Protein AF-0000000078594626 (afdb_homodimer)

Organism: NCBI:txid1408889

Structure (mmCIF, N/CA/C/O backbone):
data_AF-0000000078594626-model_v1
#
loop_
_entity.id
_entity.type
_entity.pdbx_description
1 polymer 'ATP-utilizing enzyme of the PP-loop superfamily'
#
loop_
_atom_site.group_PDB
_atom_site.id
_atom_site.type_symbol
_atom_site.label_atom_id
_atom_site.label_alt_id
_atom_site.label_comp_id
_atom_site.label_asym_id
_atom_site.label_entity_id
_atom_site.label_seq_id
_atom_site.pdbx_PDB_ins_code
_atom_site.Cartn_x
_atom_site.Cartn_y
_atom_site.Cartn_z
_atom_site.occupancy
_atom_site.B_iso_or_equiv
_atom_site.auth_seq_id
_atom_site.auth_comp_id
_atom_site.auth_asym_id
_atom_site.auth_atom_id
_atom_site.pdbx_PDB_model_num
ATOM 1 N N . MET A 1 1 ? -4.324 23.297 35.938 1 70.88 1 MET A N 1
ATOM 2 C CA . MET A 1 1 ? -4.629 23.547 34.531 1 70.88 1 MET A CA 1
ATOM 3 C C . MET A 1 1 ? -4.883 25.031 34.312 1 70.88 1 MET A C 1
ATOM 5 O O . MET A 1 1 ? -4.223 25.656 33.469 1 70.88 1 MET A O 1
ATOM 9 N N . HIS A 1 2 ? -5.555 25.672 35.188 1 87.06 2 HIS A N 1
ATOM 10 C CA . HIS A 1 2 ? -5.887 27.078 35 1 87.06 2 HIS A CA 1
ATOM 11 C C . HIS A 1 2 ? -4.676 27.969 35.25 1 87.06 2 HIS A C 1
ATOM 13 O O . HIS A 1 2 ? -4.566 29.047 34.656 1 87.06 2 HIS A O 1
ATOM 19 N N . LYS A 1 3 ? -3.748 27.484 35.969 1 92.19 3 LYS A N 1
ATOM 20 C CA . LYS A 1 3 ? -2.52 28.234 36.219 1 92.19 3 LYS A CA 1
ATOM 21 C C . LYS A 1 3 ? -1.705 28.375 34.938 1 92.19 3 LYS A C 1
ATOM 23 O O . LYS A 1 3 ? -1.087 29.406 34.688 1 92.19 3 LYS A O 1
ATOM 28 N N . LYS A 1 4 ? -1.724 27.312 34.125 1 95.94 4 LYS A N 1
ATOM 29 C CA . LYS A 1 4 ? -1.006 27.344 32.875 1 95.94 4 LYS A CA 1
ATOM 30 C C . LYS A 1 4 ? -1.578 28.391 31.938 1 95.94 4 LYS A C 1
ATOM 32 O O . LYS A 1 4 ? -0.829 29.109 31.266 1 95.94 4 LYS A O 1
ATOM 37 N N . LEU A 1 5 ? -2.855 28.453 31.906 1 96.88 5 LEU A N 1
ATOM 38 C CA . LEU A 1 5 ? -3.518 29.438 31.062 1 96.88 5 LEU A CA 1
ATOM 39 C C . LEU A 1 5 ? -3.18 30.859 31.531 1 96.88 5 LEU A C 1
ATOM 41 O O . LEU A 1 5 ? -2.955 31.75 30.703 1 96.88 5 LEU A O 1
ATOM 45 N N . ASP A 1 6 ? -3.191 31.031 32.844 1 97 6 ASP A N 1
ATOM 46 C CA . ASP A 1 6 ? -2.84 32.344 33.406 1 97 6 ASP A CA 1
ATOM 47 C C . ASP A 1 6 ? -1.41 32.719 33.031 1 97 6 ASP A C 1
ATOM 49 O O . ASP A 1 6 ? -1.14 33.875 32.719 1 97 6 ASP A O 1
ATOM 53 N N . THR A 1 7 ? -0.589 31.797 33.156 1 97.56 7 THR A N 1
ATOM 54 C CA . THR A 1 7 ? 0.8 32.031 32.781 1 97.56 7 THR A CA 1
ATOM 55 C C . THR A 1 7 ? 0.9 32.438 31.297 1 97.56 7 THR A C 1
ATOM 57 O O . THR A 1 7 ? 1.652 33.344 30.953 1 97.56 7 THR A O 1
ATOM 60 N N . LEU A 1 8 ? 0.208 31.719 30.438 1 98.12 8 LEU A N 1
ATOM 61 C CA . LEU A 1 8 ? 0.178 32.031 29.016 1 98.12 8 LEU A CA 1
ATOM 62 C C . LEU A 1 8 ? -0.272 33.469 28.781 1 98.12 8 LEU A C 1
ATOM 64 O O . LEU A 1 8 ? 0.375 34.219 28.047 1 98.12 8 LEU A O 1
ATOM 68 N N . LYS A 1 9 ? -1.37 33.875 29.438 1 97.94 9 LYS A N 1
ATOM 69 C CA . LYS A 1 9 ? -1.929 35.219 29.281 1 97.94 9 LYS A CA 1
ATOM 70 C C . LYS A 1 9 ? -0.933 36.281 29.719 1 97.94 9 LYS A C 1
ATOM 72 O O . LYS A 1 9 ? -0.773 37.281 29.062 1 97.94 9 LYS A O 1
ATOM 77 N N . GLU A 1 10 ? -0.312 36 30.828 1 97.69 10 GLU A N 1
ATOM 78 C CA . GLU A 1 10 ? 0.668 36.938 31.359 1 97.69 10 GLU A CA 1
ATOM 79 C C . GLU A 1 10 ? 1.849 37.094 30.391 1 97.69 10 GLU A C 1
ATOM 81 O O . GLU A 1 10 ? 2.328 38.219 30.172 1 97.69 10 GLU A O 1
ATOM 86 N N . ASN A 1 11 ? 2.32 36 29.875 1 97.56 11 ASN A N 1
ATOM 87 C CA . ASN A 1 11 ? 3.434 36.031 28.938 1 97.56 11 ASN A CA 1
ATOM 88 C C . ASN A 1 11 ? 3.086 36.812 27.672 1 97.56 11 ASN A C 1
ATOM 90 O O . ASN A 1 11 ? 3.906 37.594 27.172 1 97.56 11 ASN A O 1
ATOM 94 N N . ILE A 1 12 ? 1.918 36.625 27.203 1 97.94 12 ILE A N 1
ATOM 95 C CA . ILE A 1 12 ? 1.473 37.281 25.984 1 97.94 12 ILE A CA 1
ATOM 96 C C . ILE A 1 12 ? 1.317 38.781 26.234 1 97.94 12 ILE A C 1
ATOM 98 O O . ILE A 1 12 ? 1.699 39.594 25.406 1 97.94 12 ILE A O 1
ATOM 102 N N . LYS A 1 13 ? 0.766 39.125 27.391 1 97.38 13 LYS A N 1
ATOM 103 C CA . LYS A 1 13 ? 0.562 40.5 27.75 1 97.38 13 LYS A CA 1
ATOM 104 C C . LYS A 1 13 ? 1.878 41.281 27.734 1 97.38 13 LYS A C 1
ATOM 106 O O . LYS A 1 13 ? 1.919 42.438 27.297 1 97.38 13 LYS A O 1
ATOM 111 N N . LYS A 1 14 ? 2.896 40.656 28.172 1 97.12 14 LYS A N 1
ATOM 1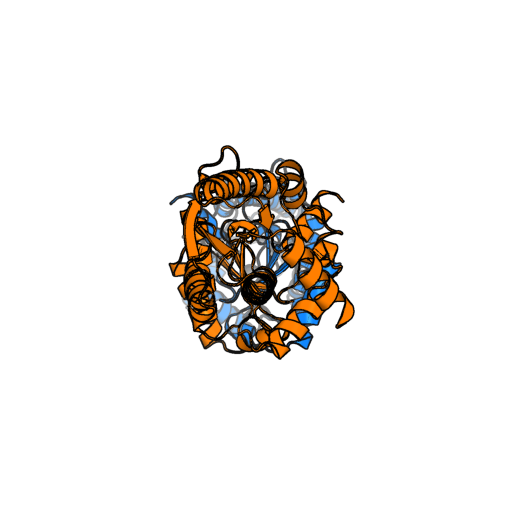12 C CA . LYS A 1 14 ? 4.211 41.281 28.25 1 97.12 14 LYS A CA 1
ATOM 113 C C . LYS A 1 14 ? 4.75 41.625 26.859 1 97.12 14 LYS A C 1
ATOM 115 O O . LYS A 1 14 ? 5.582 42.531 26.719 1 97.12 14 LYS A O 1
ATOM 120 N N . LEU A 1 15 ? 4.297 41.031 25.812 1 96.62 15 LEU A N 1
ATOM 121 C CA . LEU A 1 15 ? 4.816 41.188 24.469 1 96.62 15 LEU A CA 1
ATOM 122 C C . LEU A 1 15 ? 4.184 42.406 23.781 1 96.62 15 LEU A C 1
ATOM 124 O O . LEU A 1 15 ? 4.699 42.906 22.781 1 96.62 15 LEU A O 1
ATOM 128 N N . GLN A 1 16 ? 3.049 42.875 24.219 1 96.06 16 GLN A N 1
ATOM 129 C CA . GLN A 1 16 ? 2.375 44.094 23.844 1 96.06 16 GLN A CA 1
ATOM 130 C C . GLN A 1 16 ? 1.732 43.969 22.453 1 96.06 16 GLN A C 1
ATOM 132 O O . GLN A 1 16 ? 0.569 44.344 22.281 1 96.06 16 GLN A O 1
ATOM 137 N N . SER A 1 17 ? 2.453 43.562 21.5 1 96.81 17 SER A N 1
ATOM 138 C CA . SER A 1 17 ? 1.939 43.281 20.172 1 96.81 17 SER A CA 1
ATOM 139 C C . SER A 1 17 ? 2.594 42.062 19.562 1 96.81 17 SER A C 1
ATOM 141 O O . SER A 1 17 ? 3.787 41.812 19.766 1 96.81 17 SER A O 1
ATOM 143 N N . VAL A 1 18 ? 1.736 41.281 18.828 1 98.25 18 VAL A N 1
ATOM 144 C CA . VAL A 1 18 ? 2.289 40 18.359 1 98.25 18 VAL A CA 1
ATOM 145 C C . VAL A 1 18 ? 1.703 39.656 17 1 98.25 18 VAL A C 1
ATOM 147 O O . VAL A 1 18 ? 0.578 40.062 16.672 1 98.25 18 VAL A O 1
ATOM 150 N N . ALA A 1 19 ? 2.496 39 16.156 1 98.25 19 ALA A N 1
ATOM 151 C CA . ALA A 1 19 ? 2.051 38.312 14.953 1 98.25 19 ALA A CA 1
ATOM 152 C C . ALA A 1 19 ? 2.047 36.812 15.164 1 98.25 19 ALA A C 1
ATOM 154 O O . ALA A 1 19 ? 3.027 36.219 15.648 1 98.25 19 ALA A O 1
ATOM 155 N N . ILE A 1 20 ? 0.96 36.188 14.836 1 98.25 20 ILE A N 1
ATOM 156 C CA . ILE A 1 20 ? 0.828 34.75 15.07 1 98.25 20 ILE A CA 1
ATOM 157 C C . ILE A 1 20 ? 0.957 34 13.742 1 98.25 20 ILE A C 1
ATOM 159 O O . ILE A 1 20 ? 0.275 34.344 12.766 1 98.25 20 ILE A O 1
ATOM 163 N N . ALA A 1 21 ? 1.961 33.062 13.688 1 97 21 ALA A N 1
ATOM 164 C CA . ALA A 1 21 ? 1.952 32.094 12.594 1 97 21 ALA A CA 1
ATOM 165 C C . ALA A 1 21 ? 0.707 31.234 12.656 1 97 21 ALA A C 1
ATOM 167 O O . ALA A 1 21 ? 0.661 30.25 13.414 1 97 21 ALA A O 1
ATOM 168 N N . PHE A 1 22 ? -0.228 31.516 11.812 1 97.25 22 PHE A N 1
ATOM 169 C CA . PHE A 1 22 ? -1.572 30.953 11.953 1 97.25 22 PHE A CA 1
ATOM 170 C C . PHE A 1 22 ? -1.837 29.906 10.883 1 97.25 22 PHE A C 1
ATOM 172 O O . PHE A 1 22 ? -1.871 30.219 9.688 1 97.25 22 PHE A O 1
ATOM 179 N N . SER A 1 23 ? -2.043 28.641 11.281 1 94.69 23 SER A N 1
ATOM 180 C CA . SER A 1 23 ? -2.234 27.531 10.352 1 94.69 23 SER A CA 1
ATOM 181 C C . SER A 1 23 ? -3.697 27.109 10.289 1 94.69 23 SER A C 1
ATOM 183 O O . SER A 1 23 ? -4.098 26.359 9.391 1 94.69 23 SER A O 1
ATOM 185 N N . GLY A 1 24 ? -4.469 27.531 11.266 1 94 24 GLY A N 1
ATOM 186 C CA . GLY A 1 24 ? -5.852 27.094 11.344 1 94 24 GLY A CA 1
ATOM 187 C C . GLY A 1 24 ? -6.016 25.797 12.109 1 94 24 GLY A C 1
ATOM 188 O O . GLY A 1 24 ? -7.129 25.281 12.242 1 94 24 GLY A O 1
ATOM 189 N N . GLY A 1 25 ? -4.941 25.281 12.617 1 94.69 25 GLY A N 1
ATOM 190 C CA . GLY A 1 25 ? -5.004 24.078 13.445 1 94.69 25 GLY A CA 1
ATOM 191 C C . GLY A 1 25 ? -5.449 24.359 14.867 1 94.69 25 GLY A C 1
ATOM 192 O O . GLY A 1 25 ? -5.746 25.5 15.219 1 94.69 25 GLY A O 1
ATOM 193 N N . VAL A 1 26 ? -5.445 23.344 15.672 1 94.88 26 VAL A N 1
ATOM 194 C CA . VAL A 1 26 ? -5.945 23.422 17.047 1 94.88 26 VAL A CA 1
ATOM 195 C C . VAL A 1 26 ? -5.066 24.359 17.859 1 94.88 26 VAL A C 1
ATOM 197 O O . VAL A 1 26 ? -5.57 25.281 18.516 1 94.88 26 VAL A O 1
ATOM 200 N N . ASP A 1 27 ? -3.791 24.203 17.734 1 95.75 27 ASP A N 1
ATOM 201 C CA . ASP A 1 27 ? -2.861 24.938 18.578 1 95.75 27 ASP A CA 1
ATOM 202 C C . ASP A 1 27 ? -2.805 26.406 18.188 1 95.75 27 ASP A C 1
ATOM 204 O O . ASP A 1 27 ? -2.916 27.297 19.031 1 95.75 27 ASP A O 1
ATOM 208 N N . SER A 1 28 ? -2.65 26.656 16.938 1 97 28 SER A N 1
ATOM 209 C CA . SER A 1 28 ? -2.521 28.031 16.469 1 97 28 SER A CA 1
ATOM 210 C C . SER A 1 28 ? -3.816 28.797 16.672 1 97 28 SER A C 1
ATOM 212 O O . SER A 1 28 ? -3.789 30 16.969 1 97 28 SER A O 1
ATOM 214 N N . THR A 1 29 ? -4.949 28.109 16.547 1 97.38 29 THR A N 1
ATOM 215 C CA . THR A 1 29 ? -6.234 28.781 16.75 1 97.38 29 THR A CA 1
ATOM 216 C C . THR A 1 29 ? -6.426 29.141 18.219 1 97.38 29 THR A C 1
ATOM 218 O O . THR A 1 29 ? -6.883 30.25 18.531 1 97.38 29 THR A O 1
ATOM 221 N N . PHE A 1 30 ? -6.059 28.25 19.062 1 97.81 30 PHE A N 1
ATOM 222 C CA . PHE A 1 30 ? -6.121 28.516 20.5 1 97.81 30 PHE A CA 1
ATOM 223 C C . PHE A 1 30 ? -5.23 29.688 20.875 1 97.81 30 PHE A C 1
ATOM 225 O O . PHE A 1 30 ? -5.66 30.609 21.578 1 97.81 30 PHE A O 1
ATOM 232 N N . LEU A 1 31 ? -4.039 29.672 20.344 1 98.25 31 LEU A N 1
ATOM 233 C CA . LEU A 1 31 ? -3.088 30.75 20.609 1 98.25 31 LEU A CA 1
ATOM 234 C C . LEU A 1 31 ? -3.625 32.094 20.109 1 98.25 31 LEU A C 1
ATOM 236 O O . LEU A 1 31 ? -3.516 33.094 20.797 1 98.25 31 LEU A O 1
ATOM 240 N N . LEU A 1 32 ? -4.199 32.094 18.953 1 98.12 32 LEU A N 1
ATOM 241 C CA . LEU A 1 32 ? -4.77 33.312 18.375 1 98.12 32 LEU A CA 1
ATOM 242 C C . LEU A 1 32 ? -5.883 33.875 19.25 1 98.12 32 LEU A C 1
ATOM 244 O O . LEU A 1 32 ? -5.926 35.062 19.516 1 98.12 32 LEU A O 1
ATOM 248 N N . LYS A 1 33 ? -6.777 33.031 19.703 1 98.19 33 LYS A N 1
ATOM 249 C CA . LYS A 1 33 ? -7.898 33.438 20.547 1 98.19 33 LYS A CA 1
ATOM 250 C C . LYS A 1 33 ? -7.41 34.062 21.859 1 98.19 33 LYS A C 1
ATOM 252 O O . LYS A 1 33 ? -7.855 35.125 22.234 1 98.19 33 LYS A O 1
ATOM 257 N N . VAL A 1 34 ? -6.492 33.344 22.484 1 98.12 34 VAL A N 1
ATOM 258 C CA . VAL A 1 34 ? -5.977 33.844 23.766 1 98.12 34 VAL A CA 1
ATOM 259 C C . VAL A 1 34 ? -5.25 35.156 23.547 1 98.12 34 VAL A C 1
ATOM 261 O O . VAL A 1 34 ? -5.418 36.094 24.344 1 98.12 34 VAL A O 1
ATOM 264 N N . ALA A 1 35 ? -4.418 35.25 22.531 1 98.25 35 ALA A N 1
ATOM 265 C CA . ALA A 1 35 ? -3.68 36.5 22.234 1 98.25 35 ALA A CA 1
ATOM 266 C C . ALA A 1 35 ? -4.629 37.656 21.984 1 98.25 35 ALA A C 1
ATOM 268 O O . ALA A 1 35 ? -4.406 38.75 22.469 1 98.25 35 ALA A O 1
ATOM 269 N N . HIS A 1 36 ? -5.68 37.406 21.234 1 97.81 36 HIS A N 1
ATOM 270 C CA . HIS A 1 36 ? -6.656 38.438 20.938 1 97.81 36 HIS A CA 1
ATOM 271 C C . HIS A 1 36 ? -7.395 38.875 22.203 1 97.81 36 HIS A C 1
ATOM 273 O O . HIS A 1 36 ? -7.684 40.062 22.375 1 97.81 36 HIS A O 1
ATOM 279 N N . ASP A 1 37 ? -7.746 37.938 23 1 97.19 37 ASP A N 1
ATOM 280 C CA . ASP A 1 37 ? -8.422 38.25 24.266 1 97.19 37 ASP A CA 1
ATOM 281 C C . ASP A 1 37 ? -7.555 39.156 25.141 1 97.19 37 ASP A C 1
ATOM 283 O O . ASP A 1 37 ? -8.07 40.031 25.859 1 97.19 37 ASP A O 1
ATOM 287 N N . VAL A 1 38 ? -6.297 38.938 25.062 1 97.44 38 VAL A N 1
ATOM 288 C CA . VAL A 1 38 ? -5.363 39.625 25.953 1 97.44 38 VAL A CA 1
ATOM 289 C C . VAL A 1 38 ? -4.941 40.938 25.344 1 97.44 38 VAL A C 1
ATOM 291 O O . VAL A 1 38 ? -4.84 41.969 26.031 1 97.44 38 VAL A O 1
ATOM 294 N N . LEU A 1 39 ? -4.727 41 23.984 1 97.38 39 LEU A N 1
ATOM 295 C CA . LEU A 1 39 ? -4.055 42.125 23.375 1 97.38 39 LEU A CA 1
ATOM 296 C C . LEU A 1 39 ? -5.012 42.906 22.469 1 97.38 39 LEU A C 1
ATOM 298 O O . LEU A 1 39 ? -4.68 44 22 1 97.38 39 LEU A O 1
ATOM 302 N N . GLY A 1 40 ? -6.234 42.312 22.188 1 95.62 40 GLY A N 1
ATOM 303 C CA . GLY A 1 40 ? -7.203 43 21.328 1 95.62 40 GLY A CA 1
ATOM 304 C C . GLY A 1 40 ? -6.715 43.156 19.906 1 95.62 40 GLY A C 1
ATOM 305 O O . GLY A 1 40 ? -6.293 42.219 19.266 1 95.62 40 GLY A O 1
ATOM 306 N N . ASP A 1 41 ? -6.605 44.406 19.484 1 94.69 41 ASP A N 1
ATOM 307 C CA . ASP A 1 41 ? -6.301 44.719 18.094 1 94.69 41 ASP A CA 1
ATOM 308 C C . ASP A 1 41 ? -4.797 44.688 17.828 1 94.69 41 ASP A C 1
ATOM 310 O O . ASP A 1 41 ? -4.355 44.812 16.688 1 94.69 41 ASP A O 1
ATOM 314 N N . ASN A 1 42 ? -4.023 44.469 18.844 1 96.88 42 ASN A N 1
ATOM 315 C CA . ASN A 1 42 ? -2.572 44.438 18.688 1 96.88 42 ASN A CA 1
ATOM 316 C C . ASN A 1 42 ? -2.1 43.031 18.312 1 96.88 42 ASN A C 1
ATOM 318 O O . ASN A 1 42 ? -0.989 42.625 18.672 1 96.88 42 ASN A O 1
ATOM 322 N N . VAL A 1 43 ? -2.973 42.25 17.719 1 97.69 43 VAL A N 1
ATOM 323 C CA . VAL A 1 43 ? -2.682 40.906 17.234 1 97.69 43 VAL A CA 1
ATOM 324 C C . VAL A 1 43 ? -3.01 40.812 15.75 1 97.69 43 VAL A C 1
ATOM 326 O O . VAL A 1 43 ? -4.055 41.281 15.305 1 97.69 43 VAL A O 1
ATOM 329 N N . ILE A 1 44 ? -2.074 40.25 15.008 1 98 44 ILE A N 1
ATOM 330 C CA . ILE A 1 44 ? -2.373 39.906 13.625 1 98 44 ILE A CA 1
ATOM 331 C C . ILE A 1 44 ? -2.104 38.438 13.383 1 98 44 ILE A C 1
ATOM 333 O O . ILE A 1 44 ? -1.201 37.844 13.992 1 98 44 ILE A O 1
ATOM 337 N N . ALA A 1 45 ? -2.922 37.875 12.609 1 98.38 45 ALA A N 1
ATOM 338 C CA . ALA A 1 45 ? -2.723 36.5 12.156 1 98.38 45 ALA A CA 1
ATOM 339 C C . ALA A 1 45 ? -2.111 36.469 10.758 1 98.3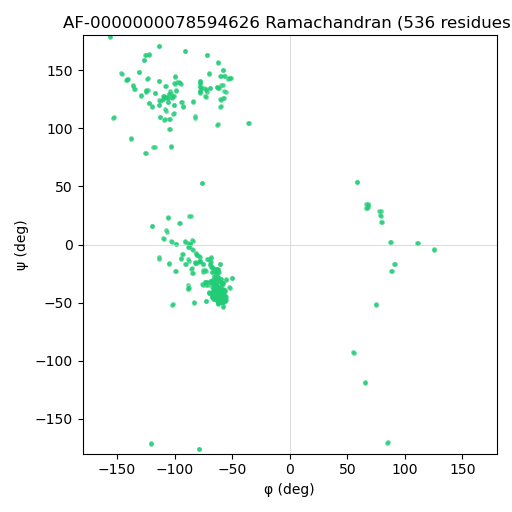8 45 ALA A C 1
ATOM 341 O O . ALA A 1 45 ? -2.523 37.219 9.875 1 98.38 45 ALA A O 1
ATOM 342 N N . ILE A 1 46 ? -1.108 35.688 10.562 1 98.06 46 ILE A N 1
ATOM 343 C CA . ILE A 1 46 ? -0.486 35.562 9.25 1 98.06 46 ILE A CA 1
ATOM 344 C C . ILE A 1 46 ? -0.524 34.094 8.812 1 98.06 46 ILE A C 1
ATOM 346 O O . ILE A 1 46 ? -0.025 33.219 9.516 1 98.06 46 ILE A O 1
ATOM 350 N N . THR A 1 47 ? -1.13 33.812 7.707 1 97.5 47 THR A N 1
ATOM 351 C CA . THR A 1 47 ? -1.178 32.5 7.117 1 97.5 47 THR A CA 1
ATOM 352 C C . THR A 1 47 ? -0.406 32.438 5.801 1 97.5 47 THR A C 1
ATOM 354 O O . THR A 1 47 ? -0.611 33.312 4.93 1 97.5 47 THR A O 1
ATOM 357 N N . ALA A 1 48 ? 0.534 31.547 5.75 1 94.62 48 ALA A N 1
ATOM 358 C CA . ALA A 1 48 ? 1.257 31.328 4.5 1 94.62 48 ALA A CA 1
ATOM 359 C C . ALA A 1 48 ? 0.624 30.203 3.689 1 94.62 48 ALA A C 1
ATOM 361 O O . ALA A 1 48 ? 0.507 29.062 4.172 1 94.62 48 ALA A O 1
ATOM 362 N N . THR A 1 49 ? 0.229 30.5 2.479 1 94.5 49 THR A N 1
ATOM 363 C CA . THR A 1 49 ? -0.37 29.484 1.609 1 94.5 49 THR A CA 1
ATOM 364 C C . THR A 1 49 ? 0.66 28.953 0.625 1 94.5 49 THR A C 1
ATOM 366 O O . THR A 1 49 ? 1.606 29.641 0.256 1 94.5 49 THR A O 1
ATOM 369 N N . SER A 1 50 ? 0.527 27.703 0.357 1 93.19 50 SER A N 1
ATOM 370 C CA . SER A 1 50 ? 1.375 27 -0.604 1 93.19 50 SER A CA 1
ATOM 371 C C . SER A 1 50 ? 0.674 25.766 -1.166 1 93.19 50 SER A C 1
ATOM 373 O O . SER A 1 50 ? -0.475 25.484 -0.817 1 93.19 50 SER A O 1
ATOM 375 N N . SER A 1 51 ? 1.404 25.062 -2.104 1 92.5 51 SER A N 1
ATOM 376 C CA . SER A 1 51 ? 0.881 23.828 -2.67 1 92.5 51 SER A CA 1
ATOM 377 C C . SER A 1 51 ? 0.804 22.719 -1.619 1 92.5 51 SER A C 1
ATOM 379 O O . SER A 1 51 ? 0.069 21.75 -1.787 1 92.5 51 SER A O 1
ATOM 381 N N . THR A 1 52 ? 1.555 22.922 -0.561 1 94.19 52 THR A N 1
ATOM 382 C CA . THR A 1 52 ? 1.592 21.906 0.476 1 94.19 52 THR A CA 1
ATOM 383 C C . THR A 1 52 ? 0.561 22.188 1.562 1 94.19 52 THR A C 1
ATOM 385 O O . THR A 1 52 ? 0.36 21.375 2.469 1 94.19 52 THR A O 1
ATOM 388 N N . TYR A 1 53 ? -0.045 23.328 1.487 1 93.75 53 TYR A N 1
ATOM 389 C CA . TYR A 1 53 ? -1.093 23.75 2.414 1 93.75 53 TYR A CA 1
ATOM 390 C C . TYR A 1 53 ? -2.473 23.562 1.794 1 93.75 53 TYR A C 1
ATOM 392 O O . TYR A 1 53 ? -2.818 24.234 0.821 1 93.75 53 TYR A O 1
ATOM 400 N N . PRO A 1 54 ? -3.266 22.641 2.346 1 93 54 PRO A N 1
ATOM 401 C CA . PRO A 1 54 ? -4.562 22.344 1.732 1 93 54 PRO A CA 1
ATOM 402 C C . PRO A 1 54 ? -5.477 23.562 1.676 1 93 54 PRO A C 1
ATOM 404 O O . PRO A 1 54 ? -5.516 24.359 2.623 1 93 54 PRO A O 1
ATOM 407 N N . LYS A 1 55 ? -6.246 23.641 0.62 1 91.88 55 LYS A N 1
ATOM 408 C CA . LYS A 1 55 ? -7.168 24.766 0.416 1 91.88 55 LYS A CA 1
ATOM 409 C C . LYS A 1 55 ? -8.25 24.781 1.497 1 91.88 55 LYS A C 1
ATOM 411 O O . LYS A 1 55 ? -8.648 25.859 1.952 1 91.88 55 LYS A O 1
ATOM 416 N N . ARG A 1 56 ? -8.695 23.672 1.874 1 92.38 56 ARG A N 1
ATOM 417 C CA . ARG A 1 56 ? -9.734 23.594 2.904 1 92.38 56 ARG A CA 1
ATOM 418 C C . ARG A 1 56 ? -9.234 24.203 4.215 1 92.38 56 ARG A C 1
ATOM 420 O O . ARG A 1 56 ? -10.008 24.828 4.941 1 92.38 56 ARG A O 1
ATOM 427 N N . GLU A 1 57 ? -7.996 23.984 4.496 1 93.44 57 GLU A N 1
ATOM 428 C CA . GLU A 1 57 ? -7.398 24.531 5.707 1 93.44 57 GLU A CA 1
ATOM 429 C C . GLU A 1 57 ? -7.328 26.062 5.641 1 93.44 57 GLU A C 1
ATOM 431 O O . GLU A 1 57 ? -7.543 26.734 6.648 1 93.44 57 GLU A O 1
ATOM 436 N N . LEU A 1 58 ? -6.992 26.578 4.516 1 94.69 58 LEU A N 1
ATOM 437 C CA . LEU A 1 58 ? -6.965 28.016 4.316 1 94.69 58 LEU A CA 1
ATOM 438 C C . LEU A 1 58 ? -8.352 28.625 4.535 1 94.69 58 LEU A C 1
ATOM 440 O O . LEU A 1 58 ? -8.484 29.656 5.203 1 94.69 58 LEU A O 1
ATOM 444 N N . ASP A 1 59 ? -9.328 27.984 3.973 1 95.38 59 ASP A N 1
ATOM 445 C CA . ASP A 1 59 ? -10.695 28.469 4.109 1 95.38 59 ASP A CA 1
ATOM 446 C C . ASP A 1 59 ? -11.133 28.484 5.574 1 95.38 59 ASP A C 1
ATOM 448 O O . ASP A 1 59 ? -11.773 29.438 6.027 1 95.38 59 ASP A O 1
ATOM 452 N N . GLU A 1 60 ? -10.75 27.484 6.242 1 95.06 60 GLU A N 1
ATOM 453 C CA . GLU A 1 60 ? -11.07 27.422 7.664 1 95.06 60 GLU A CA 1
ATOM 454 C C . GLU A 1 60 ? -10.328 28.5 8.445 1 95.06 60 GLU A C 1
ATOM 456 O O . GLU A 1 60 ? -10.906 29.156 9.32 1 95.06 60 GLU A O 1
ATOM 461 N N . ALA A 1 61 ? -9.086 28.656 8.141 1 95.94 61 ALA A N 1
ATOM 462 C CA . ALA A 1 61 ? -8.289 29.688 8.812 1 95.94 61 ALA A CA 1
ATOM 463 C C . ALA A 1 61 ? -8.906 31.062 8.625 1 95.94 61 ALA A C 1
ATOM 465 O O . ALA A 1 61 ? -8.984 31.844 9.57 1 95.94 61 ALA A O 1
ATOM 466 N N . ARG A 1 62 ? -9.367 31.328 7.445 1 97 62 ARG A N 1
ATOM 467 C CA . ARG A 1 62 ? -10.047 32.594 7.148 1 97 62 ARG A CA 1
ATOM 468 C C . ARG A 1 62 ? -11.289 32.75 8.016 1 97 62 ARG A C 1
ATOM 470 O O . ARG A 1 62 ? -11.508 33.812 8.594 1 97 62 ARG A O 1
ATOM 477 N N . LYS A 1 63 ? -12.023 31.734 8.039 1 96.94 63 LYS A N 1
ATOM 478 C CA . LYS A 1 63 ? -13.258 31.766 8.805 1 96.94 63 LYS A CA 1
ATOM 479 C C . LYS A 1 63 ? -12.984 32 10.289 1 96.94 63 LYS A C 1
ATOM 481 O O . LYS A 1 63 ? -13.672 32.781 10.938 1 96.94 63 LYS A O 1
ATOM 486 N N . TYR A 1 64 ? -12.016 31.297 10.836 1 96.81 64 TYR A N 1
ATOM 487 C CA . TYR A 1 64 ? -11.688 31.391 12.258 1 96.81 64 TYR A CA 1
ATOM 488 C C . TYR A 1 64 ? -11.195 32.781 12.602 1 96.81 64 TYR A C 1
ATOM 490 O O . TYR A 1 64 ? -11.672 33.406 13.562 1 96.81 64 TYR A O 1
ATOM 498 N N . ALA A 1 65 ? -10.266 33.344 11.812 1 97.06 65 ALA A N 1
ATOM 499 C CA . ALA A 1 65 ? -9.734 34.688 12.055 1 97.06 65 ALA A CA 1
ATOM 500 C C . ALA A 1 65 ? -10.836 35.75 11.992 1 97.06 65 ALA A C 1
ATOM 502 O O . ALA A 1 65 ? -10.914 36.625 12.852 1 97.06 65 ALA A O 1
ATOM 503 N N . LYS A 1 66 ? -11.695 35.594 11.023 1 96.88 66 LYS A N 1
ATOM 504 C CA . LYS A 1 66 ? -12.812 36.531 10.852 1 96.88 66 LYS A CA 1
ATOM 505 C C . LYS A 1 66 ? -13.766 36.469 12.039 1 96.88 66 LYS A C 1
ATOM 507 O O . LYS A 1 66 ? -14.195 37.5 12.555 1 96.88 66 LYS A O 1
ATOM 512 N N . SER A 1 67 ? -14.062 35.281 12.43 1 96 67 SER A N 1
ATOM 513 C CA . SER A 1 67 ? -15 35.094 13.539 1 96 67 SER A CA 1
ATOM 514 C C . SER A 1 67 ? -14.453 35.688 14.836 1 96 67 SER A C 1
ATOM 516 O O . SER A 1 67 ? -15.219 36.125 15.688 1 96 67 SER A O 1
ATOM 518 N N . MET A 1 68 ? -13.172 35.719 14.992 1 95.44 68 MET A N 1
ATOM 519 C CA . MET A 1 68 ? -12.531 36.25 16.203 1 95.44 68 MET A CA 1
ATOM 520 C C . MET A 1 68 ? -12.305 37.75 16.094 1 95.44 68 MET A C 1
ATOM 522 O O . MET A 1 68 ? -11.945 38.406 17.078 1 95.44 68 MET A O 1
ATOM 526 N N . GLY A 1 69 ? -12.445 38.219 14.891 1 95.5 69 GLY A N 1
ATOM 527 C CA . GLY A 1 69 ? -12.25 39.656 14.672 1 95.5 69 GLY A CA 1
ATOM 528 C C . GLY A 1 69 ? -10.789 40.031 14.609 1 95.5 69 GLY A C 1
ATOM 529 O O . GLY A 1 69 ? -10.422 41.156 15 1 95.5 69 GLY A O 1
ATOM 530 N N . VAL A 1 70 ? -9.961 39.188 14.203 1 96.94 70 VAL A N 1
ATOM 531 C CA . VAL A 1 70 ? -8.531 39.438 14.148 1 96.94 70 VAL A CA 1
ATOM 532 C C . VAL A 1 70 ? -8.125 39.812 12.719 1 96.94 70 VAL A C 1
ATOM 534 O O . VAL A 1 70 ? -8.641 39.25 11.758 1 96.94 70 VAL A O 1
ATOM 537 N N . LYS A 1 71 ? -7.254 40.812 12.609 1 97.44 71 LYS A N 1
ATOM 538 C CA . LYS A 1 71 ? -6.668 41.094 11.305 1 97.44 71 LYS A CA 1
ATOM 539 C C . LYS A 1 71 ? -5.902 39.906 10.766 1 97.44 71 LYS A C 1
ATOM 541 O O . LYS A 1 71 ? -5.016 39.375 11.438 1 97.44 71 LYS A O 1
ATOM 546 N N . HIS A 1 72 ? -6.277 39.5 9.586 1 98.12 72 HIS A N 1
ATOM 547 C CA . HIS A 1 72 ? -5.707 38.281 8.992 1 98.12 72 HIS A CA 1
ATOM 548 C C . HIS A 1 72 ? -4.988 38.594 7.684 1 98.12 72 HIS A C 1
ATOM 550 O O . HIS A 1 72 ? -5.598 39.125 6.746 1 98.12 72 HIS A O 1
ATOM 556 N N . ILE A 1 73 ? -3.719 38.344 7.625 1 97.94 73 ILE A N 1
ATOM 557 C CA . ILE A 1 73 ? -2.906 38.531 6.43 1 97.94 73 ILE A CA 1
ATOM 558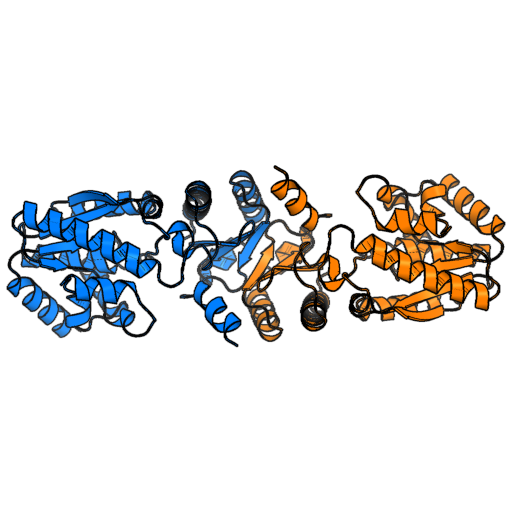 C C . ILE A 1 73 ? -2.531 37.188 5.824 1 97.94 73 ILE A C 1
ATOM 560 O O . ILE A 1 73 ? -2.008 36.312 6.516 1 97.94 73 ILE A O 1
ATOM 564 N N . ILE A 1 74 ? -2.805 37.031 4.566 1 97.31 74 ILE A N 1
ATOM 565 C CA . ILE A 1 74 ? -2.477 35.781 3.844 1 97.31 74 ILE A CA 1
ATOM 566 C C . ILE A 1 74 ? -1.349 36.062 2.852 1 97.31 74 ILE A C 1
ATOM 568 O O . ILE A 1 74 ? -1.432 37 2.049 1 97.31 74 ILE A O 1
ATOM 572 N N . ILE A 1 75 ? -0.314 35.25 2.932 1 95.81 75 ILE A N 1
ATOM 573 C CA . ILE A 1 75 ? 0.819 35.406 2.027 1 95.81 75 ILE A CA 1
ATOM 574 C C . ILE A 1 75 ? 1.093 34.094 1.303 1 95.81 75 ILE A C 1
ATOM 576 O O . ILE A 1 75 ? 0.577 33.062 1.692 1 95.81 75 ILE A O 1
ATOM 580 N N . GLU A 1 76 ? 1.853 34.25 0.22 1 93.06 76 GLU A N 1
ATOM 581 C CA . GLU A 1 76 ? 2.271 33.062 -0.513 1 93.06 76 GLU A CA 1
ATOM 582 C C . GLU A 1 76 ? 3.711 32.656 -0.172 1 93.06 76 GLU A C 1
ATOM 584 O O . GLU A 1 76 ? 4.59 33.531 -0.127 1 93.06 76 GLU A O 1
ATOM 589 N N . SER A 1 77 ? 3.92 31.469 0.186 1 90.25 77 SER A N 1
ATOM 590 C CA . SER A 1 77 ? 5.238 30.891 0.424 1 90.25 77 SER A CA 1
ATOM 591 C C . SER A 1 77 ? 5.336 29.484 -0.161 1 90.25 77 SER A C 1
ATOM 593 O O . SER A 1 77 ? 5.137 28.5 0.548 1 90.25 77 SER A O 1
ATOM 595 N N . GLU A 1 78 ? 5.789 29.422 -1.379 1 90.75 78 GLU A N 1
ATOM 596 C CA . GLU A 1 78 ? 5.801 28.141 -2.084 1 90.75 78 GLU A CA 1
ATOM 597 C C . GLU A 1 78 ? 7.027 27.312 -1.712 1 90.75 78 GLU A C 1
ATOM 599 O O . GLU A 1 78 ? 8.141 27.625 -2.139 1 90.75 78 GLU A O 1
ATOM 604 N N . GLU A 1 79 ? 6.797 26.281 -1.024 1 90.19 79 GLU A N 1
ATOM 605 C CA . GLU A 1 79 ? 7.883 25.438 -0.54 1 90.19 79 GLU A CA 1
ATOM 606 C C . GLU A 1 79 ? 8.617 24.766 -1.697 1 90.19 79 GLU A C 1
ATOM 608 O O . GLU A 1 79 ? 9.828 24.547 -1.627 1 90.19 79 GLU A O 1
ATOM 613 N N . LEU A 1 80 ? 7.938 24.375 -2.717 1 91.94 80 LEU A N 1
ATOM 614 C CA . LEU A 1 80 ? 8.531 23.688 -3.861 1 91.94 80 LEU A CA 1
ATOM 615 C C . LEU A 1 80 ? 9.578 24.562 -4.535 1 91.94 80 LEU A C 1
ATOM 617 O O . LEU A 1 80 ? 10.398 24.062 -5.316 1 91.94 80 LEU A O 1
ATOM 621 N N . ASP A 1 81 ? 9.523 25.844 -4.23 1 90.62 81 ASP A N 1
ATOM 622 C CA . ASP A 1 81 ? 10.484 26.766 -4.801 1 90.62 81 ASP A CA 1
ATOM 623 C C . ASP A 1 81 ? 11.797 26.766 -4.02 1 90.62 81 ASP A C 1
ATOM 625 O O . ASP A 1 81 ? 12.805 27.297 -4.484 1 90.62 81 ASP A O 1
ATOM 629 N N . ILE A 1 82 ? 11.805 26.234 -2.848 1 89.06 82 ILE A N 1
ATOM 630 C CA . ILE A 1 82 ? 13.008 26.109 -2.035 1 89.06 82 ILE A CA 1
ATOM 631 C C . ILE A 1 82 ? 13.922 25.031 -2.611 1 89.06 82 ILE A C 1
ATOM 633 O O . ILE A 1 82 ? 13.492 23.891 -2.814 1 89.06 82 ILE A O 1
ATOM 637 N N . GLU A 1 83 ? 15.117 25.391 -2.836 1 88.81 83 GLU A N 1
ATOM 638 C CA . GLU A 1 83 ? 16.078 24.438 -3.408 1 88.81 83 GLU A CA 1
ATOM 639 C C . GLU A 1 83 ? 16.203 23.188 -2.537 1 88.81 83 GLU A C 1
ATOM 641 O O . GLU A 1 83 ? 16.391 23.297 -1.323 1 88.81 83 GLU A O 1
ATOM 646 N N . GLY A 1 84 ? 16.016 22.078 -3.115 1 90.25 84 GLY A N 1
ATOM 647 C CA . GLY A 1 84 ? 16.203 20.812 -2.41 1 90.25 84 GLY A CA 1
ATOM 648 C C . GLY A 1 84 ? 14.945 20.297 -1.746 1 90.25 84 GLY A C 1
ATOM 649 O O . GLY A 1 84 ? 14.875 19.141 -1.354 1 90.25 84 GLY A O 1
ATOM 650 N N . TYR A 1 85 ? 13.93 21.156 -1.559 1 90.94 85 TYR A N 1
ATOM 651 C CA . TYR A 1 85 ? 12.703 20.766 -0.873 1 90.94 85 TYR A CA 1
ATOM 652 C C . TYR A 1 85 ? 12.031 19.578 -1.577 1 90.94 85 TYR A C 1
ATOM 654 O O . TYR A 1 85 ? 11.633 18.609 -0.932 1 90.94 85 TYR A O 1
ATOM 662 N N . ALA A 1 86 ? 12.078 19.625 -2.893 1 91.62 86 ALA A N 1
ATOM 663 C CA . ALA A 1 86 ? 11.367 18.641 -3.705 1 91.62 86 ALA A CA 1
ATOM 664 C C . ALA A 1 86 ? 11.969 17.25 -3.543 1 91.62 86 ALA A C 1
ATOM 666 O O . ALA A 1 86 ? 11.289 16.234 -3.775 1 91.62 86 ALA A O 1
ATOM 667 N N . LYS A 1 87 ? 13.219 17.188 -3.074 1 93.44 87 LYS A N 1
ATOM 668 C CA . LYS A 1 87 ? 13.883 15.906 -2.855 1 93.44 87 LYS A CA 1
ATOM 669 C C . LYS A 1 87 ? 13.414 15.258 -1.558 1 93.44 87 LYS A C 1
ATOM 671 O O . LYS A 1 87 ? 13.742 14.102 -1.279 1 93.44 87 LYS A O 1
ATOM 676 N N . ASN A 1 88 ? 12.672 16 -0.763 1 92.75 88 ASN A N 1
ATOM 677 C CA . ASN A 1 88 ? 12 15.523 0.441 1 92.75 88 ASN A CA 1
ATOM 678 C C . ASN A 1 88 ? 12.992 14.938 1.439 1 92.75 88 ASN A C 1
ATOM 680 O O . ASN A 1 88 ? 12.844 13.789 1.869 1 92.75 88 ASN A O 1
ATOM 684 N N . PRO A 1 89 ? 13.953 15.734 1.732 1 90.56 89 PRO A N 1
ATOM 685 C CA . PRO A 1 89 ? 14.922 15.258 2.723 1 90.56 89 PRO A CA 1
ATOM 686 C C . PRO A 1 89 ? 14.352 15.219 4.137 1 90.56 89 PRO A C 1
ATOM 688 O O . PRO A 1 89 ? 13.305 15.828 4.402 1 90.56 89 PRO A O 1
ATOM 691 N N . VAL A 1 90 ? 14.977 14.5 5.059 1 86.25 90 VAL A N 1
ATOM 692 C CA . VAL A 1 90 ? 14.508 14.297 6.426 1 86.25 90 VAL A CA 1
ATOM 693 C C . VAL A 1 90 ? 14.43 15.641 7.148 1 86.25 90 VAL A C 1
ATOM 695 O O . VAL A 1 90 ? 13.594 15.828 8.039 1 86.25 90 VAL A O 1
ATOM 698 N N . ASN A 1 91 ? 15.195 16.578 6.68 1 87 91 ASN A N 1
ATOM 699 C CA . ASN A 1 91 ? 15.234 17.875 7.348 1 87 91 ASN A CA 1
ATOM 700 C C . ASN A 1 91 ? 14.484 18.938 6.555 1 87 91 ASN A C 1
ATOM 702 O O . ASN A 1 91 ? 14.75 20.125 6.699 1 87 91 ASN A O 1
ATOM 706 N N . ARG A 1 92 ? 13.539 18.594 5.703 1 88.62 92 ARG A N 1
ATOM 707 C CA . ARG A 1 92 ? 12.82 19.531 4.859 1 88.62 92 ARG A CA 1
ATOM 708 C C . ARG A 1 92 ? 12.094 20.578 5.703 1 88.62 92 ARG A C 1
ATOM 710 O O . ARG A 1 92 ? 12 21.75 5.312 1 88.62 92 ARG A O 1
ATOM 717 N N . CYS A 1 93 ? 11.641 20.141 6.875 1 88.44 93 CYS A N 1
ATOM 718 C CA . CYS A 1 93 ? 10.867 21.031 7.723 1 88.44 93 CYS A CA 1
ATOM 719 C C . CYS A 1 93 ? 11.727 22.203 8.203 1 88.44 93 CYS A C 1
ATOM 721 O O . CYS A 1 93 ? 11.219 23.312 8.414 1 88.44 93 CYS A O 1
ATOM 723 N N . TYR A 1 94 ? 12.977 21.984 8.344 1 87.69 94 TYR A N 1
ATOM 724 C CA . TYR A 1 94 ? 13.883 23.062 8.727 1 87.69 94 TYR A CA 1
ATOM 725 C C . TYR A 1 94 ? 13.898 24.172 7.684 1 87.69 94 TYR A C 1
ATOM 727 O O . TYR A 1 94 ? 13.734 25.344 8.016 1 87.69 94 TYR A O 1
ATOM 735 N N . TYR A 1 95 ? 14.07 23.828 6.5 1 87 95 TYR A N 1
ATOM 736 C CA . TYR A 1 95 ? 14.148 24.797 5.41 1 87 95 TYR A CA 1
ATOM 737 C C . TYR A 1 95 ? 12.82 25.5 5.207 1 87 95 TYR A C 1
ATOM 739 O O . TYR A 1 95 ? 12.781 26.719 4.992 1 87 95 TYR A O 1
ATOM 747 N N . CYS A 1 96 ? 11.82 24.719 5.312 1 90.88 96 CYS A N 1
ATOM 748 C CA . CYS A 1 96 ? 10.477 25.281 5.152 1 90.88 96 CYS A CA 1
ATOM 749 C C . CYS A 1 96 ? 10.188 26.312 6.23 1 90.88 96 CYS A C 1
ATOM 751 O O . CYS A 1 96 ? 9.766 27.438 5.926 1 90.88 96 CYS A O 1
ATOM 753 N N . LYS A 1 97 ? 10.438 25.906 7.457 1 90.19 97 LYS A N 1
ATOM 754 C CA . LYS A 1 97 ? 10.141 26.797 8.578 1 90.19 97 LYS A CA 1
ATOM 755 C C . LYS A 1 97 ? 11.047 28.016 8.57 1 90.19 97 LYS A C 1
ATOM 757 O O . LYS A 1 97 ? 10.617 29.109 8.922 1 90.19 97 LYS A O 1
ATOM 762 N N . LYS A 1 98 ? 12.273 27.797 8.195 1 90.81 98 LYS A N 1
ATOM 763 C CA . LYS A 1 98 ? 13.195 28.922 8.109 1 90.81 98 LYS A CA 1
ATOM 764 C C . LYS A 1 98 ? 12.688 29.969 7.125 1 90.81 98 LYS A C 1
ATOM 766 O O . LYS A 1 98 ? 12.68 31.172 7.43 1 90.81 98 LYS A O 1
ATOM 771 N N . GLU A 1 99 ? 12.328 29.531 5.984 1 91.12 99 GLU A N 1
ATOM 772 C CA . GLU A 1 99 ? 11.781 30.438 4.98 1 91.12 99 GLU A CA 1
ATOM 773 C C . GLU A 1 99 ? 10.484 31.094 5.465 1 91.12 99 GLU A C 1
ATOM 775 O O . GLU A 1 99 ? 10.305 32.312 5.332 1 91.12 99 GLU A O 1
ATOM 780 N N . LEU A 1 100 ? 9.625 30.328 5.992 1 92.69 100 LEU A N 1
ATOM 781 C CA . LEU A 1 100 ? 8.328 30.781 6.484 1 92.69 100 LEU A CA 1
ATOM 782 C C . LEU A 1 100 ? 8.508 31.875 7.547 1 92.69 100 LEU A C 1
ATOM 784 O O . LEU A 1 100 ? 7.953 32.969 7.422 1 92.69 100 LEU A O 1
ATOM 788 N N . PHE A 1 101 ? 9.297 31.594 8.57 1 94.25 101 PHE A N 1
ATOM 789 C CA . PHE A 1 101 ? 9.445 32.5 9.703 1 94.25 101 PHE A CA 1
ATOM 790 C C . PHE A 1 101 ? 10.188 33.781 9.281 1 94.25 101 PHE A C 1
ATOM 792 O O . PHE A 1 101 ? 9.906 34.875 9.797 1 94.25 101 PHE A O 1
ATOM 799 N N . SER A 1 102 ? 11.086 33.656 8.32 1 94.25 102 SER A N 1
ATOM 800 C CA . SER A 1 102 ? 11.727 34.844 7.785 1 94.25 102 SER A CA 1
ATOM 801 C C . SER A 1 102 ? 10.703 35.781 7.145 1 94.25 102 SER A C 1
ATOM 803 O O . SER A 1 102 ? 10.719 36.969 7.391 1 94.25 102 SER A O 1
ATOM 805 N N . LYS A 1 103 ? 9.836 35.25 6.402 1 94.75 103 LYS A N 1
ATOM 806 C CA . LYS A 1 103 ? 8.789 36.031 5.754 1 94.75 103 LYS A CA 1
ATOM 807 C C . LYS A 1 103 ? 7.844 36.625 6.785 1 94.75 103 LYS A C 1
ATOM 809 O O . LYS A 1 103 ? 7.449 37.781 6.664 1 94.75 103 LYS A O 1
ATOM 814 N N . LEU A 1 104 ? 7.488 35.844 7.77 1 96.38 104 LEU A N 1
ATOM 815 C CA . LEU A 1 104 ? 6.57 36.312 8.805 1 96.38 104 LEU A CA 1
ATOM 816 C C . LEU A 1 104 ? 7.18 37.469 9.594 1 96.38 104 LEU A C 1
ATOM 818 O O . LEU A 1 104 ? 6.488 38.438 9.93 1 96.38 104 LEU A O 1
ATOM 822 N N . ARG A 1 105 ? 8.438 37.375 9.867 1 95.75 105 ARG A N 1
ATOM 823 C CA . ARG A 1 105 ? 9.125 38.438 10.594 1 95.75 105 ARG A CA 1
ATOM 824 C C . ARG A 1 105 ? 9.102 39.75 9.805 1 95.75 105 ARG A C 1
ATOM 826 O O . ARG A 1 105 ? 8.891 40.812 10.375 1 95.75 105 ARG A O 1
ATOM 833 N N . ASN A 1 106 ? 9.352 39.625 8.531 1 95.94 106 ASN A N 1
ATOM 834 C CA . ASN A 1 106 ? 9.32 40.812 7.676 1 95.94 106 ASN A CA 1
ATOM 835 C C . ASN A 1 106 ? 7.949 41.469 7.688 1 95.94 106 ASN A C 1
ATOM 837 O O . ASN A 1 106 ? 7.848 42.688 7.797 1 95.94 106 ASN A O 1
ATOM 841 N N . ILE A 1 107 ? 6.945 40.688 7.605 1 96.12 107 ILE A N 1
ATOM 842 C CA . ILE A 1 107 ? 5.582 41.188 7.594 1 96.12 107 ILE A CA 1
ATOM 843 C C . ILE A 1 107 ? 5.254 41.812 8.945 1 96.12 107 ILE A C 1
ATOM 845 O O . ILE A 1 107 ? 4.609 42.875 9.016 1 96.12 107 ILE A O 1
ATOM 849 N N . ALA A 1 108 ? 5.652 41.125 10.008 1 95.62 108 ALA A N 1
ATOM 850 C CA . ALA A 1 108 ? 5.445 41.656 11.352 1 95.62 108 ALA A CA 1
ATOM 851 C C . ALA A 1 108 ? 6.082 43.031 11.492 1 95.62 108 ALA A C 1
ATOM 853 O O . ALA A 1 108 ? 5.445 43.969 11.977 1 95.62 108 ALA A O 1
ATOM 854 N N . LYS A 1 109 ? 7.281 43.188 11 1 94.94 109 LYS A N 1
ATOM 855 C CA . LYS A 1 109 ? 8 44.438 11.07 1 94.94 109 LYS A CA 1
ATOM 856 C C . LYS A 1 109 ? 7.273 45.531 10.281 1 94.94 109 LYS A C 1
ATOM 858 O O . LYS A 1 109 ? 7.18 46.688 10.734 1 94.94 109 LYS A O 1
ATOM 863 N N . GLU A 1 110 ? 6.801 45.156 9.156 1 96.31 110 GLU A N 1
ATOM 864 C CA . GLU A 1 110 ? 6.074 46.094 8.305 1 96.31 110 GLU A CA 1
ATOM 865 C C . GLU A 1 110 ? 4.797 46.594 8.992 1 96.31 110 GLU A C 1
ATOM 867 O O . GLU A 1 110 ? 4.258 47.625 8.633 1 96.31 110 GLU A O 1
ATOM 872 N N . ASN A 1 111 ? 4.309 45.844 9.969 1 95.5 111 ASN A N 1
ATOM 873 C CA . ASN A 1 111 ? 3.09 46.219 10.695 1 95.5 111 ASN A CA 1
ATOM 874 C C . ASN A 1 111 ? 3.396 46.688 12.109 1 95.5 111 ASN A C 1
ATOM 876 O O . ASN A 1 111 ? 2.514 46.719 12.969 1 95.5 111 ASN A O 1
ATOM 880 N N . ASP A 1 112 ? 4.652 46.938 12.406 1 94.69 112 ASP A N 1
ATOM 881 C CA . ASP A 1 112 ? 5.141 47.5 13.664 1 94.69 112 ASP A CA 1
ATOM 882 C C . ASP A 1 112 ? 4.938 46.5 14.812 1 94.69 112 ASP A C 1
ATOM 884 O O . ASP A 1 112 ? 4.531 46.906 15.906 1 94.69 112 ASP A O 1
ATOM 888 N N . ILE A 1 113 ? 5.055 45.312 14.492 1 95.19 113 ILE A N 1
ATOM 889 C CA . ILE A 1 113 ? 4.98 44.219 15.484 1 95.19 113 ILE A CA 1
ATOM 890 C C . ILE A 1 113 ? 6.363 43.625 15.695 1 95.19 113 ILE A C 1
ATOM 892 O O . ILE A 1 113 ? 7.074 43.344 14.734 1 95.19 113 ILE A O 1
ATOM 896 N N . ASN A 1 114 ? 6.641 43.406 16.953 1 89.31 114 ASN A N 1
ATOM 897 C CA . ASN A 1 114 ? 8.016 43.031 17.266 1 89.31 114 ASN A CA 1
ATOM 898 C C . ASN A 1 114 ? 8.156 41.5 17.438 1 89.31 114 ASN A C 1
ATOM 900 O O . ASN A 1 114 ? 9.266 40.969 17.328 1 89.31 114 ASN A O 1
ATOM 904 N N . TYR A 1 115 ? 7.082 40.844 17.734 1 96.5 115 TYR A N 1
ATOM 905 C CA . TYR A 1 115 ? 7.219 39.438 18.078 1 96.5 115 TYR A CA 1
ATOM 906 C C . TYR A 1 115 ? 6.332 38.562 17.188 1 96.5 115 TYR A C 1
ATOM 908 O O . TYR A 1 115 ? 5.168 38.906 16.953 1 96.5 115 TYR A O 1
ATOM 916 N N . VAL A 1 116 ? 6.93 37.5 16.672 1 97.56 116 VAL A N 1
ATOM 917 C CA . VAL A 1 116 ? 6.199 36.469 15.969 1 97.56 116 VAL A CA 1
ATOM 918 C C . VAL A 1 116 ? 6.062 35.25 16.859 1 97.56 116 VAL A C 1
ATOM 920 O O . VAL A 1 116 ? 7.035 34.812 17.484 1 97.56 116 VAL A O 1
ATOM 923 N N . LEU A 1 117 ? 4.84 34.719 16.953 1 97.81 117 LEU A N 1
ATOM 924 C CA . LEU A 1 117 ? 4.559 33.562 17.797 1 97.81 117 LEU A CA 1
ATOM 925 C C . LEU A 1 117 ? 4.168 32.344 16.953 1 97.81 117 LEU A C 1
ATOM 927 O O . LEU A 1 117 ? 3.467 32.5 15.953 1 97.81 117 LEU A O 1
ATOM 931 N N . ASP A 1 118 ? 4.645 31.188 17.359 1 95.75 118 ASP A N 1
ATOM 932 C CA . ASP A 1 118 ? 4.168 29.953 16.734 1 95.75 118 ASP A CA 1
ATOM 933 C C . ASP A 1 118 ? 3.369 29.109 17.734 1 95.75 118 ASP A C 1
ATOM 935 O O . ASP A 1 118 ? 3.303 29.438 18.922 1 95.75 118 ASP A O 1
ATOM 939 N N . GLY A 1 119 ? 2.729 28.047 17.203 1 94 119 GLY A N 1
ATOM 940 C CA . GLY A 1 119 ? 1.812 27.25 18 1 94 119 GLY A CA 1
ATOM 941 C C . GLY A 1 119 ? 2.461 26.016 18.609 1 94 119 GLY A C 1
ATOM 942 O O . GLY A 1 119 ? 1.772 25.062 18.969 1 94 119 GLY A O 1
ATOM 943 N N . SER A 1 120 ? 3.803 25.969 18.688 1 92.44 120 SER A N 1
ATOM 944 C CA . SER A 1 120 ? 4.473 24.828 19.312 1 92.44 120 SER A CA 1
ATOM 945 C C . SER A 1 120 ? 4.09 24.703 20.781 1 92.44 120 SER A C 1
ATOM 947 O O . SER A 1 120 ? 4.008 25.703 21.484 1 92.44 120 SER A O 1
ATOM 949 N N . ASN A 1 121 ? 3.791 23.453 21.141 1 92.69 121 ASN A N 1
ATOM 950 C CA . ASN A 1 121 ? 3.385 23.219 22.516 1 92.69 121 ASN A CA 1
ATOM 951 C C . ASN A 1 121 ? 4.32 22.234 23.203 1 92.69 121 ASN A C 1
ATOM 953 O O . ASN A 1 121 ? 5.395 21.922 22.688 1 92.69 121 ASN A O 1
ATOM 957 N N . LEU A 1 122 ? 3.967 21.812 24.359 1 89.88 122 LEU A N 1
ATOM 958 C CA . LEU A 1 122 ? 4.844 21 25.188 1 89.88 122 LEU A CA 1
ATOM 959 C C . LEU A 1 122 ? 5.066 19.625 24.562 1 89.88 122 LEU A C 1
ATOM 961 O O . LEU A 1 122 ? 6.141 19.031 24.703 1 89.88 122 LEU A O 1
ATOM 965 N N . ASP A 1 123 ? 4.094 19.156 23.891 1 86.12 123 ASP A N 1
ATOM 966 C CA . ASP A 1 123 ? 4.168 17.828 23.297 1 86.12 123 ASP A CA 1
ATOM 967 C C . ASP A 1 123 ? 5.125 17.797 22.109 1 86.12 123 ASP A C 1
ATOM 969 O O . ASP A 1 123 ? 5.52 16.734 21.641 1 86.12 123 ASP A O 1
ATOM 973 N N . ASP A 1 124 ? 5.547 18.906 21.625 1 80.19 124 ASP A N 1
ATOM 974 C CA . ASP A 1 124 ? 6.434 19 20.469 1 80.19 124 ASP A CA 1
ATOM 975 C C . ASP A 1 124 ? 7.895 18.844 20.875 1 80.19 124 ASP A C 1
ATOM 977 O O . ASP A 1 124 ? 8.789 18.906 20.031 1 80.19 124 ASP A O 1
ATOM 981 N N . THR A 1 125 ? 8.367 18.594 22.062 1 68.69 125 THR A N 1
ATOM 982 C CA . THR A 1 125 ? 9.734 18.594 22.547 1 68.69 125 THR A CA 1
ATOM 983 C C . THR A 1 125 ? 10.414 17.25 22.266 1 68.69 125 THR A C 1
ATOM 985 O O . THR A 1 125 ? 11.641 17.172 22.188 1 68.69 125 THR A O 1
ATOM 988 N N . GLY A 1 126 ? 9.812 16.156 22.109 1 57.94 126 GLY A N 1
ATOM 989 C CA . GLY A 1 126 ? 10.477 14.859 22.094 1 57.94 126 GLY A CA 1
ATOM 990 C C . GLY A 1 126 ? 10.961 14.453 20.719 1 57.94 126 GLY A C 1
ATOM 991 O O . GLY A 1 126 ? 11.992 13.797 20.594 1 57.94 126 GLY A O 1
ATOM 992 N N . ASP A 1 127 ? 10.359 14.688 19.75 1 57.5 127 ASP A N 1
ATOM 993 C CA . ASP A 1 127 ? 10.664 14.086 18.453 1 57.5 127 ASP A CA 1
ATOM 994 C C . ASP A 1 127 ? 11.547 15.016 17.625 1 57.5 127 ASP A C 1
ATOM 996 O O . ASP A 1 127 ? 11.703 16.188 17.938 1 57.5 127 ASP A O 1
ATOM 1000 N N . TYR A 1 128 ? 12.539 14.445 16.922 1 57.47 128 TYR A N 1
ATOM 1001 C CA . TYR A 1 128 ? 13.281 15.195 15.906 1 57.47 128 TYR A CA 1
ATOM 1002 C C . TYR A 1 128 ? 12.367 16.172 15.172 1 57.47 128 TYR A C 1
ATOM 1004 O O . TYR A 1 128 ? 11.461 15.75 14.445 1 57.47 128 TYR A O 1
ATOM 1012 N N . ARG A 1 129 ? 12.633 17.5 15.648 1 70.62 129 ARG A N 1
ATOM 1013 C CA . ARG A 1 129 ? 11.773 18.516 15.023 1 70.62 129 ARG A CA 1
ATOM 1014 C C . ARG A 1 129 ? 12.609 19.625 14.406 1 70.62 129 ARG A C 1
ATOM 1016 O O . ARG A 1 129 ? 12.789 20.688 15.008 1 70.62 129 ARG A O 1
ATOM 1023 N N . PRO A 1 130 ? 13.164 19.438 13.273 1 74 130 PRO A N 1
ATOM 1024 C CA . PRO A 1 130 ? 13.984 20.438 12.57 1 74 130 PRO A CA 1
ATOM 1025 C C . PRO A 1 130 ? 13.305 21.797 12.461 1 74 130 PRO A C 1
ATOM 1027 O O . PRO A 1 130 ? 13.977 22.828 12.492 1 74 130 PRO A O 1
ATOM 1030 N N . GLY A 1 131 ? 12.078 21.812 12.438 1 75.88 131 GLY A N 1
ATOM 1031 C CA . GLY A 1 131 ? 11.344 23.078 12.344 1 75.88 131 GLY A CA 1
ATOM 1032 C C . GLY A 1 131 ? 11.492 23.938 13.57 1 75.88 131 GLY A C 1
ATOM 1033 O O . GLY A 1 131 ? 11.547 25.172 13.469 1 75.88 131 GLY A O 1
ATOM 1034 N N . MET A 1 132 ? 11.656 23.359 14.711 1 79.19 132 MET A N 1
ATOM 1035 C CA . MET A 1 132 ? 11.797 24.094 15.961 1 79.19 132 MET A CA 1
ATOM 1036 C C . MET A 1 132 ? 13.156 24.766 16.047 1 79.19 132 MET A C 1
ATOM 1038 O O . MET A 1 132 ? 13.289 25.844 16.625 1 79.19 132 MET A O 1
ATOM 1042 N N . GLU A 1 133 ? 14.125 24.141 15.461 1 80.69 133 GLU A N 1
ATOM 1043 C CA . GLU A 1 133 ? 15.453 24.734 15.398 1 80.69 133 GLU A CA 1
ATOM 1044 C C . GLU A 1 133 ? 15.43 26.047 14.609 1 80.69 133 GLU A C 1
ATOM 1046 O O . GLU A 1 133 ? 16.031 27.031 15.023 1 80.69 133 GLU A O 1
ATOM 1051 N N . ALA A 1 134 ? 14.789 26 13.555 1 83.25 134 ALA A N 1
ATOM 1052 C CA . ALA A 1 134 ? 14.648 27.188 12.711 1 83.25 134 ALA A CA 1
ATOM 1053 C C . ALA A 1 134 ? 13.945 28.312 13.469 1 83.25 134 ALA A C 1
ATOM 1055 O O . ALA A 1 134 ? 14.367 29.469 13.398 1 83.25 134 ALA A O 1
ATOM 1056 N N . ALA A 1 135 ? 12.914 27.984 14.203 1 85.88 135 ALA A N 1
ATOM 1057 C CA . ALA A 1 135 ? 12.156 28.953 14.984 1 85.88 135 ALA A CA 1
ATOM 1058 C C . ALA A 1 135 ? 13.047 29.625 16.031 1 85.88 135 ALA A C 1
ATOM 1060 O O . ALA A 1 135 ? 13.039 30.859 16.156 1 85.88 135 ALA A O 1
ATOM 1061 N N . LYS A 1 136 ? 13.773 28.844 16.656 1 82.88 136 LYS A N 1
ATOM 1062 C CA . LYS A 1 136 ? 14.672 29.359 17.688 1 82.88 136 LYS A CA 1
ATOM 1063 C C . LYS A 1 136 ? 15.711 30.312 17.078 1 82.88 136 LYS A C 1
ATOM 1065 O O . LYS A 1 136 ? 15.969 31.391 17.625 1 82.88 136 LYS A O 1
ATOM 1070 N N . GLU A 1 137 ? 16.266 29.938 15.984 1 87.31 137 GLU A N 1
ATOM 1071 C CA . GLU A 1 137 ? 17.297 30.719 15.312 1 87.31 137 GLU A CA 1
ATOM 1072 C C . GLU A 1 137 ? 16.766 32.062 14.883 1 87.31 137 GLU A C 1
ATOM 1074 O O . GLU A 1 137 ? 17.516 33.062 14.852 1 87.31 137 GLU A O 1
ATOM 1079 N N . LEU A 1 138 ? 15.484 32.125 14.633 1 90.19 138 LEU A N 1
ATOM 1080 C CA . LEU A 1 138 ? 14.906 33.344 14.086 1 90.19 138 LEU A CA 1
ATOM 1081 C C . LEU A 1 138 ? 14.172 34.125 15.172 1 90.19 138 LEU A C 1
ATOM 1083 O O . LEU A 1 138 ? 13.508 35.125 14.883 1 90.19 138 LEU A O 1
ATOM 1087 N N . GLY A 1 139 ? 14.227 33.625 16.391 1 90.62 139 GLY A N 1
ATOM 1088 C CA . GLY A 1 139 ? 13.672 34.375 17.516 1 90.62 139 GLY A CA 1
ATOM 1089 C C . GLY A 1 139 ? 12.156 34.25 17.594 1 90.62 139 GLY A C 1
ATOM 1090 O O . GLY A 1 139 ? 11.5 35.188 18.094 1 90.62 139 GLY A O 1
ATOM 1091 N N . ILE A 1 140 ? 11.633 33.219 17.062 1 93.94 140 ILE A N 1
ATOM 1092 C CA . ILE A 1 140 ? 10.203 32.969 17.156 1 93.94 140 ILE A CA 1
ATOM 1093 C C . ILE A 1 140 ? 9.859 32.5 18.578 1 93.94 140 ILE A C 1
ATOM 1095 O O . ILE A 1 140 ? 10.57 31.688 19.172 1 93.94 140 ILE A O 1
ATOM 1099 N N . VAL A 1 141 ? 8.812 33.062 19.109 1 95.62 141 VAL A N 1
ATOM 1100 C CA . VAL A 1 141 ? 8.406 32.75 20.469 1 95.62 141 VAL A CA 1
ATOM 1101 C C . VAL A 1 141 ? 7.34 31.656 20.453 1 95.62 141 VAL A C 1
ATOM 1103 O O . VAL A 1 141 ? 6.441 31.672 19.609 1 95.62 141 VAL A O 1
ATOM 1106 N N . SER A 1 142 ? 7.469 30.734 21.391 1 95.88 142 SER A N 1
ATOM 1107 C CA . SER A 1 142 ? 6.504 29.656 21.516 1 95.88 142 SER A CA 1
ATOM 1108 C C . SER A 1 142 ? 5.809 29.688 22.875 1 95.88 142 SER A C 1
ATOM 1110 O O . SER A 1 142 ? 6.09 28.875 23.75 1 95.88 142 SER A O 1
ATOM 1112 N N . PRO A 1 143 ? 4.812 30.484 22.922 1 97.31 143 PRO A N 1
ATOM 1113 C CA . PRO A 1 143 ? 4.23 30.75 24.234 1 97.31 143 PRO A CA 1
ATOM 1114 C C . PRO A 1 143 ? 3.52 29.531 24.828 1 97.31 143 PRO A C 1
ATOM 1116 O O . PRO A 1 143 ? 3.492 29.359 26.047 1 97.31 143 PRO A O 1
ATOM 1119 N N . LEU A 1 144 ? 2.93 28.703 24.016 1 97.38 144 LEU A N 1
ATOM 1120 C CA . LEU A 1 144 ? 2.252 27.516 24.516 1 97.38 144 LEU A CA 1
ATOM 1121 C C . LEU A 1 144 ? 3.242 26.562 25.188 1 97.38 144 LEU A C 1
ATOM 1123 O O . LEU A 1 144 ? 2.951 26 26.234 1 97.38 144 LEU A O 1
ATOM 1127 N N . LYS A 1 145 ? 4.344 26.406 24.516 1 94.25 145 LYS A N 1
ATOM 1128 C CA . LYS A 1 145 ? 5.41 25.578 25.062 1 94.25 145 LYS A CA 1
ATOM 1129 C C . LYS A 1 145 ? 5.949 26.156 26.375 1 94.25 145 LYS A C 1
ATOM 1131 O O . LYS A 1 145 ? 6.164 25.422 27.344 1 94.25 145 LYS A O 1
ATOM 1136 N N . GLU A 1 146 ? 6.141 27.453 26.406 1 94.56 146 GLU A N 1
ATOM 1137 C CA . GLU A 1 146 ? 6.676 28.156 27.578 1 94.56 146 GLU A CA 1
ATOM 1138 C C . GLU A 1 146 ? 5.734 28.047 28.766 1 94.56 146 GLU A C 1
ATOM 1140 O O . GLU A 1 146 ? 6.184 27.969 29.922 1 94.56 146 GLU A O 1
ATOM 1145 N N . ALA A 1 147 ? 4.52 28.016 28.453 1 97 147 ALA A N 1
ATOM 1146 C CA . ALA A 1 147 ? 3.518 27.891 29.516 1 97 147 ALA A CA 1
ATOM 1147 C C . ALA A 1 147 ? 3.244 26.438 29.859 1 97 147 ALA A C 1
ATOM 1149 O O . ALA A 1 147 ? 2.346 26.125 30.641 1 97 147 ALA A O 1
ATOM 1150 N N . LYS A 1 148 ? 3.918 25.469 29.172 1 96 148 LYS A N 1
ATOM 1151 C CA . LYS A 1 148 ? 3.891 24.031 29.422 1 96 148 LYS A CA 1
ATOM 1152 C C . LYS A 1 148 ? 2.514 23.453 29.125 1 96 148 LYS A C 1
ATOM 1154 O O . LYS A 1 148 ? 2.037 22.562 29.844 1 96 148 LYS A O 1
ATOM 1159 N N . LEU A 1 149 ? 1.857 24.031 28.188 1 96.62 149 LEU A N 1
ATOM 1160 C CA . LEU A 1 149 ? 0.556 23.516 27.766 1 96.62 149 LEU A CA 1
ATOM 1161 C C . LEU A 1 149 ? 0.716 22.297 26.859 1 96.62 149 LEU A C 1
ATOM 1163 O O . LEU A 1 149 ? 1.501 22.328 25.906 1 96.62 149 LEU A O 1
ATOM 1167 N N . THR A 1 150 ? -0.02 21.25 27.188 1 94.75 150 THR A N 1
ATOM 1168 C CA . THR A 1 150 ? -0.071 20.062 26.344 1 94.75 150 THR A CA 1
ATOM 1169 C C . THR A 1 150 ? -1.213 20.156 25.344 1 94.75 150 THR A C 1
ATOM 1171 O O . THR A 1 150 ? -2.059 21.047 25.438 1 94.75 150 THR A O 1
ATOM 1174 N N . LYS A 1 151 ? -1.169 19.25 24.359 1 91.81 151 LYS A N 1
ATOM 1175 C CA . LYS A 1 151 ? -2.256 19.188 23.391 1 91.81 151 LYS A CA 1
ATOM 1176 C C . LYS A 1 151 ? -3.602 18.984 24.078 1 91.81 151 LYS A C 1
ATOM 1178 O O . LYS A 1 151 ? -4.605 19.578 23.688 1 91.81 151 LYS A O 1
ATOM 1183 N N . ASP A 1 152 ? -3.623 18.156 25.078 1 94.44 152 ASP A N 1
ATOM 1184 C CA . ASP A 1 152 ? -4.852 17.906 25.828 1 94.44 152 ASP A CA 1
ATOM 1185 C C . ASP A 1 152 ? -5.328 19.156 26.562 1 94.44 152 ASP A C 1
ATOM 1187 O O . ASP A 1 152 ? -6.531 19.422 26.609 1 94.44 152 ASP A O 1
ATOM 1191 N N . ASP A 1 153 ? -4.43 19.875 27.141 1 96.56 153 ASP A N 1
ATOM 1192 C CA . ASP A 1 153 ? -4.77 21.141 27.781 1 96.56 153 ASP A CA 1
ATOM 1193 C C . ASP A 1 153 ? -5.43 22.094 26.781 1 96.56 153 ASP A C 1
ATOM 1195 O O . ASP A 1 153 ? -6.465 22.688 27.078 1 96.56 153 ASP A O 1
ATOM 1199 N N . ILE A 1 154 ? -4.816 22.156 25.672 1 96.81 154 ILE A N 1
ATOM 1200 C CA . ILE A 1 154 ? -5.258 23.094 24.641 1 96.81 154 ILE A CA 1
ATOM 1201 C C . ILE A 1 154 ? -6.66 22.703 24.172 1 96.81 154 ILE A C 1
ATOM 1203 O O . ILE A 1 154 ? -7.523 23.578 24.016 1 96.81 154 ILE A O 1
ATOM 1207 N N . ARG A 1 155 ? -6.898 21.5 23.969 1 96.31 155 ARG A N 1
ATOM 1208 C CA . ARG A 1 155 ? -8.211 21.047 23.547 1 96.31 155 ARG A CA 1
ATOM 1209 C C . ARG A 1 155 ? -9.266 21.328 24.609 1 96.31 155 ARG A C 1
ATOM 1211 O O . ARG A 1 155 ? -10.391 21.734 24.281 1 96.31 155 ARG A O 1
ATOM 1218 N N . THR A 1 156 ? -8.93 21.062 25.812 1 96.81 156 THR A N 1
ATOM 1219 C CA . THR A 1 156 ? -9.844 21.328 26.922 1 96.81 156 THR A CA 1
ATOM 1220 C C . THR A 1 156 ? -10.211 22.812 26.984 1 96.81 156 THR A C 1
ATOM 1222 O O . THR A 1 156 ? -11.391 23.156 27.047 1 96.81 156 THR A O 1
ATOM 1225 N N . PHE A 1 157 ? -9.195 23.656 26.938 1 97.31 157 PHE A N 1
ATOM 1226 C CA . PHE A 1 157 ? -9.445 25.094 27 1 97.31 157 PHE A CA 1
ATOM 1227 C C . PHE A 1 157 ? -10.203 25.562 25.766 1 97.31 157 PHE A C 1
ATOM 1229 O O . PHE A 1 157 ? -11.07 26.438 25.859 1 97.31 157 PHE A O 1
ATOM 1236 N N . SER A 1 158 ? -9.852 25.016 24.625 1 97.38 158 SER A N 1
ATOM 1237 C CA . SER A 1 158 ? -10.555 25.359 23.391 1 97.38 158 SER A CA 1
ATOM 1238 C C . SER A 1 158 ? -12.039 25.047 23.5 1 97.38 158 SER A C 1
ATOM 1240 O O . SER A 1 158 ? -12.883 25.828 23.047 1 97.38 158 SER A O 1
ATOM 1242 N N . ARG A 1 159 ? -12.32 23.891 24.062 1 96.56 159 ARG A N 1
ATOM 1243 C CA . ARG A 1 159 ? -13.711 23.516 24.266 1 96.56 159 ARG A CA 1
ATOM 1244 C C . ARG A 1 159 ? -14.422 24.484 25.188 1 96.56 159 ARG A C 1
ATOM 1246 O O . ARG A 1 159 ? -15.547 24.906 24.922 1 96.56 159 ARG A O 1
ATOM 1253 N N . GLU A 1 160 ? -13.805 24.859 26.203 1 96.31 160 GLU A N 1
ATOM 1254 C CA . GLU A 1 160 ? -14.367 25.797 27.172 1 96.31 160 GLU A CA 1
ATOM 1255 C C . GLU A 1 160 ? -14.609 27.156 26.531 1 96.31 160 GLU A C 1
ATOM 1257 O O . GLU A 1 160 ? -15.562 27.859 26.891 1 96.31 160 GLU A O 1
ATOM 1262 N N . MET A 1 161 ? -13.758 27.531 25.625 1 96 161 MET A N 1
ATOM 1263 C CA . MET A 1 161 ? -13.844 28.844 24.969 1 96 161 MET A CA 1
ATOM 1264 C C . MET A 1 161 ? -14.75 28.766 23.734 1 96 161 MET A C 1
ATOM 1266 O O . MET A 1 161 ? -14.867 29.734 22.984 1 96 161 MET A O 1
ATOM 1270 N N . ASN A 1 162 ? -15.266 27.594 23.406 1 95.31 162 ASN A N 1
ATOM 1271 C CA . ASN A 1 162 ? -16.188 27.344 22.312 1 95.31 162 ASN A CA 1
ATOM 1272 C C . ASN A 1 162 ? -15.5 27.547 20.953 1 95.31 162 ASN A C 1
ATOM 1274 O O . ASN A 1 162 ? -16.094 28.125 20.047 1 95.31 162 ASN A O 1
ATOM 1278 N N . LEU A 1 163 ? -14.297 27.203 20.969 1 96.5 163 LEU A N 1
ATOM 1279 C CA . LEU A 1 163 ? -13.594 27.219 19.688 1 96.5 163 LEU A CA 1
ATOM 1280 C C . LEU A 1 163 ? -13.961 26 18.859 1 96.5 163 LEU A C 1
ATOM 1282 O O . LEU A 1 163 ? -14.016 24.875 19.375 1 96.5 163 LEU A O 1
ATOM 1286 N N . PRO A 1 164 ? -14.219 26.203 17.578 1 93.62 164 PRO A N 1
ATOM 1287 C CA . PRO A 1 164 ? -14.648 25.078 16.734 1 93.62 164 PRO A CA 1
ATOM 1288 C C . PRO A 1 164 ? -13.531 24.062 16.5 1 93.62 164 PRO A C 1
ATOM 1290 O O . PRO A 1 164 ? -13.797 22.938 16.078 1 93.62 164 PRO A O 1
ATOM 1293 N N . THR A 1 165 ? -12.305 24.359 16.781 1 95.12 165 THR A N 1
ATOM 1294 C CA . THR A 1 165 ? -11.164 23.516 16.453 1 95.12 165 THR A CA 1
ATOM 1295 C C . THR A 1 165 ? -10.852 22.562 17.609 1 95.12 165 THR A C 1
ATOM 1297 O O . THR A 1 165 ? -9.898 21.797 17.531 1 95.12 165 THR A O 1
ATOM 1300 N N . TRP A 1 166 ? -11.617 22.562 18.703 1 94.56 166 TRP A N 1
ATOM 1301 C CA . TRP A 1 166 ? -11.258 21.859 19.938 1 94.56 166 TRP A CA 1
ATOM 1302 C C . TRP A 1 166 ? -11.102 20.359 19.672 1 94.56 166 TRP A C 1
ATOM 1304 O O . TRP A 1 166 ? -10.305 19.688 20.328 1 94.56 166 TRP A O 1
ATOM 1314 N N . ASN A 1 167 ? -11.844 19.859 18.703 1 91.25 167 ASN A N 1
ATOM 1315 C CA . ASN A 1 167 ? -11.797 18.438 18.391 1 91.25 167 ASN A CA 1
ATOM 1316 C C . ASN A 1 167 ? -11.344 18.188 16.953 1 91.25 167 ASN A C 1
ATOM 1318 O O . ASN A 1 167 ? -11.602 17.125 16.391 1 91.25 167 ASN A O 1
ATOM 1322 N N . LYS A 1 168 ? -10.773 19.219 16.375 1 92 168 LYS A N 1
ATOM 1323 C CA . LYS A 1 168 ? -10.242 19.109 15.023 1 92 168 LYS A CA 1
ATOM 1324 C C . LYS A 1 168 ? -9.008 18.203 14.984 1 92 168 LYS A C 1
ATOM 1326 O O . LYS A 1 168 ? -8.148 18.297 15.859 1 92 168 LYS A O 1
ATOM 1331 N N . PRO A 1 169 ? -8.961 17.297 14 1 88.69 169 PRO A N 1
ATOM 1332 C CA . PRO A 1 169 ? -7.73 16.516 13.867 1 88.69 169 PRO A CA 1
ATOM 1333 C C . PRO A 1 169 ? -6.496 17.391 13.664 1 88.69 169 PRO A C 1
ATOM 1335 O O . PRO A 1 169 ? -6.59 18.484 13.086 1 88.69 169 PRO A O 1
ATOM 1338 N N . SER A 1 170 ? -5.391 16.875 14.141 1 83.31 170 SER A N 1
ATOM 1339 C CA . SER A 1 170 ? -4.148 17.625 14.039 1 83.31 170 SER A CA 1
ATOM 1340 C C . SER A 1 170 ? -3.811 17.953 12.586 1 83.31 170 SER A C 1
ATOM 1342 O O . SER A 1 170 ? -3.975 17.094 11.711 1 83.31 170 SER A O 1
ATOM 1344 N N . PHE A 1 171 ? -3.406 19.141 12.469 1 82.25 171 PHE A N 1
ATOM 1345 C CA . PHE A 1 171 ? -3.014 19.578 11.133 1 82.25 171 PHE A CA 1
ATOM 1346 C C . PHE A 1 171 ? -1.634 19.047 10.773 1 82.25 171 PHE A C 1
ATOM 1348 O O . PHE A 1 171 ? -0.744 18.984 11.625 1 82.25 171 PHE A O 1
ATOM 1355 N N . ALA A 1 172 ? -1.512 18.609 9.492 1 86.19 172 ALA A N 1
ATOM 1356 C CA . ALA A 1 172 ? -0.214 18.266 8.914 1 86.19 172 ALA A CA 1
ATOM 1357 C C . ALA A 1 172 ? -0.123 18.703 7.457 1 86.19 172 ALA A C 1
ATOM 1359 O O . ALA A 1 172 ? -1.111 18.656 6.723 1 86.19 172 ALA A O 1
ATOM 1360 N N . CYS A 1 173 ? 1.067 19.188 7.113 1 91.12 173 CYS A N 1
ATOM 1361 C CA . CYS A 1 173 ? 1.267 19.578 5.723 1 91.12 173 CYS A CA 1
ATOM 1362 C C . CYS A 1 173 ? 1.115 18.375 4.793 1 91.12 173 CYS A C 1
ATOM 1364 O O . CYS A 1 173 ? 1.344 17.234 5.199 1 91.12 173 CYS A O 1
ATOM 1366 N N . LEU A 1 174 ? 0.81 18.609 3.541 1 94.94 174 LEU A N 1
ATOM 1367 C CA . LEU A 1 174 ? 0.565 17.531 2.578 1 94.94 174 LEU A CA 1
ATOM 1368 C C . LEU A 1 174 ? 1.846 16.75 2.295 1 94.94 174 LEU A C 1
ATOM 1370 O O . LEU A 1 174 ? 1.793 15.586 1.905 1 94.94 174 LEU A O 1
ATOM 1374 N N . SER A 1 175 ? 2.992 17.359 2.514 1 93 175 SER A N 1
ATOM 1375 C CA . SER A 1 175 ? 4.262 16.688 2.246 1 93 175 SER A CA 1
ATOM 1376 C C . SER A 1 175 ? 4.469 15.5 3.174 1 93 175 SER A C 1
ATOM 1378 O O . SER A 1 175 ? 5.238 14.586 2.859 1 93 175 SER A O 1
ATOM 1380 N N . SER A 1 176 ? 3.775 15.578 4.289 1 91.62 176 SER A N 1
ATOM 1381 C CA . SER A 1 176 ? 3.912 14.484 5.25 1 91.62 176 SER A CA 1
ATOM 1382 C C . SER A 1 176 ? 3.305 13.195 4.711 1 91.62 176 SER A C 1
ATOM 1384 O O . SER A 1 176 ? 3.465 12.133 5.312 1 91.62 176 SER A O 1
ATOM 1386 N N . ARG A 1 177 ? 2.559 13.273 3.611 1 95.06 177 ARG A N 1
ATOM 1387 C CA . ARG A 1 177 ? 1.939 12.102 3.01 1 95.06 177 ARG A CA 1
ATOM 1388 C C . ARG A 1 177 ? 2.941 11.328 2.162 1 95.06 177 ARG A C 1
ATOM 1390 O O . ARG A 1 177 ? 2.648 10.219 1.696 1 95.06 177 ARG A O 1
ATOM 1397 N N . PHE A 1 178 ? 4.113 11.875 1.939 1 94.19 178 PHE A N 1
ATOM 1398 C CA . PHE A 1 178 ? 5.141 11.266 1.107 1 94.19 178 PHE A CA 1
ATOM 1399 C C . PHE A 1 178 ? 6.305 10.773 1.959 1 94.19 178 PHE A C 1
ATOM 1401 O O . PHE A 1 178 ? 6.84 11.523 2.777 1 94.19 178 PHE A O 1
ATOM 1408 N N . PRO A 1 179 ? 6.676 9.492 1.785 1 91.31 179 PRO A N 1
ATOM 1409 C CA . PRO A 1 179 ? 7.883 9.055 2.488 1 91.31 179 PRO A CA 1
ATOM 1410 C C . PRO A 1 179 ? 9.109 9.891 2.137 1 91.31 179 PRO A C 1
ATOM 1412 O O . PRO A 1 179 ? 9.25 10.336 0.993 1 91.31 179 PRO A O 1
ATOM 1415 N N . TYR A 1 180 ? 9.953 10.086 3.123 1 88.94 180 TYR A N 1
ATOM 1416 C CA . TYR A 1 180 ? 11.188 10.812 2.881 1 88.94 180 TYR A CA 1
ATOM 1417 C C . TYR A 1 180 ? 11.938 10.242 1.685 1 88.94 180 TYR A C 1
ATOM 1419 O O . TYR A 1 180 ? 11.938 9.031 1.467 1 88.94 180 TYR A O 1
ATOM 1427 N N . GLY A 1 181 ? 12.555 11.117 0.934 1 89.88 181 GLY A N 1
ATOM 1428 C CA . GLY A 1 181 ? 13.328 10.688 -0.219 1 89.88 181 GLY A CA 1
ATOM 1429 C C . GLY A 1 181 ? 12.5 10.578 -1.486 1 89.88 181 GLY A C 1
ATOM 1430 O O . GLY A 1 181 ? 13.047 10.523 -2.59 1 89.88 181 GLY A O 1
ATOM 1431 N N . ASN A 1 182 ? 11.219 10.422 -1.36 1 90.94 182 ASN A N 1
ATOM 1432 C CA . ASN A 1 182 ? 10.359 10.43 -2.537 1 90.94 182 ASN A CA 1
ATOM 1433 C C . ASN A 1 182 ? 10.109 11.844 -3.045 1 90.94 182 ASN A C 1
ATOM 1435 O O . ASN A 1 182 ? 9.773 12.742 -2.266 1 90.94 182 ASN A O 1
ATOM 1439 N N . LYS A 1 183 ? 10.273 11.961 -4.25 1 93.31 183 LYS A N 1
ATOM 1440 C CA . LYS A 1 183 ? 10.156 13.289 -4.855 1 93.31 183 LYS A CA 1
ATOM 1441 C C . LYS A 1 183 ? 8.742 13.844 -4.695 1 93.31 183 LYS A C 1
ATOM 1443 O O . LYS A 1 183 ? 7.762 13.133 -4.93 1 93.31 183 LYS A O 1
ATOM 1448 N N . ILE A 1 184 ? 8.664 15.086 -4.324 1 94.5 184 ILE A N 1
ATOM 1449 C CA . ILE A 1 184 ? 7.391 15.789 -4.184 1 94.5 184 ILE A CA 1
ATOM 1450 C C . ILE A 1 184 ? 7.164 16.688 -5.391 1 94.5 184 ILE A C 1
ATOM 1452 O O . ILE A 1 184 ? 8.047 17.453 -5.773 1 94.5 184 ILE A O 1
ATOM 1456 N N . THR A 1 185 ? 6.039 16.562 -6.043 1 94.69 185 THR A N 1
ATOM 1457 C CA . THR A 1 185 ? 5.66 17.406 -7.172 1 94.69 185 THR A CA 1
ATOM 1458 C C . THR A 1 185 ? 4.285 18.031 -6.949 1 94.69 185 THR A C 1
ATOM 1460 O O . THR A 1 185 ? 3.512 17.562 -6.113 1 94.69 185 THR A O 1
ATOM 1463 N N . SER A 1 186 ? 4.051 19.125 -7.672 1 94.94 186 SER A N 1
ATOM 1464 C CA . SER A 1 186 ? 2.75 19.781 -7.582 1 94.94 186 SER A CA 1
ATOM 1465 C C . SER A 1 186 ? 1.624 18.812 -7.949 1 94.94 186 SER A C 1
ATOM 1467 O O . SER A 1 186 ? 0.561 18.828 -7.324 1 94.94 186 SER A O 1
ATOM 1469 N N . LYS A 1 187 ? 1.876 18.016 -8.93 1 94.88 187 LYS A N 1
ATOM 1470 C CA . LYS A 1 187 ? 0.883 17.031 -9.375 1 94.88 187 LYS A CA 1
ATOM 1471 C C . LYS A 1 187 ? 0.546 16.047 -8.266 1 94.88 187 LYS A C 1
ATOM 1473 O O . LYS A 1 187 ? -0.628 15.805 -7.98 1 94.88 187 LYS A O 1
ATOM 1478 N N . LYS A 1 188 ? 1.536 15.492 -7.637 1 96 188 LYS A N 1
ATOM 1479 C CA . LYS A 1 188 ? 1.333 14.516 -6.566 1 96 188 LYS A CA 1
ATOM 1480 C C . LYS A 1 188 ? 0.623 15.156 -5.375 1 96 188 LYS A C 1
ATOM 1482 O O . LYS A 1 188 ? -0.235 14.523 -4.75 1 96 188 LYS A O 1
ATOM 1487 N N . LEU A 1 189 ? 1 16.375 -5.07 1 96.44 189 LEU A N 1
ATOM 1488 C CA . LEU A 1 189 ? 0.355 17.094 -3.977 1 96.44 189 LEU A CA 1
ATOM 1489 C C . LEU A 1 189 ? -1.136 17.266 -4.246 1 96.44 189 LEU A C 1
ATOM 1491 O O . LEU A 1 189 ? -1.962 17.031 -3.359 1 96.44 189 LEU A O 1
ATOM 1495 N N . LYS A 1 190 ? -1.428 17.641 -5.445 1 95.88 190 LYS A N 1
ATOM 1496 C CA . LYS A 1 190 ? -2.826 17.828 -5.824 1 95.88 190 LYS A CA 1
ATOM 1497 C C . LYS A 1 190 ? -3.598 16.516 -5.762 1 95.88 190 LYS A C 1
ATOM 1499 O O . LYS A 1 190 ? -4.742 16.484 -5.305 1 95.88 190 LYS A O 1
ATOM 1504 N N . MET A 1 191 ? -2.977 15.414 -6.215 1 96.88 191 MET A N 1
ATOM 1505 C CA . MET A 1 191 ? -3.584 14.086 -6.152 1 96.88 191 MET A CA 1
ATOM 1506 C C . MET A 1 191 ? -3.979 13.734 -4.723 1 96.88 191 MET A C 1
ATOM 1508 O O . MET A 1 191 ? -5.105 13.305 -4.473 1 96.88 191 MET A O 1
ATOM 1512 N N . VAL A 1 192 ? -3.082 13.953 -3.807 1 97.75 192 VAL A N 1
ATOM 1513 C CA . VAL A 1 192 ? -3.295 13.617 -2.402 1 97.75 192 VAL A CA 1
ATOM 1514 C C . VAL A 1 192 ? -4.379 14.516 -1.812 1 97.75 192 VAL A C 1
ATOM 1516 O O . VAL A 1 192 ? -5.277 14.039 -1.115 1 97.75 192 VAL A O 1
ATOM 1519 N N . GLU A 1 193 ? -4.277 15.789 -2.102 1 97.38 193 GLU A N 1
ATOM 1520 C CA . GLU A 1 193 ? -5.262 16.734 -1.587 1 97.38 193 GLU A CA 1
ATOM 1521 C C . GLU A 1 193 ? -6.672 16.359 -2.045 1 97.38 193 GLU A C 1
ATOM 1523 O O . GLU A 1 193 ? -7.598 16.328 -1.235 1 97.38 193 GLU A O 1
ATOM 1528 N N . ASP A 1 194 ? -6.812 16.125 -3.34 1 97.81 194 ASP A N 1
ATOM 1529 C CA . ASP A 1 194 ? -8.117 15.781 -3.902 1 97.81 194 ASP A CA 1
ATOM 1530 C C . ASP A 1 194 ? -8.633 14.469 -3.32 1 97.81 194 ASP A C 1
ATOM 1532 O O . ASP A 1 194 ? -9.828 14.336 -3.045 1 97.81 194 ASP A O 1
ATOM 1536 N N . ALA A 1 195 ? -7.766 13.531 -3.15 1 98.38 195 ALA A N 1
ATOM 1537 C CA . ALA A 1 195 ? -8.133 12.242 -2.578 1 98.38 195 ALA A CA 1
ATOM 1538 C C . ALA A 1 195 ? -8.641 12.398 -1.147 1 98.38 195 ALA A C 1
ATOM 1540 O O . ALA A 1 195 ? -9.688 11.859 -0.79 1 98.38 195 ALA A O 1
ATOM 1541 N N . GLU A 1 196 ? -7.863 13.156 -0.341 1 97.62 196 GLU A N 1
ATOM 1542 C CA . GLU A 1 196 ? -8.273 13.375 1.042 1 97.62 196 GLU A CA 1
ATOM 1543 C C . GLU A 1 196 ? -9.602 14.133 1.111 1 97.62 196 GLU A C 1
ATOM 1545 O O . GLU A 1 196 ? -10.469 13.797 1.918 1 97.62 196 GLU A O 1
ATOM 1550 N N . GLN A 1 197 ? -9.727 15.117 0.261 1 96.69 197 GLN A N 1
ATOM 1551 C CA . GLN A 1 197 ? -10.977 15.875 0.236 1 96.69 197 GLN A CA 1
ATOM 1552 C C . GLN A 1 197 ? -12.156 14.977 -0.117 1 96.69 197 GLN A C 1
ATOM 1554 O O . GLN A 1 197 ? -13.234 15.109 0.462 1 96.69 197 GLN A O 1
ATOM 1559 N N . PHE A 1 198 ? -11.969 14.102 -1.085 1 98.31 198 PHE A N 1
ATOM 1560 C CA . PHE A 1 198 ? -13.016 13.164 -1.482 1 98.31 198 PHE A CA 1
ATOM 1561 C C . PHE A 1 198 ? -13.477 12.336 -0.292 1 98.31 198 PHE A C 1
ATOM 1563 O O . PHE A 1 198 ? -14.68 12.156 -0.086 1 98.31 198 PHE A O 1
ATOM 1570 N N . LEU A 1 199 ? -12.539 11.82 0.502 1 98.06 199 LEU A N 1
ATOM 1571 C CA . LEU A 1 199 ? -12.859 11.016 1.678 1 98.06 199 LEU A CA 1
ATOM 1572 C C . LEU A 1 199 ? -13.57 11.867 2.732 1 98.06 199 LEU A C 1
ATOM 1574 O O . LEU A 1 199 ? -14.516 11.398 3.373 1 98.06 199 LEU A O 1
ATOM 1578 N N . LEU A 1 200 ? -13.086 13.07 2.947 1 96.12 200 LEU A N 1
ATOM 1579 C CA . LEU A 1 200 ? -13.742 13.977 3.883 1 96.12 200 LEU A CA 1
ATOM 1580 C C . LEU A 1 200 ? -15.188 14.234 3.471 1 96.12 200 LEU A C 1
ATOM 1582 O O . LEU A 1 200 ? -16.078 14.25 4.316 1 96.12 200 LEU A O 1
ATOM 1586 N N . ASP A 1 201 ? -15.375 14.422 2.164 1 97.12 201 ASP A N 1
ATOM 1587 C CA . ASP A 1 201 ? -16.719 14.664 1.632 1 97.12 201 ASP A CA 1
ATOM 1588 C C . ASP A 1 201 ? -17.625 13.453 1.866 1 97.12 201 ASP A C 1
ATOM 1590 O O . ASP A 1 201 ? -18.844 13.586 1.92 1 97.12 201 ASP A O 1
ATOM 1594 N N . LEU A 1 202 ? -17.047 12.312 1.98 1 97.06 202 LEU A N 1
ATOM 1595 C CA . LEU A 1 202 ? -17.797 11.086 2.23 1 97.06 202 LEU A CA 1
ATOM 1596 C C . LEU A 1 202 ? -18.125 10.945 3.713 1 97.06 202 LEU A C 1
ATOM 1598 O O . LEU A 1 202 ? -18.828 10.016 4.109 1 97.06 202 LEU A O 1
ATOM 1602 N N . GLY A 1 203 ? -17.562 11.828 4.535 1 95.5 203 GLY A N 1
ATOM 1603 C CA . GLY A 1 203 ? -17.953 11.852 5.938 1 95.5 203 GLY A CA 1
ATOM 1604 C C . GLY A 1 203 ? -16.859 11.375 6.871 1 95.5 203 GLY A C 1
ATOM 1605 O O . GLY A 1 203 ? -17.062 11.281 8.086 1 95.5 203 GLY A O 1
ATOM 1606 N N . PHE A 1 204 ? -15.695 11.016 6.363 1 95.69 204 PHE A N 1
ATOM 1607 C CA . PHE A 1 204 ? -14.578 10.664 7.234 1 95.69 204 PHE A CA 1
ATOM 1608 C C . PHE A 1 204 ? -14.047 11.891 7.961 1 95.69 204 PHE A C 1
ATOM 1610 O O . PHE A 1 204 ? -14.062 13 7.41 1 95.69 204 PHE A O 1
ATOM 1617 N N . ARG A 1 205 ? -13.578 11.75 9.148 1 91.19 205 ARG A N 1
ATOM 1618 C CA . ARG A 1 205 ? -13.141 12.883 9.961 1 91.19 205 ARG A CA 1
ATOM 1619 C C . ARG A 1 205 ? -11.625 13.008 9.961 1 91.19 205 ARG A C 1
ATOM 1621 O O . ARG A 1 205 ? -11.086 14.109 9.781 1 91.19 205 ARG A O 1
ATOM 1628 N N . GLN A 1 206 ? -10.969 11.93 10.258 1 90.81 206 GLN A N 1
ATOM 1629 C CA . GLN A 1 206 ? -9.516 11.891 10.25 1 90.81 206 GLN A CA 1
ATOM 1630 C C . GLN A 1 206 ? -8.984 10.984 9.141 1 90.81 206 GLN A C 1
ATOM 1632 O O . GLN A 1 206 ? -9.133 9.766 9.211 1 90.81 206 GLN A O 1
ATOM 1637 N N . VAL A 1 207 ? -8.391 11.617 8.133 1 94.69 207 VAL A N 1
ATOM 1638 C CA . VAL A 1 207 ? -7.93 10.844 6.984 1 94.69 207 VAL A CA 1
ATOM 1639 C C . VAL A 1 207 ? -6.531 11.312 6.578 1 94.69 207 VAL A C 1
ATOM 1641 O O . VAL A 1 207 ? -6.211 12.5 6.684 1 94.69 207 VAL A O 1
ATOM 1644 N N . ARG A 1 208 ? -5.707 10.422 6.293 1 95.75 208 ARG A N 1
ATOM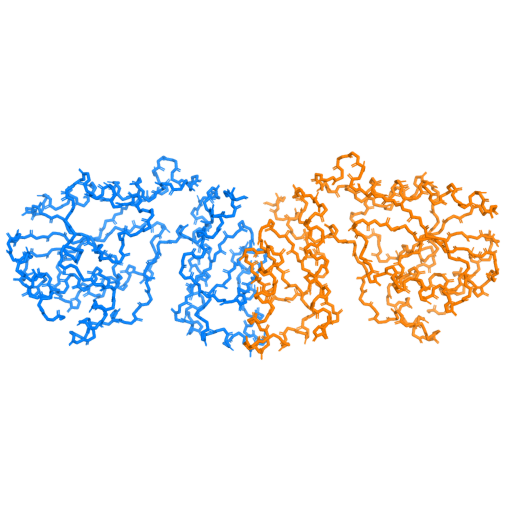 1645 C CA . ARG A 1 208 ? -4.453 10.672 5.59 1 95.75 208 ARG A CA 1
ATOM 1646 C C . ARG A 1 208 ? -4.285 9.727 4.41 1 95.75 208 ARG A C 1
ATOM 1648 O O . ARG A 1 208 ? -4.523 8.523 4.535 1 95.75 208 ARG A O 1
ATOM 1655 N N . VAL A 1 209 ? -4.016 10.281 3.279 1 97.62 209 VAL A N 1
ATOM 1656 C CA . VAL A 1 209 ? -3.707 9.453 2.119 1 97.62 209 VAL A CA 1
ATOM 1657 C C . VAL A 1 209 ? -2.205 9.484 1.847 1 97.62 209 VAL A C 1
ATOM 1659 O O . VAL A 1 209 ? -1.694 10.445 1.264 1 97.62 209 VAL A O 1
ATOM 1662 N N . ARG A 1 210 ? -1.573 8.461 2.293 1 96.56 210 ARG A N 1
ATOM 1663 C CA . ARG A 1 210 ? -0.134 8.359 2.074 1 96.56 210 ARG A CA 1
ATOM 1664 C C . ARG A 1 210 ? 0.172 7.934 0.643 1 96.56 210 ARG A C 1
ATOM 1666 O O . ARG A 1 210 ? -0.461 7.016 0.114 1 96.56 210 ARG A O 1
ATOM 1673 N N . CYS A 1 211 ? 1.084 8.602 0.112 1 95.38 211 CYS A N 1
ATOM 1674 C CA . CYS A 1 211 ? 1.435 8.328 -1.277 1 95.38 211 CYS A CA 1
ATOM 1675 C C . CYS A 1 211 ? 2.789 7.637 -1.373 1 95.38 211 CYS A C 1
ATOM 1677 O O . CYS A 1 211 ? 3.826 8.258 -1.122 1 95.38 211 CYS A O 1
ATOM 1679 N N . HIS A 1 212 ? 2.781 6.41 -1.69 1 92.75 212 HIS A N 1
ATOM 1680 C CA . HIS A 1 212 ? 3.98 5.629 -1.977 1 92.75 212 HIS A CA 1
ATOM 1681 C C . HIS A 1 212 ? 4.156 5.418 -3.477 1 92.75 212 HIS A C 1
ATOM 1683 O O . HIS A 1 212 ? 3.723 4.402 -4.02 1 92.75 212 HIS A O 1
ATOM 1689 N N . ASP A 1 213 ? 4.766 6.383 -4.121 1 87.88 213 ASP A N 1
ATOM 1690 C CA . ASP A 1 213 ? 4.887 6.387 -5.574 1 87.88 213 ASP A CA 1
ATOM 1691 C C . ASP A 1 213 ? 3.518 6.27 -6.242 1 87.88 213 ASP A C 1
ATOM 1693 O O . ASP A 1 213 ? 2.766 7.246 -6.301 1 87.88 213 ASP A O 1
ATOM 1697 N N . THR A 1 214 ? 3.121 5.004 -6.543 1 88.06 214 THR A N 1
ATOM 1698 C CA . THR A 1 214 ? 1.864 4.883 -7.27 1 88.06 214 THR A CA 1
ATOM 1699 C C . THR A 1 214 ? 0.779 4.281 -6.383 1 88.06 214 THR A C 1
ATOM 1701 O O . THR A 1 214 ? -0.351 4.07 -6.828 1 88.06 214 THR A O 1
ATOM 1704 N N . ILE A 1 215 ? 1.055 4.078 -5.16 1 94.19 215 ILE A N 1
ATOM 1705 C CA . ILE A 1 215 ? 0.132 3.443 -4.227 1 94.19 215 ILE A CA 1
ATOM 1706 C C . ILE A 1 215 ? -0.45 4.492 -3.283 1 94.19 215 ILE A C 1
ATOM 1708 O O . ILE A 1 215 ? 0.29 5.27 -2.676 1 94.19 215 ILE A O 1
ATOM 1712 N N . ALA A 1 216 ? -1.737 4.535 -3.215 1 97.69 216 ALA A N 1
ATOM 1713 C CA . ALA A 1 216 ? -2.398 5.301 -2.164 1 97.69 216 ALA A CA 1
ATOM 1714 C C . ALA A 1 216 ? -2.695 4.43 -0.949 1 97.69 216 ALA A C 1
ATOM 1716 O O . ALA A 1 216 ? -3.402 3.424 -1.057 1 97.69 216 ALA A O 1
ATOM 1717 N N . ARG A 1 217 ? -2.152 4.738 0.15 1 97.56 217 ARG A N 1
ATOM 1718 C CA . ARG A 1 217 ? -2.471 4.074 1.411 1 97.56 217 ARG A CA 1
ATOM 1719 C C . ARG A 1 217 ? -3.355 4.957 2.287 1 97.56 217 ARG A C 1
ATOM 1721 O O . ARG A 1 217 ? -2.887 5.945 2.852 1 97.56 217 ARG A O 1
ATOM 1728 N N . ILE A 1 218 ? -4.562 4.59 2.389 1 98.19 218 ILE A N 1
ATOM 1729 C CA . ILE A 1 218 ? -5.555 5.371 3.117 1 98.19 218 ILE A CA 1
ATOM 1730 C C . ILE A 1 218 ? -5.488 5.031 4.605 1 98.19 218 ILE A C 1
ATOM 1732 O O . ILE A 1 218 ? -5.605 3.865 4.988 1 98.19 218 ILE A O 1
ATOM 1736 N N . GLU A 1 219 ? -5.285 5.984 5.395 1 97.06 219 GLU A N 1
ATOM 1737 C CA . GLU A 1 219 ? -5.375 5.871 6.848 1 97.06 219 GLU A CA 1
ATOM 1738 C C . GLU A 1 219 ? -6.582 6.633 7.391 1 97.06 219 GLU A C 1
ATOM 1740 O O . GLU A 1 219 ? -6.746 7.82 7.113 1 97.06 219 GLU A O 1
ATOM 1745 N N . VAL A 1 220 ? -7.398 5.957 8.102 1 96.19 220 VAL A N 1
ATOM 1746 C CA . VAL A 1 220 ? -8.516 6.59 8.797 1 96.19 220 VAL A CA 1
ATOM 1747 C C . VAL A 1 220 ? -8.43 6.301 10.289 1 96.19 220 VAL A C 1
ATOM 1749 O O . VAL A 1 220 ? -7.648 5.445 10.719 1 96.19 220 VAL A O 1
ATOM 1752 N N . ALA A 1 221 ? -9.148 7.066 11.023 1 92.38 221 ALA A N 1
ATOM 1753 C CA . ALA A 1 221 ? -9.195 6.77 12.453 1 92.38 221 ALA A CA 1
ATOM 1754 C C . ALA A 1 221 ? -9.586 5.312 12.695 1 92.38 221 ALA A C 1
ATOM 1756 O O . ALA A 1 221 ? -10.43 4.762 11.992 1 92.38 221 ALA A O 1
ATOM 1757 N N . PRO A 1 222 ? -9 4.676 13.703 1 90.56 222 PRO A N 1
ATOM 1758 C CA . PRO A 1 222 ? -9.281 3.262 13.953 1 90.56 222 PRO A CA 1
ATOM 1759 C C . PRO A 1 222 ? -10.781 2.969 14.055 1 90.56 222 PRO A C 1
ATOM 1761 O O . PRO A 1 222 ? -11.25 1.959 13.531 1 90.56 222 PRO A O 1
ATOM 1764 N N . GLU A 1 223 ? -11.469 3.914 14.648 1 90.88 223 GLU A N 1
ATOM 1765 C CA . GLU A 1 223 ? -12.898 3.715 14.859 1 90.88 223 GLU A CA 1
ATOM 1766 C C . GLU A 1 223 ? -13.688 3.953 13.57 1 90.88 223 GLU A C 1
ATOM 1768 O O . GLU A 1 223 ? -14.859 3.586 13.477 1 90.88 223 GLU A O 1
ATOM 1773 N N . GLU A 1 224 ? -13.039 4.559 12.586 1 94.94 224 GLU A N 1
ATOM 1774 C CA . GLU A 1 224 ? -13.734 4.859 11.336 1 94.94 224 GLU A CA 1
ATOM 1775 C C . GLU A 1 224 ? -13.438 3.809 10.266 1 94.94 224 GLU A C 1
ATOM 1777 O O . GLU A 1 224 ? -13.992 3.854 9.172 1 94.94 224 GLU A O 1
ATOM 1782 N N . ARG A 1 225 ? -12.656 2.812 10.547 1 95.62 225 ARG A N 1
ATOM 1783 C CA . ARG A 1 225 ? -12.344 1.729 9.617 1 95.62 225 ARG A CA 1
ATOM 1784 C C . ARG A 1 225 ? -13.617 1.019 9.164 1 95.62 225 ARG A C 1
ATOM 1786 O O . ARG A 1 225 ? -13.727 0.611 8.008 1 95.62 225 ARG A O 1
ATOM 1793 N N . SER A 1 226 ? -14.531 0.981 10.062 1 96.38 226 SER A N 1
ATOM 1794 C CA . SER A 1 226 ? -15.758 0.235 9.797 1 96.38 226 SER A CA 1
ATOM 1795 C C . SER A 1 226 ? -16.594 0.916 8.719 1 96.38 226 SER A C 1
ATOM 1797 O O . SER A 1 226 ? -17.5 0.3 8.148 1 96.38 226 SER A O 1
ATOM 1799 N N . LYS A 1 227 ? -16.328 2.176 8.453 1 95.94 227 LYS A N 1
ATOM 1800 C CA . LYS A 1 227 ? -17.031 2.854 7.375 1 95.94 227 LYS A CA 1
ATOM 1801 C C . LYS A 1 227 ? -16.719 2.219 6.023 1 95.94 227 LYS A C 1
ATOM 1803 O O . LYS A 1 227 ? -17.516 2.32 5.086 1 95.94 227 LYS A O 1
ATOM 1808 N N . PHE A 1 228 ? -15.625 1.515 5.953 1 96.19 228 PHE A N 1
ATOM 1809 C CA . PHE A 1 228 ? -15.234 0.841 4.719 1 96.19 228 PHE A CA 1
ATOM 1810 C C . PHE A 1 228 ? -15.875 -0.536 4.629 1 96.19 228 PHE A C 1
ATOM 1812 O O . PHE A 1 228 ? -15.641 -1.275 3.67 1 96.19 228 PHE A O 1
ATOM 1819 N N . PHE A 1 229 ? -16.688 -0.892 5.695 1 96.56 229 PHE A N 1
ATOM 1820 C CA . PHE A 1 229 ? -17.406 -2.16 5.633 1 96.56 229 PHE A CA 1
ATOM 1821 C C . PHE A 1 229 ? -18.609 -2.055 4.695 1 96.56 229 PHE A C 1
ATOM 1823 O O . PHE A 1 229 ? -19.75 -2.27 5.113 1 96.56 229 PHE A O 1
ATOM 1830 N N . ASP A 1 230 ? -18.375 -1.616 3.521 1 96.69 230 ASP A N 1
ATOM 1831 C CA . ASP A 1 230 ? -19.312 -1.367 2.434 1 96.69 230 ASP A CA 1
ATOM 1832 C C . ASP A 1 230 ? -18.625 -1.495 1.074 1 96.69 230 ASP A C 1
ATOM 1834 O O . ASP A 1 230 ? -17.859 -0.614 0.671 1 96.69 230 ASP A O 1
ATOM 1838 N N . LEU A 1 231 ? -18.984 -2.576 0.348 1 96.12 231 LEU A N 1
ATOM 1839 C CA . LEU A 1 231 ? -18.312 -2.867 -0.917 1 96.12 231 LEU A CA 1
ATOM 1840 C C . LEU A 1 231 ? -18.547 -1.748 -1.927 1 96.12 231 LEU A C 1
ATOM 1842 O O . LEU A 1 231 ? -17.672 -1.438 -2.734 1 96.12 231 LEU A O 1
ATOM 1846 N N . SER A 1 232 ? -19.703 -1.213 -1.885 1 96.75 232 SER A N 1
ATOM 1847 C CA . SER A 1 232 ? -20.016 -0.117 -2.795 1 96.75 232 SER A CA 1
ATOM 1848 C C . SER A 1 232 ? -19.125 1.094 -2.529 1 96.75 232 SER A C 1
ATOM 1850 O O . SER A 1 232 ? -18.641 1.736 -3.465 1 96.75 232 SER A O 1
ATOM 1852 N N . LEU A 1 233 ? -18.969 1.421 -1.265 1 97.25 233 LEU A N 1
ATOM 1853 C CA . LEU A 1 233 ? -18.078 2.52 -0.902 1 97.25 233 LEU A CA 1
ATOM 1854 C C . LEU A 1 233 ? -16.641 2.221 -1.323 1 97.25 233 LEU A C 1
ATOM 1856 O O . LEU A 1 233 ? -15.953 3.098 -1.846 1 97.25 233 LEU A O 1
ATOM 1860 N N . MET A 1 234 ? -16.219 0.993 -1.113 1 97.19 234 MET A N 1
ATOM 1861 C CA . MET A 1 234 ? -14.867 0.585 -1.504 1 97.19 234 MET A CA 1
ATOM 1862 C C . MET A 1 234 ? -14.656 0.779 -3.002 1 97.19 234 MET A C 1
ATOM 1864 O O . MET A 1 234 ? -13.641 1.341 -3.42 1 97.19 234 MET A O 1
ATOM 1868 N N . ASP A 1 235 ? -15.586 0.312 -3.764 1 97.31 235 ASP A N 1
ATOM 1869 C CA . ASP A 1 235 ? -15.484 0.457 -5.211 1 97.31 235 ASP A CA 1
ATOM 1870 C C . ASP A 1 235 ? -15.484 1.93 -5.617 1 97.31 235 ASP A C 1
ATOM 1872 O O . ASP A 1 235 ? -14.711 2.336 -6.488 1 97.31 235 ASP A O 1
ATOM 1876 N N . LYS A 1 236 ? -16.344 2.727 -4.992 1 98 236 LYS A N 1
ATOM 1877 C CA . LYS A 1 236 ? -16.438 4.156 -5.273 1 98 236 LYS A CA 1
ATOM 1878 C C . LYS A 1 236 ? -15.117 4.855 -5 1 98 236 LYS A C 1
ATOM 1880 O O . LYS A 1 236 ? -14.617 5.605 -5.84 1 98 236 LYS A O 1
ATOM 1885 N N . VAL A 1 237 ? -14.523 4.582 -3.838 1 98.38 237 VAL A N 1
ATOM 1886 C CA . VAL A 1 237 ? -13.266 5.191 -3.443 1 98.38 237 VAL A CA 1
ATOM 1887 C C . VAL A 1 237 ? -12.148 4.715 -4.367 1 98.38 237 VAL A C 1
ATOM 1889 O O . VAL A 1 237 ? -11.367 5.52 -4.879 1 98.38 237 VAL A O 1
ATOM 1892 N N . GLY A 1 238 ? -12.094 3.418 -4.602 1 97.81 238 GLY A N 1
ATOM 1893 C CA . GLY A 1 238 ? -11.07 2.859 -5.469 1 97.81 238 GLY A CA 1
ATOM 1894 C C . GLY A 1 238 ? -11.078 3.459 -6.863 1 97.81 238 GLY A C 1
ATOM 1895 O O . GLY A 1 238 ? -10.031 3.865 -7.375 1 97.81 238 GLY A O 1
ATOM 1896 N N . ASN A 1 239 ? -12.195 3.508 -7.422 1 97.69 239 ASN A N 1
ATOM 1897 C CA . ASN A 1 239 ? -12.32 4.023 -8.781 1 97.69 239 ASN A CA 1
ATOM 1898 C C . ASN A 1 239 ? -11.992 5.512 -8.844 1 97.69 239 ASN A C 1
ATOM 1900 O O . ASN A 1 239 ? -11.305 5.961 -9.766 1 97.69 239 ASN A O 1
ATOM 1904 N N . LYS A 1 240 ? -12.508 6.27 -7.902 1 98.44 240 LYS A N 1
ATOM 1905 C CA . LYS A 1 240 ? -12.219 7.699 -7.867 1 98.44 240 LYS A CA 1
ATOM 1906 C C . LYS A 1 240 ? -10.711 7.949 -7.754 1 98.44 240 LYS A C 1
ATOM 1908 O O . LYS A 1 240 ? -10.172 8.82 -8.438 1 98.44 240 LYS A O 1
ATOM 1913 N N . PHE A 1 241 ? -10.039 7.223 -6.855 1 98.5 241 PHE A N 1
ATOM 1914 C CA . PHE A 1 241 ? -8.609 7.402 -6.652 1 98.5 241 PHE A CA 1
ATOM 1915 C C . PHE A 1 241 ? -7.832 7.02 -7.906 1 98.5 241 PHE A C 1
ATOM 1917 O O . PHE A 1 241 ? -6.82 7.648 -8.234 1 98.5 241 PHE A O 1
ATOM 1924 N N . ARG A 1 242 ? -8.297 6.012 -8.625 1 96.88 242 ARG A N 1
ATOM 1925 C CA . ARG A 1 242 ? -7.68 5.672 -9.906 1 96.88 242 ARG A CA 1
ATOM 1926 C C . ARG A 1 242 ? -7.805 6.82 -10.898 1 96.88 242 ARG A C 1
ATOM 1928 O O . ARG A 1 242 ? -6.859 7.129 -11.625 1 96.88 242 ARG A O 1
ATOM 1935 N N . GLU A 1 243 ? -8.93 7.391 -10.938 1 97.5 243 GLU A N 1
ATOM 1936 C CA . GLU A 1 243 ? -9.148 8.547 -11.797 1 97.5 243 GLU A CA 1
ATOM 1937 C C . GLU A 1 243 ? -8.195 9.68 -11.453 1 97.5 243 GLU A C 1
ATOM 1939 O O . GLU A 1 243 ? -7.781 10.445 -12.328 1 97.5 243 GLU A O 1
ATOM 1944 N N . LEU A 1 244 ? -7.883 9.758 -10.18 1 97.5 244 LEU A N 1
ATOM 1945 C CA . LEU A 1 244 ? -7.004 10.828 -9.711 1 97.5 244 LEU A CA 1
ATOM 1946 C C . LEU A 1 244 ? -5.555 10.539 -10.086 1 97.5 244 LEU A C 1
ATOM 1948 O O . LEU A 1 244 ? -4.703 11.43 -10.023 1 97.5 244 LEU A O 1
ATOM 1952 N N . GLY A 1 245 ? -5.254 9.25 -10.445 1 95.69 245 GLY A N 1
ATOM 1953 C CA . GLY A 1 245 ? -3.92 8.969 -10.945 1 95.69 245 GLY A CA 1
ATOM 1954 C C . GLY A 1 245 ? -3.211 7.871 -10.18 1 95.69 245 GLY A C 1
ATOM 1955 O O . GLY A 1 245 ? -2.1 7.473 -10.531 1 95.69 245 GLY A O 1
ATOM 1956 N N . PHE A 1 246 ? -3.824 7.344 -9.094 1 95.94 246 PHE A N 1
ATOM 1957 C CA . PHE A 1 246 ? -3.215 6.262 -8.328 1 95.94 246 PHE A CA 1
ATOM 1958 C C . PHE A 1 246 ? -3.387 4.93 -9.047 1 95.94 246 PHE A C 1
ATOM 1960 O O . PHE A 1 246 ? -4.438 4.664 -9.633 1 95.94 246 PHE A O 1
ATOM 1967 N N . THR A 1 247 ? -2.363 4.086 -9.008 1 93.62 247 THR A N 1
ATOM 1968 C CA . THR A 1 247 ? -2.432 2.76 -9.602 1 93.62 247 THR A CA 1
ATOM 1969 C C . THR A 1 247 ? -3.096 1.77 -8.656 1 93.62 247 THR A C 1
ATOM 1971 O O . THR A 1 247 ? -3.961 0.992 -9.062 1 93.62 247 THR A O 1
ATOM 1974 N N . TYR A 1 248 ? -2.586 1.791 -7.426 1 95 248 TYR A N 1
ATOM 1975 C CA . TYR A 1 248 ? -3.146 0.933 -6.387 1 95 248 TYR A CA 1
ATOM 1976 C C . TYR A 1 248 ? -3.742 1.762 -5.258 1 95 248 TYR A C 1
ATOM 1978 O O . TYR A 1 248 ? -3.145 2.748 -4.82 1 95 248 TYR A O 1
ATOM 1986 N N . VAL A 1 249 ? -4.941 1.438 -4.895 1 97.81 249 VAL A N 1
ATOM 1987 C CA . VAL A 1 249 ? -5.633 2.117 -3.803 1 97.81 249 VAL A CA 1
ATOM 1988 C C . VAL A 1 249 ? -5.848 1.145 -2.646 1 97.81 249 VAL A C 1
ATOM 1990 O O . VAL A 1 249 ? -6.484 0.101 -2.814 1 97.81 249 VAL A O 1
ATOM 1993 N N . THR A 1 250 ? -5.277 1.489 -1.475 1 98.06 250 THR A N 1
ATOM 1994 C CA . THR A 1 250 ? -5.266 0.532 -0.375 1 98.06 250 THR A CA 1
ATOM 1995 C C . THR A 1 250 ? -5.75 1.184 0.917 1 98.06 250 THR A C 1
ATOM 1997 O O . THR A 1 250 ? -5.656 2.402 1.076 1 98.06 250 THR A O 1
ATOM 2000 N N . LEU A 1 251 ? -6.363 0.432 1.746 1 98 251 LEU A N 1
ATOM 2001 C CA . LEU A 1 251 ? -6.742 0.831 3.098 1 98 251 LEU A CA 1
ATOM 2002 C C . LEU A 1 251 ? -5.762 0.268 4.125 1 98 251 LEU A C 1
ATOM 2004 O O . LEU A 1 251 ? -5.516 -0.94 4.156 1 98 251 LEU A O 1
ATOM 2008 N N . ASP A 1 252 ? -5.109 1.093 4.875 1 97.5 252 ASP A N 1
ATOM 2009 C CA . ASP A 1 252 ? -4.301 0.61 5.988 1 97.5 252 ASP A CA 1
ATOM 2010 C C . ASP A 1 252 ? -5.156 -0.152 6.996 1 97.5 252 ASP A C 1
ATOM 2012 O O . ASP A 1 252 ? -6.051 0.424 7.621 1 97.5 252 ASP A O 1
ATOM 2016 N N . ILE A 1 253 ? -4.898 -1.349 7.215 1 96.12 253 ILE A N 1
ATOM 2017 C CA . ILE A 1 253 ? -5.828 -2.199 7.949 1 96.12 253 ILE A CA 1
ATOM 2018 C C . ILE A 1 253 ? -5.797 -1.839 9.43 1 96.12 253 ILE A C 1
ATOM 2020 O O . ILE A 1 253 ? -6.746 -2.121 10.164 1 96.12 253 ILE A O 1
ATOM 2024 N N . LEU A 1 254 ? -4.719 -1.231 9.883 1 94.06 254 LEU A N 1
ATOM 2025 C CA . LEU A 1 254 ? -4.609 -0.884 11.297 1 94.06 254 LEU A CA 1
ATOM 2026 C C . LEU A 1 254 ? -5.07 0.55 11.539 1 94.06 254 LEU A C 1
ATOM 2028 O O . LEU A 1 254 ? -5.246 0.964 12.688 1 94.06 254 LEU A O 1
ATOM 2032 N N . GLY A 1 255 ? -5.227 1.278 10.484 1 91.19 255 GLY A N 1
ATOM 2033 C CA . GLY A 1 255 ? -5.719 2.641 10.609 1 91.19 255 GLY A CA 1
ATOM 2034 C C . GLY A 1 255 ? -4.625 3.646 10.906 1 91.19 255 GLY A C 1
ATOM 2035 O O . GLY A 1 255 ? -3.438 3.332 10.789 1 91.19 255 GLY A O 1
ATOM 2036 N N . TYR A 1 256 ? -5.102 4.766 11.203 1 87.5 256 TYR A N 1
ATOM 2037 C CA . TYR A 1 256 ? -4.223 5.91 11.43 1 87.5 256 TYR A CA 1
ATOM 2038 C C . TYR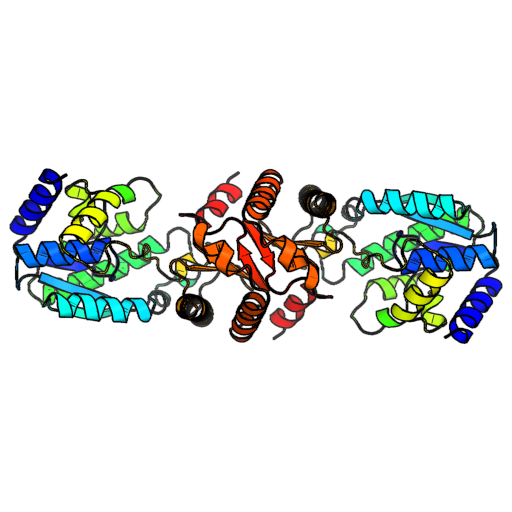 A 1 256 ? -3.479 5.773 12.75 1 87.5 256 TYR A C 1
ATOM 2040 O O . TYR A 1 256 ? -4.059 5.375 13.758 1 87.5 256 TYR A O 1
ATOM 2048 N N . LYS A 1 257 ? -2.186 6.02 12.648 1 74.81 257 LYS A N 1
ATOM 2049 C CA . LYS A 1 257 ? -1.319 6.152 13.812 1 74.81 257 LYS A CA 1
ATOM 2050 C C . LYS A 1 257 ? -0.391 7.355 13.68 1 74.81 257 LYS A C 1
ATOM 2052 O O . LYS A 1 257 ? 0.179 7.586 12.609 1 74.81 257 LYS A O 1
ATOM 2057 N N . THR A 1 258 ? -0.347 8.055 14.734 1 64.12 258 THR A N 1
ATOM 2058 C CA . THR A 1 258 ? 0.539 9.219 14.719 1 64.12 258 THR A CA 1
ATOM 2059 C C . THR A 1 258 ? 1.969 8.797 14.391 1 64.12 258 THR A C 1
ATOM 2061 O O . THR A 1 258 ? 2.461 7.789 14.898 1 64.12 258 THR A O 1
ATOM 2064 N N . GLY A 1 259 ? 2.611 9.469 13.484 1 61.81 259 GLY A N 1
ATOM 2065 C CA . GLY A 1 259 ? 4 9.219 13.141 1 61.81 259 GLY A CA 1
ATOM 2066 C C . GLY A 1 259 ? 4.18 8.023 12.219 1 61.81 259 GLY A C 1
ATOM 2067 O O . GLY A 1 259 ? 5.27 7.453 12.141 1 61.81 259 GLY A O 1
ATOM 2068 N N . SER A 1 260 ? 3.189 7.68 11.609 1 69.88 260 SER A N 1
ATOM 2069 C CA . SER A 1 260 ? 3.193 6.48 10.781 1 69.88 260 SER A CA 1
ATOM 2070 C C . SER A 1 260 ? 4.312 6.523 9.75 1 69.88 260 SER A C 1
ATOM 2072 O O . SER A 1 260 ? 4.922 5.496 9.438 1 69.88 260 SER A O 1
ATOM 2074 N N . MET A 1 261 ? 4.719 7.656 9.281 1 67.5 261 MET A N 1
ATOM 2075 C CA . MET A 1 261 ? 5.734 7.758 8.234 1 67.5 261 MET A CA 1
ATOM 2076 C C . MET A 1 261 ? 7.137 7.633 8.82 1 67.5 261 MET A C 1
ATOM 2078 O O . MET A 1 261 ? 8.102 7.402 8.094 1 67.5 261 MET A O 1
ATOM 2082 N N . ASN A 1 262 ? 7.148 7.801 10.141 1 62.12 262 ASN A N 1
ATOM 2083 C CA . ASN A 1 262 ? 8.445 7.68 10.805 1 62.12 262 ASN A CA 1
ATOM 2084 C C . ASN A 1 262 ? 8.836 6.219 11 1 62.12 262 ASN A C 1
ATOM 2086 O O . ASN A 1 262 ? 9.992 5.922 11.32 1 62.12 262 ASN A O 1
ATOM 2090 N N . ALA A 1 263 ? 7.938 5.473 10.836 1 65.31 263 ALA A N 1
ATOM 2091 C CA . ALA A 1 263 ? 8.172 4.047 11.062 1 65.31 263 ALA A CA 1
ATOM 2092 C C . ALA A 1 263 ? 9.242 3.514 10.109 1 65.31 263 ALA A C 1
ATOM 2094 O O . ALA A 1 263 ? 10.047 2.658 10.484 1 65.31 263 ALA A O 1
ATOM 2095 N N . VAL A 1 264 ? 9.32 4.094 8.93 1 58.91 264 VAL A N 1
ATOM 2096 C CA . VAL A 1 264 ? 10.273 3.627 7.934 1 58.91 264 VAL A CA 1
ATOM 2097 C C . VAL A 1 264 ? 11.688 4.055 8.336 1 58.91 264 VAL A C 1
ATOM 2099 O O . VAL A 1 264 ? 12.656 3.361 8.031 1 58.91 264 VAL A O 1
ATOM 2102 N N . LEU A 1 265 ? 11.734 5.207 8.984 1 58.75 265 LEU A N 1
ATOM 2103 C CA . LEU A 1 265 ? 13.055 5.664 9.414 1 58.75 265 LEU A CA 1
ATOM 2104 C C . LEU A 1 265 ? 13.672 4.684 10.406 1 58.75 265 LEU A C 1
ATOM 2106 O O . LEU A 1 265 ? 14.883 4.449 10.375 1 58.75 265 LEU A O 1
ATOM 2110 N N . LYS A 1 266 ? 12.82 4.234 11.109 1 53.62 266 LYS A N 1
ATOM 2111 C CA . LYS A 1 266 ? 13.305 3.279 12.102 1 53.62 266 LYS A CA 1
ATOM 2112 C C . LYS A 1 266 ? 13.695 1.957 11.453 1 53.62 266 LYS A C 1
ATOM 2114 O O . LYS A 1 266 ? 14.672 1.321 11.867 1 53.62 266 LYS A O 1
ATOM 2119 N N . SER A 1 267 ? 13.039 1.506 10.438 1 50.94 267 SER A N 1
ATOM 2120 C CA . SER A 1 267 ? 13.312 0.233 9.781 1 50.94 267 SER A CA 1
ATOM 2121 C C . SER A 1 267 ? 14.562 0.321 8.906 1 50.94 267 SER A C 1
ATOM 2123 O O . SER A 1 267 ? 15.234 -0.686 8.672 1 50.94 267 SER A O 1
ATOM 2125 N N . MET A 1 268 ? 14.789 1.399 8.328 1 48.31 268 MET A N 1
ATOM 2126 C CA . MET A 1 268 ? 15.992 1.607 7.531 1 48.31 268 MET A CA 1
ATOM 2127 C C . MET A 1 268 ? 17.234 1.568 8.414 1 48.31 268 MET A C 1
ATOM 2129 O O . MET A 1 268 ? 18.328 1.263 7.934 1 48.31 268 MET A O 1
ATOM 2133 N N . HIS A 1 269 ? 17.094 1.904 9.656 1 42.56 269 HIS A N 1
ATOM 2134 C CA . HIS A 1 269 ? 18.25 1.937 10.547 1 42.56 269 HIS A CA 1
ATOM 2135 C C . HIS A 1 269 ? 18.438 0.594 11.242 1 42.56 269 HIS A C 1
ATOM 2137 O O . HIS A 1 269 ? 19.469 0.371 11.898 1 42.56 269 HIS A O 1
ATOM 2143 N N . ASN A 1 270 ? 17.531 -0.181 11.242 1 36.91 270 ASN A N 1
ATOM 2144 C CA . ASN A 1 270 ? 17.844 -1.482 11.82 1 36.91 270 ASN A CA 1
ATOM 2145 C C . ASN A 1 270 ? 18.266 -2.486 10.75 1 36.91 270 ASN A C 1
ATOM 2147 O O . ASN A 1 270 ? 17.641 -2.566 9.688 1 36.91 270 ASN A O 1
ATOM 2151 N N . MET B 1 1 ? -16.484 -28.531 -27.688 1 70.19 1 MET B N 1
ATOM 2152 C CA . MET B 1 1 ? -15.641 -28.656 -26.5 1 70.19 1 MET B CA 1
ATOM 2153 C C . MET B 1 1 ? -15.031 -30.062 -26.422 1 70.19 1 MET B C 1
ATOM 2155 O O . MET B 1 1 ? -13.812 -30.203 -26.344 1 70.19 1 MET B O 1
ATOM 2159 N N . HIS B 1 2 ? -15.773 -31.062 -26.734 1 86.56 2 HIS B N 1
ATOM 2160 C CA . HIS B 1 2 ? -15.266 -32.438 -26.609 1 86.56 2 HIS B CA 1
ATOM 2161 C C . HIS B 1 2 ? -14.289 -32.75 -27.734 1 86.56 2 HIS B C 1
ATOM 2163 O O . HIS B 1 2 ? -13.398 -33.594 -27.562 1 86.56 2 HIS B O 1
ATOM 2169 N N . LYS B 1 3 ? -14.367 -32.062 -28.828 1 92.31 3 LYS B N 1
ATOM 2170 C CA . LYS B 1 3 ? -13.422 -32.25 -29.922 1 92.31 3 LYS B CA 1
ATOM 2171 C C . LYS B 1 3 ? -12.016 -31.844 -29.531 1 92.31 3 LYS B C 1
ATOM 2173 O O . LYS B 1 3 ? -11.031 -32.469 -29.922 1 92.31 3 LYS B O 1
ATOM 2178 N N . LYS B 1 4 ? -11.945 -30.766 -28.734 1 96 4 LYS B N 1
ATOM 2179 C CA . LYS B 1 4 ? -10.648 -30.281 -28.266 1 96 4 LYS B CA 1
ATOM 2180 C C . LYS B 1 4 ? -9.961 -31.328 -27.375 1 96 4 LYS B C 1
ATOM 2182 O O . LYS B 1 4 ? -8.758 -31.531 -27.484 1 96 4 LYS B O 1
ATOM 2187 N N . LEU B 1 5 ? -10.742 -31.891 -26.531 1 96.88 5 LEU B N 1
ATOM 2188 C CA . LEU B 1 5 ? -10.203 -32.938 -25.641 1 96.88 5 LEU B CA 1
ATOM 2189 C C . LEU B 1 5 ? -9.711 -34.125 -26.453 1 96.88 5 LEU B C 1
ATOM 2191 O O . LEU B 1 5 ? -8.656 -34.688 -26.141 1 96.88 5 LEU B O 1
ATOM 2195 N N . ASP B 1 6 ? -10.5 -34.5 -27.453 1 97.06 6 ASP B N 1
ATOM 2196 C CA . ASP B 1 6 ? -10.102 -35.625 -28.312 1 97.06 6 ASP B CA 1
ATOM 2197 C C . ASP B 1 6 ? -8.789 -35.312 -29.031 1 97.06 6 ASP B C 1
ATOM 2199 O O . ASP B 1 6 ? -7.922 -36.188 -29.156 1 97.06 6 ASP B O 1
ATOM 2203 N N . THR B 1 7 ? -8.727 -34.156 -29.5 1 97.56 7 THR B N 1
ATOM 2204 C CA . THR B 1 7 ? -7.504 -33.719 -30.156 1 97.56 7 THR B CA 1
ATOM 2205 C C . THR B 1 7 ? -6.316 -33.781 -29.203 1 97.56 7 THR B C 1
ATOM 2207 O O . THR B 1 7 ? -5.234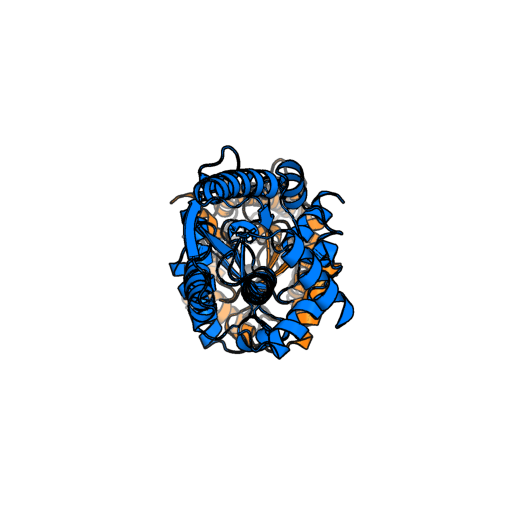 -34.25 -29.578 1 97.56 7 THR B O 1
ATOM 2210 N N . LEU B 1 8 ? -6.484 -33.312 -27.984 1 98.12 8 LEU B N 1
ATOM 2211 C CA . LEU B 1 8 ? -5.445 -33.375 -26.969 1 98.12 8 LEU B CA 1
ATOM 2212 C C . LEU B 1 8 ? -4.988 -34.812 -26.75 1 98.12 8 LEU B C 1
ATOM 2214 O O . LEU B 1 8 ? -3.787 -35.094 -26.75 1 98.12 8 LEU B O 1
ATOM 2218 N N . LYS B 1 9 ? -5.953 -35.719 -26.578 1 97.94 9 LYS B N 1
ATOM 2219 C CA . LYS B 1 9 ? -5.652 -37.125 -26.328 1 97.94 9 LYS B CA 1
ATOM 2220 C C . LYS B 1 9 ? -4.871 -37.75 -27.484 1 97.94 9 LYS B C 1
ATOM 2222 O O . LYS B 1 9 ? -3.91 -38.5 -27.266 1 97.94 9 LYS B O 1
ATOM 2227 N N . GLU B 1 10 ? -5.309 -37.406 -28.656 1 97.69 10 GLU B N 1
ATOM 2228 C CA . GLU B 1 10 ? -4.633 -37.938 -29.844 1 97.69 10 GLU B CA 1
ATOM 2229 C C . GLU B 1 10 ? -3.197 -37.438 -29.922 1 97.69 10 GLU B C 1
ATOM 2231 O O . GLU B 1 10 ? -2.283 -38.188 -30.25 1 97.69 10 GLU B O 1
ATOM 2236 N N . ASN B 1 11 ? -3.008 -36.188 -29.672 1 97.62 11 ASN B N 1
ATOM 2237 C CA . ASN B 1 11 ? -1.677 -35.594 -29.703 1 97.62 11 ASN B CA 1
ATOM 2238 C C . ASN B 1 11 ? -0.751 -36.219 -28.672 1 97.62 11 ASN B C 1
ATOM 2240 O O . ASN B 1 11 ? 0.417 -36.5 -28.969 1 97.62 11 ASN B O 1
ATOM 2244 N N . ILE B 1 12 ? -1.269 -36.469 -27.531 1 98 12 ILE B N 1
ATOM 2245 C CA . ILE B 1 12 ? -0.481 -37.031 -26.453 1 98 12 ILE B CA 1
ATOM 2246 C C . ILE B 1 12 ? -0.128 -38.5 -26.797 1 98 12 ILE B C 1
ATOM 2248 O O . ILE B 1 12 ? 1.001 -38.938 -26.562 1 98 12 ILE B O 1
ATOM 2252 N N . LYS B 1 13 ? -1.095 -39.188 -27.344 1 97.44 13 LYS B N 1
ATOM 2253 C CA . LYS B 1 13 ? -0.884 -40.594 -27.719 1 97.44 13 LYS B CA 1
ATOM 2254 C C . LYS B 1 13 ? 0.289 -40.719 -28.688 1 97.44 13 LYS B C 1
ATOM 2256 O O . LYS B 1 13 ? 1.078 -41.688 -28.578 1 97.44 13 LYS B O 1
ATOM 2261 N N . LYS B 1 14 ? 0.394 -39.812 -29.562 1 97.12 14 LYS B N 1
ATOM 2262 C CA . LYS B 1 14 ? 1.435 -39.844 -30.578 1 97.12 14 LYS B CA 1
ATOM 2263 C C . LYS B 1 14 ? 2.82 -39.719 -29.969 1 97.12 14 LYS B C 1
ATOM 2265 O O . LYS B 1 14 ? 3.818 -40.125 -30.547 1 97.12 14 LYS B O 1
ATOM 2270 N N . LEU B 1 15 ? 2.973 -39.188 -28.797 1 96.62 15 LEU B N 1
ATOM 2271 C CA . LEU B 1 15 ? 4.254 -38.906 -28.156 1 96.62 15 LEU B CA 1
ATOM 2272 C C . LEU B 1 15 ? 4.793 -40.125 -27.438 1 96.62 15 LEU B C 1
ATOM 2274 O O . LEU B 1 15 ? 5.984 -40.188 -27.125 1 96.62 15 LEU B O 1
ATOM 2278 N N . GLN B 1 16 ? 3.961 -41.094 -27.109 1 96.06 16 GLN B N 1
ATOM 2279 C CA . GLN B 1 16 ? 4.297 -42.406 -26.594 1 96.06 16 GLN B CA 1
ATOM 2280 C C . GLN B 1 16 ? 4.734 -42.344 -25.125 1 96.06 16 GLN B C 1
ATOM 2282 O O . GLN B 1 16 ? 4.27 -43.125 -24.297 1 96.06 16 GLN B O 1
ATOM 2287 N N . SER B 1 17 ? 5.641 -41.531 -24.812 1 96.81 17 SER B N 1
ATOM 2288 C CA . SER B 1 17 ? 6.074 -41.281 -23.453 1 96.81 17 SER B CA 1
ATOM 2289 C C . SER B 1 17 ? 6.363 -39.812 -23.219 1 96.81 17 SER B C 1
ATOM 2291 O O . SER B 1 17 ? 6.902 -39.125 -24.094 1 96.81 17 SER B O 1
ATOM 2293 N N . VAL B 1 18 ? 5.984 -39.344 -21.984 1 98.25 18 VAL B N 1
ATOM 2294 C CA . VAL B 1 18 ? 6.113 -37.906 -21.781 1 98.25 18 VAL B CA 1
ATOM 2295 C C . VAL B 1 18 ? 6.488 -37.625 -20.328 1 98.25 18 VAL B C 1
ATOM 2297 O O . VAL B 1 18 ? 6.145 -38.375 -19.422 1 98.25 18 VAL B O 1
ATOM 2300 N N . ALA B 1 19 ? 7.27 -36.562 -20.109 1 98.31 19 ALA B N 1
ATOM 2301 C CA . ALA B 1 19 ? 7.484 -35.938 -18.812 1 98.31 19 ALA B CA 1
ATOM 2302 C C . ALA B 1 19 ? 6.723 -34.625 -18.703 1 98.31 19 ALA B C 1
ATOM 2304 O O . ALA B 1 19 ? 6.801 -33.781 -19.594 1 98.31 19 ALA B O 1
ATOM 2305 N N . ILE B 1 20 ? 5.988 -34.469 -17.656 1 98.31 20 ILE B N 1
ATOM 2306 C CA . ILE B 1 20 ? 5.16 -33.25 -17.5 1 98.31 20 ILE B CA 1
ATOM 2307 C C . ILE B 1 20 ? 5.797 -32.344 -16.469 1 98.31 20 ILE B C 1
ATOM 2309 O O . ILE B 1 20 ? 6.129 -32.75 -15.367 1 98.31 20 ILE B O 1
ATOM 2313 N N . ALA B 1 21 ? 6.082 -31.078 -16.938 1 97.06 21 ALA B N 1
ATOM 2314 C CA . ALA B 1 21 ? 6.391 -30.047 -15.961 1 97.06 21 ALA B CA 1
ATOM 2315 C C . ALA B 1 21 ? 5.195 -29.781 -15.047 1 97.06 21 ALA B C 1
ATOM 2317 O O . ALA B 1 21 ? 4.27 -29.047 -15.414 1 97.06 21 ALA B O 1
ATOM 2318 N N . PHE B 1 22 ? 5.266 -30.297 -13.859 1 97.25 22 PHE B N 1
ATOM 2319 C CA . PHE B 1 22 ? 4.094 -30.391 -12.992 1 97.25 22 PHE B CA 1
ATOM 2320 C C . PHE B 1 22 ? 4.184 -29.375 -11.852 1 97.25 22 PHE B C 1
ATOM 2322 O O . PHE B 1 22 ? 5.074 -29.469 -11.008 1 97.25 22 PHE B O 1
ATOM 2329 N N . SER B 1 23 ? 3.271 -28.391 -11.805 1 94.88 23 SER B N 1
ATOM 2330 C CA . SER B 1 23 ? 3.301 -27.328 -10.805 1 94.88 23 SER B CA 1
ATOM 2331 C C . SER B 1 23 ? 2.234 -27.547 -9.734 1 94.88 23 SER B C 1
ATOM 2333 O O . SER B 1 23 ? 2.26 -26.906 -8.688 1 94.88 23 SER B O 1
ATOM 2335 N N . GLY B 1 24 ? 1.293 -28.406 -10.023 1 94.12 24 GLY B N 1
ATOM 2336 C CA . GLY B 1 24 ? 0.178 -28.594 -9.109 1 94.12 24 GLY B CA 1
ATOM 2337 C C . GLY B 1 24 ? -0.962 -27.625 -9.352 1 94.12 24 GLY B C 1
ATOM 2338 O O . GLY B 1 24 ? -1.966 -27.641 -8.641 1 94.12 24 GLY B O 1
ATOM 2339 N N . GLY B 1 25 ? -0.821 -26.797 -10.344 1 94.75 25 GLY B N 1
ATOM 2340 C CA . GLY B 1 25 ? -1.894 -25.891 -10.719 1 94.75 25 GLY B CA 1
ATOM 2341 C C . GLY B 1 25 ? -2.988 -26.562 -11.531 1 94.75 25 GLY B C 1
ATOM 2342 O O . GLY B 1 25 ? -2.93 -27.766 -11.781 1 94.75 25 GLY B O 1
ATOM 2343 N N . VAL B 1 26 ? -3.932 -25.781 -11.961 1 94.94 26 VAL B N 1
ATOM 2344 C CA . VAL B 1 26 ? -5.113 -26.266 -12.664 1 94.94 26 VAL B CA 1
ATOM 2345 C C . VAL B 1 26 ? -4.699 -26.875 -14 1 94.94 26 VAL B C 1
ATOM 2347 O O . VAL B 1 26 ? -5.059 -28.016 -14.305 1 94.94 26 VAL B O 1
ATOM 2350 N N . ASP B 1 27 ? -3.871 -26.188 -14.703 1 95.81 27 ASP B N 1
ATOM 2351 C CA . ASP B 1 27 ? -3.529 -26.594 -16.062 1 95.81 27 ASP B CA 1
ATOM 2352 C C . ASP B 1 27 ? -2.623 -27.828 -16.047 1 95.81 27 ASP B C 1
ATOM 2354 O O . ASP B 1 27 ? -2.885 -28.797 -16.766 1 95.81 27 ASP B O 1
ATOM 2358 N N . SER B 1 28 ? -1.6 -27.781 -15.258 1 97.06 28 SER B N 1
ATOM 2359 C CA . SER B 1 28 ? -0.642 -28.875 -15.227 1 97.06 28 SER B CA 1
ATOM 2360 C C . SER B 1 28 ? -1.275 -30.141 -14.664 1 97.06 28 SER B C 1
ATOM 2362 O O . SER B 1 28 ? -0.953 -31.25 -15.102 1 97.06 28 SER B O 1
ATOM 2364 N N . THR B 1 29 ? -2.215 -29.984 -13.727 1 97.44 29 THR B N 1
ATOM 2365 C CA . THR B 1 29 ? -2.889 -31.141 -13.148 1 97.44 29 THR B CA 1
ATOM 2366 C C . THR B 1 29 ? -3.814 -31.797 -14.172 1 97.44 29 THR B C 1
ATOM 2368 O O . THR B 1 29 ? -3.852 -33.031 -14.297 1 97.44 29 THR B O 1
ATOM 2371 N N . PHE B 1 30 ? -4.512 -30.984 -14.906 1 97.88 30 PHE B N 1
ATOM 2372 C CA . PHE B 1 30 ? -5.371 -31.484 -15.969 1 97.88 30 PHE B CA 1
ATOM 2373 C C . PHE B 1 30 ? -4.559 -32.219 -17.031 1 97.88 30 PHE B C 1
ATOM 2375 O O . PHE B 1 30 ? -4.91 -33.344 -17.422 1 97.88 30 PHE B O 1
ATOM 2382 N N . LEU B 1 31 ? -3.467 -31.625 -17.422 1 98.25 31 LEU B N 1
ATOM 2383 C CA . LEU B 1 31 ? -2.586 -32.219 -18.406 1 98.25 31 LEU B CA 1
ATOM 2384 C C . LEU B 1 31 ? -2.049 -33.562 -17.906 1 98.25 31 LEU B C 1
ATOM 2386 O O . LEU B 1 31 ? -2.01 -34.531 -18.672 1 98.25 31 LEU B O 1
ATOM 2390 N N . LEU B 1 32 ? -1.657 -33.625 -16.672 1 98.19 32 LEU B N 1
ATOM 2391 C CA . LEU B 1 32 ? -1.138 -34.844 -16.078 1 98.19 32 LEU B CA 1
ATOM 2392 C C . LEU B 1 32 ? -2.188 -35.969 -16.094 1 98.19 32 LEU B C 1
ATOM 2394 O O . LEU B 1 32 ? -1.889 -37.094 -16.469 1 98.19 32 LEU B O 1
ATOM 2398 N N . LYS B 1 33 ? -3.402 -35.656 -15.711 1 98.19 33 LYS B N 1
ATOM 2399 C CA . LYS B 1 33 ? -4.5 -36.625 -15.672 1 98.19 33 LYS B CA 1
ATOM 2400 C C . LYS B 1 33 ? -4.781 -37.188 -17.062 1 98.19 33 LYS B C 1
ATOM 2402 O O . LYS B 1 33 ? -4.863 -38.406 -17.234 1 98.19 33 LYS B O 1
ATOM 2407 N N . VAL B 1 34 ? -4.895 -36.281 -18.016 1 98.12 34 VAL B N 1
ATOM 2408 C CA . VAL B 1 34 ? -5.199 -36.688 -19.375 1 98.12 34 VAL B CA 1
ATOM 2409 C C . VAL B 1 34 ? -4.055 -37.562 -19.922 1 98.12 34 VAL B C 1
ATOM 2411 O O . VAL B 1 34 ? -4.285 -38.594 -20.547 1 98.12 34 VAL B O 1
ATOM 2414 N N . ALA B 1 35 ? -2.812 -37.125 -19.719 1 98.25 35 ALA B N 1
ATOM 2415 C CA . ALA B 1 35 ? -1.641 -37.875 -20.188 1 98.25 35 ALA B CA 1
ATOM 2416 C C . ALA B 1 35 ? -1.597 -39.25 -19.578 1 98.25 35 ALA B C 1
ATOM 2418 O O . ALA B 1 35 ? -1.319 -40.25 -20.266 1 98.25 35 ALA B O 1
ATOM 2419 N N . HIS B 1 36 ? -1.888 -39.344 -18.297 1 97.88 36 HIS B N 1
ATOM 2420 C CA . HIS B 1 36 ? -1.886 -40.656 -17.609 1 97.88 36 HIS B CA 1
ATOM 2421 C C . HIS B 1 36 ? -2.994 -41.562 -18.141 1 97.88 36 HIS B C 1
ATOM 2423 O O . HIS B 1 36 ? -2.801 -42.75 -18.281 1 97.88 36 HIS B O 1
ATOM 2429 N N . ASP B 1 37 ? -4.141 -41 -18.359 1 97.25 37 ASP B N 1
ATOM 2430 C CA . ASP B 1 37 ? -5.254 -41.781 -18.891 1 97.25 37 ASP B CA 1
ATOM 2431 C C . ASP B 1 37 ? -4.902 -42.344 -20.266 1 97.25 37 ASP B C 1
ATOM 2433 O O . ASP B 1 37 ? -5.344 -43.438 -20.609 1 97.25 37 ASP B O 1
ATOM 2437 N N . VAL B 1 38 ? -4.148 -41.594 -21 1 97.44 38 VAL B N 1
ATOM 2438 C CA . VAL B 1 38 ? -3.854 -41.969 -22.375 1 97.44 38 VAL B CA 1
ATOM 2439 C C . VAL B 1 38 ? -2.633 -42.875 -22.422 1 97.44 38 VAL B C 1
ATOM 2441 O O . VAL B 1 38 ? -2.609 -43.875 -23.172 1 97.44 38 VAL B O 1
ATOM 2444 N N . LEU B 1 39 ? -1.598 -42.625 -21.562 1 97.38 39 LEU B N 1
ATOM 2445 C CA . LEU B 1 39 ? -0.301 -43.25 -21.734 1 97.38 39 LEU B CA 1
ATOM 2446 C C . LEU B 1 39 ? -0.004 -44.219 -20.578 1 97.38 39 LEU B C 1
ATOM 2448 O O . LEU B 1 39 ? 0.973 -44.969 -20.625 1 97.38 39 LEU B O 1
ATOM 2452 N N . GLY B 1 40 ? -0.83 -44.156 -19.484 1 95.62 40 GLY B N 1
ATOM 2453 C CA . GLY B 1 40 ? -0.613 -45.031 -18.328 1 95.62 40 GLY B CA 1
ATOM 2454 C C . GLY B 1 40 ? 0.698 -44.75 -17.609 1 95.62 40 GLY B C 1
ATOM 2455 O O . GLY B 1 40 ? 0.984 -43.594 -17.25 1 95.62 40 GLY B O 1
ATOM 2456 N N . ASP B 1 41 ? 1.558 -45.75 -17.594 1 94.81 41 ASP B N 1
ATOM 2457 C CA . ASP B 1 41 ? 2.787 -45.688 -16.812 1 94.81 41 ASP B CA 1
ATOM 2458 C C . ASP B 1 41 ? 3.891 -44.969 -17.594 1 94.81 41 ASP B C 1
ATOM 2460 O O . ASP B 1 41 ? 4.973 -44.719 -17.047 1 94.81 41 ASP B O 1
ATOM 2464 N N . ASN B 1 42 ? 3.646 -44.625 -18.797 1 96.88 42 ASN B N 1
ATOM 2465 C CA . ASN B 1 42 ? 4.641 -43.938 -19.625 1 96.88 42 ASN B CA 1
ATOM 2466 C C . ASN B 1 42 ? 4.605 -42.406 -19.406 1 96.88 42 ASN B C 1
ATOM 2468 O O . ASN B 1 42 ? 4.922 -41.656 -20.328 1 96.88 42 ASN B O 1
ATOM 2472 N N . VAL B 1 43 ? 4.125 -42 -18.266 1 97.75 43 VAL B N 1
ATOM 2473 C CA . VAL B 1 43 ? 4.062 -40.594 -17.875 1 97.75 43 VAL B CA 1
ATOM 2474 C C . VAL B 1 43 ? 4.785 -40.406 -16.531 1 97.75 43 VAL B C 1
ATOM 2476 O O . VAL B 1 43 ? 4.602 -41.188 -15.609 1 97.75 43 VAL B O 1
ATOM 2479 N N . ILE B 1 44 ? 5.637 -39.406 -16.5 1 98.06 44 ILE B N 1
ATOM 2480 C CA . ILE B 1 44 ? 6.207 -39 -15.211 1 98.06 44 ILE B CA 1
ATOM 2481 C C . ILE B 1 44 ? 5.918 -37.531 -14.969 1 98.06 44 ILE B C 1
ATOM 2483 O O . ILE B 1 44 ? 5.852 -36.719 -15.906 1 98.06 44 ILE B O 1
ATOM 2487 N N . ALA B 1 45 ? 5.664 -37.219 -13.766 1 98.38 45 ALA B N 1
ATOM 2488 C CA . ALA B 1 45 ? 5.523 -35.844 -13.328 1 98.38 45 ALA B CA 1
ATOM 2489 C C . ALA B 1 45 ? 6.809 -35.344 -12.688 1 98.38 45 ALA B C 1
ATOM 2491 O O . ALA B 1 45 ? 7.438 -36.031 -11.898 1 98.38 45 ALA B O 1
ATOM 2492 N N . ILE B 1 46 ? 7.254 -34.188 -13.062 1 98.12 46 ILE B N 1
ATOM 2493 C CA . ILE B 1 46 ? 8.445 -33.594 -12.477 1 98.12 46 ILE B CA 1
ATOM 2494 C C . ILE B 1 46 ? 8.102 -32.25 -11.883 1 98.12 46 ILE B C 1
ATOM 2496 O O . ILE B 1 46 ? 7.602 -31.359 -12.578 1 98.12 46 ILE B O 1
ATOM 2500 N N . THR B 1 47 ? 8.328 -32.062 -10.617 1 97.56 47 THR B N 1
ATOM 2501 C CA . THR B 1 47 ? 8.133 -30.797 -9.922 1 97.56 47 THR B CA 1
ATOM 2502 C C . THR B 1 47 ? 9.469 -30.234 -9.438 1 97.56 47 THR B C 1
ATOM 2504 O O . THR B 1 47 ? 10.258 -30.938 -8.805 1 97.56 47 THR B O 1
ATOM 2507 N N . ALA B 1 48 ? 9.711 -29.016 -9.867 1 94.81 48 ALA B N 1
ATOM 2508 C CA . ALA B 1 48 ? 10.898 -28.312 -9.375 1 94.81 48 ALA B CA 1
ATOM 2509 C C . ALA B 1 48 ? 10.555 -27.438 -8.172 1 94.81 48 ALA B C 1
ATOM 2511 O O . ALA B 1 48 ? 9.703 -26.562 -8.258 1 94.81 48 ALA B O 1
ATOM 2512 N N . THR B 1 49 ? 11.227 -27.672 -7.055 1 94.62 49 THR B N 1
ATOM 2513 C CA . THR B 1 49 ? 10.992 -26.875 -5.852 1 94.62 49 THR B CA 1
ATOM 2514 C C . THR B 1 49 ? 12.07 -25.797 -5.695 1 94.62 49 THR B C 1
ATOM 2516 O O . THR B 1 49 ? 13.195 -25.969 -6.156 1 94.62 49 THR B O 1
ATOM 2519 N N . SER B 1 50 ? 11.641 -24.703 -5.207 1 93.38 50 SER B N 1
ATOM 2520 C CA . SER B 1 50 ? 12.516 -23.578 -4.922 1 93.38 50 SER B CA 1
ATOM 2521 C C . SER B 1 50 ? 11.922 -22.672 -3.846 1 93.38 50 SER B C 1
ATOM 2523 O O . SER B 1 50 ? 10.844 -22.953 -3.316 1 93.38 50 SER B O 1
ATOM 2525 N N . SER B 1 51 ? 12.695 -21.578 -3.504 1 92.75 51 SER B N 1
ATOM 2526 C CA . SER B 1 51 ? 12.219 -20.594 -2.537 1 92.75 51 SER B CA 1
ATOM 2527 C C . SER B 1 51 ? 11.023 -19.812 -3.084 1 92.75 51 SER B C 1
ATOM 2529 O O . SER B 1 51 ? 10.266 -19.219 -2.32 1 92.75 51 SER B O 1
ATOM 2531 N N . THR B 1 52 ? 10.898 -19.859 -4.395 1 94.38 52 THR B N 1
ATOM 2532 C CA . THR B 1 52 ? 9.82 -19.094 -5.02 1 94.38 52 THR B CA 1
ATOM 2533 C C . THR B 1 52 ? 8.578 -19.953 -5.203 1 94.38 52 THR B C 1
ATOM 2535 O O . THR B 1 52 ? 7.527 -19.469 -5.609 1 94.38 52 THR B O 1
ATOM 2538 N N . TYR B 1 53 ? 8.711 -21.203 -4.941 1 93.94 53 TYR B N 1
ATOM 2539 C CA . TYR B 1 53 ? 7.617 -22.172 -5.02 1 93.94 53 TYR B CA 1
ATOM 2540 C C . TYR B 1 53 ? 7.066 -22.484 -3.633 1 93.94 53 TYR B C 1
ATOM 2542 O O . TYR B 1 53 ? 7.762 -23.062 -2.799 1 93.94 53 TYR B O 1
ATOM 2550 N N . PRO B 1 54 ? 5.824 -22.078 -3.367 1 93.25 54 PRO B N 1
ATOM 2551 C CA . PRO B 1 54 ? 5.277 -22.25 -2.02 1 93.25 54 PRO B CA 1
ATOM 2552 C C . PRO B 1 54 ? 5.242 -23.719 -1.59 1 93.25 54 PRO B C 1
ATOM 2554 O O . PRO B 1 54 ? 4.926 -24.594 -2.398 1 93.25 54 PRO B O 1
ATOM 2557 N N . LYS B 1 55 ? 5.473 -23.938 -0.323 1 92.12 55 LYS B N 1
ATOM 2558 C CA . LYS B 1 55 ? 5.48 -25.297 0.24 1 92.12 55 LYS B CA 1
ATOM 2559 C C . LYS B 1 55 ? 4.102 -25.938 0.134 1 92.12 55 LYS B C 1
ATOM 2561 O O . LYS B 1 55 ? 3.992 -27.141 -0.123 1 92.12 55 LYS B O 1
ATOM 2566 N N . ARG B 1 56 ? 3.104 -25.188 0.335 1 92.5 56 ARG B N 1
ATOM 2567 C CA . ARG B 1 56 ? 1.747 -25.719 0.255 1 92.5 56 ARG B CA 1
ATOM 2568 C C . ARG B 1 56 ? 1.454 -26.266 -1.139 1 92.5 56 ARG B C 1
ATOM 2570 O O . ARG B 1 56 ? 0.754 -27.266 -1.283 1 92.5 56 ARG B O 1
ATOM 2577 N N . GLU B 1 57 ? 1.966 -25.594 -2.115 1 93.5 57 GLU B N 1
ATOM 2578 C CA . GLU B 1 57 ? 1.784 -26.047 -3.494 1 93.5 57 GLU B CA 1
ATOM 2579 C C . GLU B 1 57 ? 2.504 -27.359 -3.752 1 93.5 57 GLU B C 1
ATOM 2581 O O . GLU B 1 57 ? 1.993 -28.219 -4.469 1 93.5 57 GLU B O 1
ATOM 2586 N N . LEU B 1 58 ? 3.678 -27.5 -3.221 1 94.81 58 LEU B N 1
ATOM 2587 C CA . LEU B 1 58 ? 4.422 -28.75 -3.338 1 94.81 58 LEU B CA 1
ATOM 2588 C C . LEU B 1 58 ? 3.652 -29.891 -2.701 1 94.81 58 LEU B C 1
ATOM 2590 O O . LEU B 1 58 ? 3.551 -30.984 -3.285 1 94.81 58 LEU B O 1
ATOM 2594 N N . ASP B 1 59 ? 3.129 -29.641 -1.541 1 95.5 59 ASP B N 1
ATOM 2595 C CA . ASP B 1 59 ? 2.369 -30.672 -0.833 1 95.5 59 ASP B CA 1
ATOM 2596 C C . ASP B 1 59 ? 1.146 -31.109 -1.64 1 95.5 59 ASP B C 1
ATOM 2598 O O . ASP B 1 59 ? 0.839 -32.281 -1.721 1 95.5 59 ASP B O 1
ATOM 2602 N N . GLU B 1 60 ? 0.537 -30.172 -2.213 1 95.19 60 GLU B N 1
ATOM 2603 C CA . GLU B 1 60 ? -0.619 -30.469 -3.051 1 95.19 60 GLU B CA 1
ATOM 2604 C C . GLU B 1 60 ? -0.208 -31.266 -4.293 1 95.19 60 GLU B C 1
ATOM 2606 O O . GLU B 1 60 ? -0.877 -32.219 -4.676 1 95.19 60 GLU B O 1
ATOM 2611 N N . ALA B 1 61 ? 0.843 -30.828 -4.895 1 96.12 61 ALA B N 1
ATOM 2612 C CA . ALA B 1 61 ? 1.338 -31.516 -6.082 1 96.12 61 ALA B CA 1
ATOM 2613 C C . ALA B 1 61 ? 1.641 -32.969 -5.777 1 96.12 61 ALA B C 1
ATOM 2615 O O . ALA B 1 61 ? 1.292 -33.875 -6.559 1 96.12 61 ALA B O 1
ATOM 2616 N N . ARG B 1 62 ? 2.234 -33.219 -4.648 1 97.12 62 ARG B N 1
ATOM 2617 C CA . ARG B 1 62 ? 2.521 -34.594 -4.203 1 97.12 62 ARG B CA 1
ATOM 2618 C C . ARG B 1 62 ? 1.237 -35.406 -4.059 1 97.12 62 ARG B C 1
ATOM 2620 O O . ARG B 1 62 ? 1.157 -36.531 -4.531 1 97.12 62 ARG B O 1
ATOM 2627 N N . LYS B 1 63 ? 0.325 -34.812 -3.432 1 97 63 LYS B N 1
ATOM 2628 C CA . LYS B 1 63 ? -0.955 -35.469 -3.199 1 97 63 LYS B CA 1
ATOM 2629 C C . LYS B 1 63 ? -1.648 -35.781 -4.52 1 97 63 LYS B C 1
ATOM 2631 O O . LYS B 1 63 ? -2.174 -36.906 -4.688 1 97 63 LYS B O 1
ATOM 2636 N N . TYR B 1 64 ? -1.68 -34.844 -5.445 1 96.88 64 TYR B N 1
ATOM 2637 C CA . TYR B 1 64 ? -2.35 -35.031 -6.727 1 96.88 64 TYR B CA 1
ATOM 2638 C C . TYR B 1 64 ? -1.682 -36.125 -7.535 1 96.88 64 TYR B C 1
ATOM 2640 O O . TYR B 1 64 ? -2.354 -37.031 -8.039 1 96.88 64 TYR B O 1
ATOM 2648 N N . ALA B 1 65 ? -0.338 -36.125 -7.648 1 97.19 65 ALA B N 1
ATOM 2649 C CA . ALA B 1 65 ? 0.393 -37.125 -8.406 1 97.19 65 ALA B CA 1
ATOM 2650 C C . ALA B 1 65 ? 0.171 -38.531 -7.816 1 97.19 65 ALA B C 1
ATOM 2652 O O . ALA B 1 65 ? -0.073 -39.469 -8.547 1 97.19 65 ALA B O 1
ATOM 2653 N N . LYS B 1 66 ? 0.19 -38.594 -6.504 1 96.94 66 LYS B N 1
ATOM 2654 C CA . LYS B 1 66 ? -0.023 -39.875 -5.809 1 96.94 66 LYS B CA 1
ATOM 2655 C C . LYS B 1 66 ? -1.431 -40.406 -6.059 1 96.94 66 LYS B C 1
ATOM 2657 O O . LYS B 1 66 ? -1.608 -41.594 -6.336 1 96.94 66 LYS B O 1
ATOM 2662 N N . SER B 1 67 ? -2.359 -39.531 -5.957 1 96 67 SER B N 1
ATOM 2663 C CA . SER B 1 67 ? -3.75 -39.938 -6.137 1 96 67 SER B CA 1
ATOM 2664 C C . SER B 1 67 ? -4.004 -40.438 -7.555 1 96 67 SER B C 1
ATOM 2666 O O . SER B 1 67 ? -4.859 -41.312 -7.766 1 96 67 SER B O 1
ATOM 2668 N N . MET B 1 68 ? -3.283 -39.969 -8.523 1 95.5 68 MET B N 1
ATOM 2669 C CA . MET B 1 68 ? -3.449 -40.375 -9.914 1 95.5 68 MET B CA 1
ATOM 2670 C C . MET B 1 68 ? -2.611 -41.594 -10.242 1 95.5 68 MET B C 1
ATOM 2672 O O . MET B 1 68 ? -2.758 -42.188 -11.312 1 95.5 68 MET B O 1
ATOM 2676 N N . GLY B 1 69 ? -1.727 -41.906 -9.336 1 95.56 69 GLY B N 1
ATOM 2677 C CA . GLY B 1 69 ? -0.87 -43.062 -9.547 1 95.56 69 GLY B CA 1
ATOM 2678 C C . GLY B 1 69 ? 0.267 -42.781 -10.516 1 95.56 69 GLY B C 1
ATOM 2679 O O . GLY B 1 69 ? 0.708 -43.688 -11.227 1 95.56 69 GLY B O 1
ATOM 2680 N N . VAL B 1 70 ? 0.705 -41.625 -10.602 1 97 70 VAL B N 1
ATOM 2681 C CA . VAL B 1 70 ? 1.759 -41.25 -11.539 1 97 70 VAL B CA 1
ATOM 2682 C C . VAL B 1 70 ? 3.098 -41.156 -10.805 1 97 70 VAL B C 1
ATOM 2684 O O . VAL B 1 70 ? 3.158 -40.719 -9.656 1 97 70 VAL B O 1
ATOM 2687 N N . LYS B 1 71 ? 4.141 -41.656 -11.445 1 97.5 71 LYS B N 1
ATOM 2688 C CA . LYS B 1 71 ? 5.484 -41.469 -10.906 1 97.5 71 LYS B CA 1
ATOM 2689 C C . LYS B 1 71 ? 5.82 -39.969 -10.805 1 97.5 71 LYS B C 1
ATOM 2691 O O . LYS B 1 71 ? 5.727 -39.25 -11.789 1 97.5 71 LYS B O 1
ATOM 2696 N N . HIS B 1 72 ? 6.184 -39.594 -9.625 1 98.19 72 HIS B N 1
ATOM 2697 C CA . HIS B 1 72 ? 6.434 -38.188 -9.344 1 98.19 72 HIS B CA 1
ATOM 2698 C C . HIS B 1 72 ? 7.875 -37.969 -8.898 1 98.19 72 HIS B C 1
ATOM 2700 O O . HIS B 1 72 ? 8.312 -38.531 -7.898 1 98.19 72 HIS B O 1
ATOM 2706 N N . ILE B 1 73 ? 8.602 -37.188 -9.633 1 98 73 ILE B N 1
ATOM 2707 C CA . ILE B 1 73 ? 9.984 -36.812 -9.312 1 98 73 ILE B CA 1
ATOM 2708 C C . ILE B 1 73 ? 10.062 -35.375 -8.883 1 98 73 ILE B C 1
ATOM 2710 O O . ILE B 1 73 ? 9.586 -34.469 -9.586 1 98 73 ILE B O 1
ATOM 2714 N N . ILE B 1 74 ? 10.633 -35.125 -7.738 1 97.44 74 ILE B N 1
ATOM 2715 C CA . ILE B 1 74 ? 10.805 -33.781 -7.207 1 97.44 74 ILE B CA 1
ATOM 2716 C C . ILE B 1 74 ? 12.281 -33.375 -7.25 1 97.44 74 ILE B C 1
ATOM 2718 O O . ILE B 1 74 ? 13.141 -34.125 -6.758 1 97.44 74 ILE B O 1
ATOM 2722 N N . ILE B 1 75 ? 12.547 -32.25 -7.84 1 95.94 75 ILE B N 1
ATOM 2723 C CA . ILE B 1 75 ? 13.93 -31.766 -7.934 1 95.94 75 ILE B CA 1
ATOM 2724 C C . ILE B 1 75 ? 14.023 -30.359 -7.355 1 95.94 75 ILE B C 1
ATOM 2726 O O . ILE B 1 75 ? 13.008 -29.688 -7.129 1 95.94 75 ILE B O 1
ATOM 2730 N N . GLU B 1 76 ? 15.273 -29.984 -7.074 1 93.25 76 GLU B N 1
ATOM 2731 C CA . GLU B 1 76 ? 15.523 -28.625 -6.602 1 93.25 76 GLU B CA 1
ATOM 2732 C C . GLU B 1 76 ? 16.062 -27.734 -7.727 1 93.25 76 GLU B C 1
ATOM 2734 O O . GLU B 1 76 ? 16.953 -28.156 -8.477 1 93.25 76 GLU B O 1
ATOM 2739 N N . SER B 1 77 ? 15.461 -26.625 -7.93 1 90.5 77 SER B N 1
ATOM 2740 C CA . SER B 1 77 ? 15.898 -25.609 -8.867 1 90.5 77 SER B CA 1
ATOM 2741 C C . SER B 1 77 ? 15.758 -24.203 -8.266 1 90.5 77 SER B C 1
ATOM 2743 O O . SER B 1 77 ? 14.766 -23.516 -8.5 1 90.5 77 SER B O 1
ATOM 2745 N N . GLU B 1 78 ? 16.812 -23.766 -7.629 1 91.06 78 GLU B N 1
ATOM 2746 C CA . GLU B 1 78 ? 16.75 -22.516 -6.898 1 91.06 78 GLU B CA 1
ATOM 2747 C C . GLU B 1 78 ? 16.953 -21.312 -7.836 1 91.06 78 GLU B C 1
ATOM 2749 O O . GLU B 1 78 ? 18.062 -21.062 -8.289 1 91.06 78 GLU B O 1
ATOM 2754 N N . GLU B 1 79 ? 15.914 -20.609 -8.039 1 90.44 79 GLU B N 1
ATOM 2755 C CA . GLU B 1 79 ? 15.945 -19.469 -8.961 1 90.44 79 GLU B CA 1
ATOM 2756 C C . GLU B 1 79 ? 16.891 -18.375 -8.469 1 90.44 79 GLU B C 1
ATOM 2758 O O . GLU B 1 79 ? 17.516 -17.688 -9.266 1 90.44 79 GLU B O 1
ATOM 2763 N N . LEU B 1 80 ? 16.953 -18.141 -7.195 1 92.12 80 LEU B N 1
ATOM 2764 C CA . LEU B 1 80 ? 17.781 -17.094 -6.617 1 92.12 80 LEU B CA 1
ATOM 2765 C C . LEU B 1 80 ? 19.266 -17.328 -6.945 1 92.12 80 LEU B C 1
ATOM 2767 O O . LEU B 1 80 ? 20.078 -16.422 -6.816 1 92.12 80 LEU B O 1
ATOM 2771 N N . ASP B 1 81 ? 19.547 -18.547 -7.348 1 90.94 81 ASP B N 1
ATOM 2772 C CA . ASP B 1 81 ? 20.922 -18.891 -7.703 1 90.94 81 ASP B CA 1
ATOM 2773 C C . ASP B 1 81 ? 21.25 -18.469 -9.133 1 90.94 81 ASP B C 1
ATOM 2775 O O . ASP B 1 81 ? 22.406 -18.453 -9.539 1 90.94 81 ASP B O 1
ATOM 2779 N N . ILE B 1 82 ? 20.266 -18.188 -9.914 1 89.44 82 ILE B N 1
ATOM 2780 C CA . ILE B 1 82 ? 20.469 -17.719 -11.281 1 89.44 82 ILE B CA 1
ATOM 2781 C C . ILE B 1 82 ? 20.969 -16.266 -11.266 1 89.44 82 ILE B C 1
ATOM 2783 O O . ILE B 1 82 ? 20.359 -15.398 -10.656 1 89.44 82 ILE B O 1
ATOM 2787 N N . GLU B 1 83 ? 22.031 -16.047 -11.945 1 89.06 83 GLU B N 1
ATOM 2788 C CA . GLU B 1 83 ? 22.625 -14.711 -11.984 1 89.06 83 GLU B CA 1
ATOM 2789 C C . GLU B 1 83 ? 21.625 -13.68 -12.508 1 89.06 83 GLU B C 1
ATOM 2791 O O . GLU B 1 83 ? 21 -13.891 -13.547 1 89.06 83 GLU B O 1
ATOM 2796 N N . GLY B 1 84 ? 21.422 -12.664 -11.766 1 90.5 84 GLY B N 1
ATOM 2797 C CA . GLY B 1 84 ? 20.578 -11.57 -12.203 1 90.5 84 GLY B CA 1
ATOM 2798 C C . GLY B 1 84 ? 19.125 -11.742 -11.797 1 90.5 84 GLY B C 1
ATOM 2799 O O . GLY B 1 84 ? 18.344 -10.789 -11.852 1 90.5 84 GLY B O 1
ATOM 2800 N N . TYR B 1 85 ? 18.688 -12.953 -11.414 1 91.12 85 TYR B N 1
ATOM 2801 C CA . TYR B 1 85 ? 17.297 -13.219 -11.062 1 91.12 85 TYR B CA 1
ATOM 2802 C C . TYR B 1 85 ? 16.844 -12.336 -9.906 1 91.12 85 TYR B C 1
ATOM 2804 O O . TYR B 1 85 ? 15.773 -11.742 -9.961 1 91.12 85 TYR B O 1
ATOM 2812 N N . ALA B 1 86 ? 17.75 -12.141 -8.969 1 91.88 86 ALA B N 1
ATOM 2813 C CA . ALA B 1 86 ? 17.406 -11.438 -7.734 1 91.88 86 ALA B CA 1
ATOM 2814 C C . ALA B 1 86 ? 17.109 -9.961 -8.016 1 91.88 86 ALA B C 1
ATOM 2816 O O . ALA B 1 86 ? 16.406 -9.312 -7.234 1 91.88 86 ALA B O 1
ATOM 2817 N N . LYS B 1 87 ? 17.578 -9.461 -9.164 1 93.5 87 LYS B N 1
ATOM 2818 C CA . LYS B 1 87 ? 17.328 -8.078 -9.547 1 93.5 87 LYS B CA 1
ATOM 2819 C C . LYS B 1 87 ? 15.906 -7.902 -10.086 1 93.5 87 LYS B C 1
ATOM 2821 O O . LYS B 1 87 ? 15.453 -6.777 -10.312 1 93.5 87 LYS B O 1
ATOM 2826 N N . ASN B 1 88 ? 15.227 -9.016 -10.32 1 92.94 88 ASN B N 1
ATOM 2827 C CA . ASN B 1 88 ? 13.82 -9.07 -10.703 1 92.94 88 ASN B CA 1
ATOM 2828 C C . ASN B 1 88 ? 13.562 -8.289 -11.984 1 92.94 88 ASN B C 1
ATOM 2830 O O . ASN B 1 88 ? 12.711 -7.398 -12.016 1 92.94 88 ASN B O 1
ATOM 2834 N N . PRO B 1 89 ? 14.312 -8.641 -12.969 1 90.62 89 PRO B N 1
ATOM 2835 C CA . PRO B 1 89 ? 14.086 -7.973 -14.25 1 90.62 89 PRO B CA 1
ATOM 2836 C C . PRO B 1 89 ? 12.781 -8.406 -14.922 1 90.62 89 PRO B C 1
ATOM 2838 O O . PRO B 1 89 ? 12.203 -9.43 -14.547 1 90.62 89 PRO B O 1
ATOM 2841 N N . VAL B 1 90 ? 12.281 -7.664 -15.891 1 86.25 90 VAL B N 1
ATOM 2842 C CA . VAL B 1 90 ? 11.008 -7.902 -16.562 1 86.25 90 VAL B CA 1
ATOM 2843 C C . VAL B 1 90 ? 11.047 -9.25 -17.281 1 86.25 90 VAL B C 1
ATOM 2845 O O . VAL B 1 90 ? 10.016 -9.914 -17.422 1 86.25 90 VAL B O 1
ATOM 2848 N N . ASN B 1 91 ? 12.227 -9.68 -17.578 1 87 91 ASN B N 1
ATOM 2849 C CA . ASN B 1 91 ? 12.352 -10.93 -18.312 1 87 91 ASN B CA 1
ATOM 2850 C C . ASN B 1 91 ? 12.836 -12.07 -17.422 1 87 91 ASN B C 1
ATOM 2852 O O . ASN B 1 91 ? 13.414 -13.047 -17.891 1 87 91 ASN B O 1
ATOM 2856 N N . ARG B 1 92 ? 12.656 -12.008 -16.109 1 88.69 92 ARG B N 1
ATOM 2857 C CA . ARG B 1 92 ? 13.141 -13.016 -15.18 1 88.69 92 ARG B CA 1
ATOM 2858 C C . ARG B 1 92 ? 12.562 -14.383 -15.508 1 88.69 92 ARG B C 1
ATOM 2860 O O . ARG B 1 92 ? 13.242 -15.406 -15.352 1 88.69 92 ARG B O 1
ATOM 2867 N N . CYS B 1 93 ? 11.328 -14.383 -16 1 88.5 93 CYS B N 1
ATOM 2868 C CA . CYS B 1 93 ? 10.656 -15.648 -16.281 1 88.5 93 CYS B CA 1
ATOM 2869 C C . CYS B 1 93 ? 11.383 -16.406 -17.391 1 88.5 93 CYS B C 1
ATOM 2871 O O . CYS B 1 93 ? 11.383 -17.641 -17.406 1 88.5 93 CYS B O 1
ATOM 2873 N N . TYR B 1 94 ? 11.992 -15.719 -18.266 1 87.75 94 TYR B N 1
ATOM 2874 C CA . TYR B 1 94 ? 12.766 -16.359 -19.328 1 87.75 94 TYR B CA 1
ATOM 2875 C C . TYR B 1 94 ? 13.914 -17.172 -18.75 1 87.75 94 TYR B C 1
ATOM 2877 O O . TYR B 1 94 ? 14.078 -18.359 -19.078 1 87.75 94 TYR B O 1
ATOM 2885 N N . TYR B 1 95 ? 14.648 -16.609 -17.922 1 87.12 95 TYR B N 1
ATOM 2886 C CA . TYR B 1 95 ? 15.812 -17.266 -17.328 1 87.12 95 TYR B CA 1
ATOM 2887 C C . TYR B 1 95 ? 15.383 -18.422 -16.422 1 87.12 95 TYR B C 1
ATOM 2889 O O . TYR B 1 95 ? 16 -19.484 -16.453 1 87.12 95 TYR B O 1
ATOM 2897 N N . CYS B 1 96 ? 14.367 -18.156 -15.727 1 91 96 CYS B N 1
ATOM 2898 C CA . CYS B 1 96 ? 13.844 -19.188 -14.836 1 91 96 CYS B CA 1
ATOM 2899 C C . CYS B 1 96 ? 13.391 -20.406 -15.617 1 91 96 CYS B C 1
ATOM 2901 O O . CYS B 1 96 ? 13.781 -21.531 -15.312 1 91 96 CYS B O 1
ATOM 2903 N N . LYS B 1 97 ? 12.57 -20.141 -16.625 1 90.38 97 LYS B N 1
ATOM 2904 C CA . LYS B 1 97 ? 12.023 -21.234 -17.422 1 90.38 97 LYS B CA 1
ATOM 2905 C C . LYS B 1 97 ? 13.117 -21.953 -18.203 1 90.38 97 LYS B C 1
ATOM 2907 O O . LYS B 1 97 ? 13.07 -23.172 -18.375 1 90.38 97 LYS B O 1
ATOM 2912 N N . LYS B 1 98 ? 14.055 -21.172 -18.688 1 90.94 98 LYS B N 1
ATOM 2913 C CA . LYS B 1 98 ? 15.164 -21.797 -19.406 1 90.94 98 LYS B CA 1
ATOM 2914 C C . LYS B 1 98 ? 15.914 -22.781 -18.516 1 90.94 98 LYS B C 1
ATOM 2916 O O . LYS B 1 98 ? 16.188 -23.906 -18.938 1 90.94 98 LYS B O 1
ATOM 2921 N N . GLU B 1 99 ? 16.25 -22.359 -17.375 1 91.25 99 GLU B N 1
ATOM 2922 C CA . GLU B 1 99 ? 16.922 -23.234 -16.422 1 91.25 99 GLU B CA 1
ATOM 2923 C C . GLU B 1 99 ? 16.047 -24.422 -16.047 1 91.25 99 GLU B C 1
ATOM 2925 O O . GLU B 1 99 ? 16.531 -25.562 -16.047 1 91.25 99 GLU B O 1
ATOM 2930 N N . LEU B 1 100 ? 14.844 -24.188 -15.742 1 92.75 100 LEU B N 1
ATOM 2931 C CA . LEU B 1 100 ? 13.898 -25.219 -15.344 1 92.75 100 LEU B CA 1
ATOM 2932 C C . LEU B 1 100 ? 13.766 -26.281 -16.422 1 92.75 100 LEU B C 1
ATOM 2934 O O . LEU B 1 100 ? 13.945 -27.469 -16.156 1 92.75 100 LEU B O 1
ATOM 2938 N N . PHE B 1 101 ? 13.484 -25.891 -17.656 1 94.38 101 PHE B N 1
ATOM 2939 C CA . PHE B 1 101 ? 13.219 -26.828 -18.75 1 94.38 101 PHE B CA 1
ATOM 2940 C C . PHE B 1 101 ? 14.484 -27.578 -19.125 1 94.38 101 PHE B C 1
ATOM 2942 O O . PHE B 1 101 ? 14.422 -28.75 -19.516 1 94.38 101 PHE B O 1
ATOM 2949 N N . SER B 1 102 ? 15.641 -26.922 -18.984 1 94.31 102 SER B N 1
ATOM 2950 C CA . SER B 1 102 ? 16.891 -27.641 -19.203 1 94.31 102 SER B CA 1
ATOM 2951 C C . SER B 1 102 ? 17.047 -28.797 -18.219 1 94.31 102 SER B C 1
ATOM 2953 O O . SER B 1 102 ? 17.391 -29.906 -18.625 1 94.31 102 SER B O 1
ATOM 2955 N N . LYS B 1 103 ? 16.75 -28.562 -17 1 94.88 103 LYS B N 1
ATOM 2956 C CA . LYS B 1 103 ? 16.828 -29.594 -15.984 1 94.88 103 LYS B CA 1
ATOM 2957 C C . LYS B 1 103 ? 15.805 -30.703 -16.234 1 94.88 103 LYS B C 1
ATOM 2959 O O . LYS B 1 103 ? 16.125 -31.891 -16.078 1 94.88 103 LYS B O 1
ATOM 2964 N N . LEU B 1 104 ? 14.617 -30.312 -16.594 1 96.5 104 LEU B N 1
ATOM 2965 C CA . LEU B 1 104 ? 13.555 -31.281 -16.844 1 96.5 104 LEU B CA 1
ATOM 2966 C C . LEU B 1 104 ? 13.906 -32.188 -18.016 1 96.5 104 LEU B C 1
ATOM 2968 O O . LEU B 1 104 ? 13.641 -33.375 -17.984 1 96.5 104 LEU B O 1
ATOM 2972 N N . ARG B 1 105 ? 14.477 -31.609 -19.031 1 95.81 105 ARG B N 1
ATOM 2973 C CA . ARG B 1 105 ? 14.883 -32.375 -20.188 1 95.81 105 ARG B CA 1
ATOM 2974 C C . ARG B 1 105 ? 15.922 -33.438 -19.812 1 95.81 105 ARG B C 1
ATOM 2976 O O . ARG B 1 105 ? 15.859 -34.562 -20.281 1 95.81 105 ARG B O 1
ATOM 2983 N N . ASN B 1 106 ? 16.859 -33.031 -19.016 1 96.06 106 ASN B N 1
ATOM 2984 C CA . ASN B 1 106 ? 17.891 -33.969 -18.562 1 96.06 106 ASN B CA 1
ATOM 2985 C C . ASN B 1 106 ? 17.281 -35.125 -17.781 1 96.06 106 ASN B C 1
ATOM 2987 O O . ASN B 1 106 ? 17.656 -36.281 -18 1 96.06 106 ASN B O 1
ATOM 2991 N N . ILE B 1 107 ? 16.375 -34.844 -16.938 1 96.19 107 ILE B N 1
ATOM 2992 C CA . ILE B 1 107 ? 15.727 -35.875 -16.125 1 96.19 107 ILE B CA 1
ATOM 2993 C C . ILE B 1 107 ? 14.898 -36.781 -17.031 1 96.19 107 ILE B C 1
ATOM 2995 O O . ILE B 1 107 ? 14.883 -38 -16.844 1 96.19 107 ILE B O 1
ATOM 2999 N N . ALA B 1 108 ? 14.164 -36.156 -17.953 1 95.69 108 ALA B N 1
ATOM 3000 C CA . ALA B 1 108 ? 13.383 -36.938 -18.906 1 95.69 108 ALA B CA 1
ATOM 3001 C C . ALA B 1 108 ? 14.266 -37.938 -19.656 1 95.69 108 ALA B C 1
ATOM 3003 O O . ALA B 1 108 ? 13.93 -39.125 -19.766 1 95.69 108 ALA B O 1
ATOM 3004 N N . LYS B 1 109 ? 15.406 -37.469 -20.109 1 95 109 LYS B N 1
ATOM 3005 C CA . LYS B 1 109 ? 16.344 -38.312 -20.828 1 95 109 LYS B CA 1
ATOM 3006 C C . LYS B 1 109 ? 16.844 -39.469 -19.969 1 95 109 LYS B C 1
ATOM 3008 O O . LYS B 1 109 ? 16.953 -40.594 -20.438 1 95 109 LYS B O 1
ATOM 3013 N N . GLU B 1 110 ? 17.125 -39.156 -18.766 1 96.38 110 GLU B N 1
ATOM 3014 C CA . GLU B 1 110 ? 17.594 -40.156 -17.812 1 96.38 110 GLU B CA 1
ATOM 3015 C C . GLU B 1 110 ? 16.547 -41.25 -17.578 1 96.38 110 GLU B C 1
ATOM 3017 O O . GLU B 1 110 ? 16.859 -42.344 -17.141 1 96.38 110 GLU B O 1
ATOM 3022 N N . ASN B 1 111 ? 15.281 -40.938 -17.859 1 95.56 111 ASN B N 1
ATOM 3023 C CA . ASN B 1 111 ? 14.18 -41.875 -17.672 1 95.56 111 ASN B CA 1
ATOM 3024 C C . ASN B 1 111 ? 13.656 -42.406 -19 1 95.56 111 ASN B C 1
ATOM 3026 O O . ASN B 1 111 ? 12.539 -42.938 -19.078 1 95.56 111 ASN B O 1
ATOM 3030 N N . ASP B 1 112 ? 14.367 -42.156 -20.078 1 94.62 112 ASP B N 1
ATOM 3031 C CA . ASP B 1 112 ? 14.086 -42.656 -21.422 1 94.62 112 ASP B CA 1
ATOM 3032 C C . ASP B 1 112 ? 12.797 -42.031 -21.984 1 94.62 112 ASP B C 1
ATOM 3034 O O . ASP B 1 112 ? 11.984 -42.75 -22.594 1 94.62 112 ASP B O 1
ATOM 3038 N N . ILE B 1 113 ? 12.578 -40.875 -21.609 1 95.25 113 ILE B N 1
ATOM 3039 C CA . ILE B 1 113 ? 11.445 -40.094 -22.109 1 95.25 113 ILE B CA 1
ATOM 3040 C C . ILE B 1 113 ? 11.938 -39 -23.062 1 95.25 113 ILE B C 1
ATOM 3042 O O . ILE B 1 113 ? 12.898 -38.312 -22.766 1 95.25 113 ILE B O 1
ATOM 3046 N N . ASN B 1 114 ? 11.211 -38.875 -24.141 1 89.38 114 ASN B N 1
ATOM 3047 C CA . ASN B 1 114 ? 11.727 -38.031 -25.203 1 89.38 114 ASN B CA 1
ATOM 3048 C C . ASN B 1 114 ? 11.078 -36.625 -25.172 1 89.38 114 ASN B C 1
ATOM 3050 O O . ASN B 1 114 ? 11.625 -35.688 -25.719 1 89.38 114 ASN B O 1
ATOM 3054 N N . TYR B 1 115 ? 9.93 -36.531 -24.578 1 96.44 115 TYR B N 1
ATOM 3055 C CA . TYR B 1 115 ? 9.203 -35.281 -24.688 1 96.44 115 TYR B CA 1
ATOM 3056 C C . TYR B 1 115 ? 8.859 -34.719 -23.312 1 96.44 115 TYR B C 1
ATOM 3058 O O . TYR B 1 115 ? 8.414 -35.469 -22.422 1 96.44 115 TYR B O 1
ATOM 3066 N N . VAL B 1 116 ? 9.148 -33.469 -23.125 1 97.62 116 VAL B N 1
ATOM 3067 C CA . VAL B 1 116 ? 8.711 -32.719 -21.953 1 97.62 116 VAL B CA 1
ATOM 3068 C C . VAL B 1 116 ? 7.535 -31.812 -22.312 1 97.62 116 VAL B C 1
ATOM 3070 O O . VAL B 1 116 ? 7.574 -31.125 -23.344 1 97.62 116 VAL B O 1
ATOM 3073 N N . LEU B 1 117 ? 6.469 -31.859 -21.516 1 97.81 117 LEU B N 1
ATOM 3074 C CA . LEU B 1 117 ? 5.262 -31.078 -21.766 1 97.81 117 LEU B CA 1
ATOM 3075 C C . LEU B 1 117 ? 5.066 -30.031 -20.672 1 97.81 117 LEU B C 1
ATOM 3077 O O . LEU B 1 117 ? 5.332 -30.281 -19.5 1 97.81 117 LEU B O 1
ATOM 3081 N N . ASP B 1 118 ? 4.621 -28.859 -21.094 1 95.75 118 ASP B N 1
ATOM 3082 C CA . ASP B 1 118 ? 4.219 -27.859 -20.109 1 95.75 118 ASP B CA 1
ATOM 3083 C C . ASP B 1 118 ? 2.717 -27.594 -20.188 1 95.75 118 ASP B C 1
ATOM 3085 O O . ASP B 1 118 ? 2.035 -28.094 -21.078 1 95.75 118 ASP B O 1
ATOM 3089 N N . GLY B 1 119 ? 2.211 -26.828 -19.203 1 94.06 119 GLY B N 1
ATOM 3090 C CA . GLY B 1 119 ? 0.779 -26.625 -19.062 1 94.06 119 GLY B CA 1
ATOM 3091 C C . GLY B 1 119 ? 0.288 -25.344 -19.719 1 94.06 119 GLY B C 1
ATOM 3092 O O . GLY B 1 119 ? -0.783 -24.844 -19.375 1 94.06 119 GLY B O 1
ATOM 3093 N N . SER B 1 120 ? 1.069 -24.75 -20.641 1 92.5 120 SER B N 1
ATOM 3094 C CA . SER B 1 120 ? 0.615 -23.562 -21.344 1 92.5 120 SER B CA 1
ATOM 3095 C C . SER B 1 120 ? -0.637 -23.844 -22.156 1 92.5 120 SER B C 1
ATOM 3097 O O . SER B 1 120 ? -0.74 -24.891 -22.812 1 92.5 120 SER B O 1
ATOM 3099 N N . ASN B 1 121 ? -1.579 -22.906 -22.016 1 92.81 121 ASN B N 1
ATOM 3100 C CA . ASN B 1 121 ? -2.838 -23.078 -22.734 1 92.81 121 ASN B CA 1
ATOM 3101 C C . ASN B 1 121 ? -3.104 -21.922 -23.688 1 92.81 121 ASN B C 1
ATOM 3103 O O . ASN B 1 121 ? -2.215 -21.109 -23.953 1 92.81 121 ASN B O 1
ATOM 3107 N N . LEU B 1 122 ? -4.246 -21.875 -24.25 1 89.94 122 LEU B N 1
ATOM 3108 C CA . LEU B 1 122 ? -4.57 -20.906 -25.297 1 89.94 122 LEU B CA 1
ATOM 3109 C C . LEU B 1 122 ? -4.578 -19.5 -24.734 1 89.94 122 LEU B C 1
ATOM 3111 O O . LEU B 1 122 ? -4.219 -18.547 -25.438 1 89.94 122 LEU B O 1
ATOM 3115 N N . ASP B 1 123 ? -4.961 -19.375 -23.531 1 86.19 123 ASP B N 1
ATOM 3116 C CA . ASP B 1 123 ? -5.078 -18.047 -22.906 1 86.19 123 ASP B CA 1
ATOM 3117 C C . ASP B 1 123 ? -3.701 -17.438 -22.656 1 86.19 123 ASP B C 1
ATOM 3119 O O . ASP B 1 123 ? -3.588 -16.25 -22.391 1 86.19 123 ASP B O 1
ATOM 3123 N N . ASP B 1 124 ? -2.656 -18.172 -22.766 1 80.31 124 ASP B N 1
ATOM 3124 C CA . ASP B 1 124 ? -1.3 -17.703 -22.5 1 80.31 124 ASP B CA 1
ATOM 3125 C C . ASP B 1 124 ? -0.701 -17.031 -23.734 1 80.31 124 ASP B C 1
ATOM 3127 O O . ASP B 1 124 ? 0.439 -16.562 -23.703 1 80.31 124 ASP B O 1
ATOM 3131 N N . THR B 1 125 ? -1.279 -16.797 -24.875 1 68.94 125 THR B N 1
ATOM 3132 C CA . THR B 1 125 ? -0.732 -16.312 -26.141 1 68.94 125 THR B CA 1
ATOM 3133 C C . THR B 1 125 ? -0.671 -14.789 -26.141 1 68.94 125 THR B C 1
ATOM 3135 O O . THR B 1 125 ? 0.129 -14.195 -26.875 1 68.94 125 THR B O 1
ATOM 3138 N N . GLY B 1 126 ? -1.4 -14.031 -25.438 1 58.28 126 GLY B N 1
ATOM 3139 C CA . GLY B 1 126 ? -1.509 -12.602 -25.641 1 58.28 126 GLY B CA 1
ATOM 3140 C C . GLY B 1 126 ? -0.474 -11.805 -24.875 1 58.28 126 GLY B C 1
ATOM 3141 O O . GLY B 1 126 ? -0.016 -10.758 -25.328 1 58.28 126 GLY B O 1
ATOM 3142 N N . ASP B 1 127 ? -0.108 -12.141 -23.828 1 57.38 127 ASP B N 1
ATOM 3143 C CA . ASP B 1 127 ? 0.685 -11.266 -22.969 1 57.38 127 ASP B CA 1
ATOM 3144 C C . ASP B 1 127 ? 2.174 -11.586 -23.094 1 57.38 127 ASP B C 1
ATOM 3146 O O . ASP B 1 127 ? 2.551 -12.625 -23.641 1 57.38 127 ASP B O 1
ATOM 3150 N N . TYR B 1 128 ? 3.027 -10.547 -23.125 1 57.66 128 TYR B N 1
ATOM 3151 C CA . TYR B 1 128 ? 4.465 -10.75 -22.984 1 57.66 128 TYR B CA 1
ATOM 3152 C C . TYR B 1 128 ? 4.766 -11.875 -22 1 57.66 128 TYR B C 1
ATOM 3154 O O . TYR B 1 128 ? 4.508 -11.758 -20.812 1 57.66 128 TYR B O 1
ATOM 3162 N N . ARG B 1 129 ? 5.176 -13.047 -22.734 1 70.69 129 ARG B N 1
ATOM 3163 C CA . ARG B 1 129 ? 5.453 -14.195 -21.891 1 70.69 129 ARG B CA 1
ATOM 3164 C C . ARG B 1 129 ? 6.852 -14.75 -22.141 1 70.69 129 ARG B C 1
ATOM 3166 O O . ARG B 1 129 ? 7.012 -15.719 -22.891 1 70.69 129 ARG B O 1
ATOM 3173 N N . PRO B 1 130 ? 7.859 -14.156 -21.625 1 74 130 PRO B N 1
ATOM 3174 C CA . PRO B 1 130 ? 9.25 -14.586 -21.797 1 74 130 PRO B CA 1
ATOM 3175 C C . PRO B 1 130 ? 9.445 -16.078 -21.5 1 74 130 PRO B C 1
ATOM 3177 O O . PRO B 1 130 ? 10.289 -16.719 -22.125 1 74 130 PRO B O 1
ATOM 3180 N N . GLY B 1 131 ? 8.695 -16.609 -20.688 1 76.06 131 GLY B N 1
ATOM 3181 C CA . GLY B 1 131 ? 8.805 -18.016 -20.359 1 76.06 131 GLY B CA 1
ATOM 3182 C C . GLY B 1 131 ? 8.461 -18.938 -21.516 1 76.06 131 GLY B C 1
ATOM 3183 O O . GLY B 1 131 ? 9.07 -19.984 -21.672 1 76.06 131 GLY B O 1
ATOM 3184 N N . MET B 1 132 ? 7.578 -18.531 -22.359 1 79.06 132 MET B N 1
ATOM 3185 C CA . MET B 1 132 ? 7.156 -19.328 -23.516 1 79.06 132 MET B CA 1
ATOM 3186 C C . MET B 1 132 ? 8.25 -19.375 -24.578 1 79.06 132 MET B C 1
ATOM 3188 O O . MET B 1 132 ? 8.406 -20.375 -25.266 1 79.06 132 MET B O 1
ATOM 3192 N N . GLU B 1 133 ? 8.984 -18.312 -24.656 1 80.69 133 GLU B N 1
ATOM 3193 C CA . GLU B 1 133 ? 10.125 -18.281 -25.578 1 80.69 133 GLU B CA 1
ATOM 3194 C C . GLU B 1 133 ? 11.164 -19.328 -25.203 1 80.69 133 GLU B C 1
ATOM 3196 O O . GLU B 1 133 ? 11.68 -20.047 -26.062 1 80.69 133 GLU B O 1
ATOM 3201 N N . ALA B 1 134 ? 11.414 -19.391 -23.969 1 83.25 134 ALA B N 1
ATOM 3202 C CA . ALA B 1 134 ? 12.367 -20.375 -23.469 1 83.25 134 ALA B CA 1
ATOM 3203 C C . ALA B 1 134 ? 11.891 -21.797 -23.75 1 83.25 134 ALA B C 1
ATOM 3205 O O . ALA B 1 134 ? 12.68 -22.656 -24.172 1 83.25 134 ALA B O 1
ATOM 3206 N N . ALA B 1 135 ? 10.625 -22.062 -23.562 1 85.88 135 ALA B N 1
ATOM 3207 C CA . ALA B 1 135 ? 10.031 -23.375 -23.828 1 85.88 135 ALA B CA 1
ATOM 3208 C C . ALA B 1 135 ? 10.203 -23.781 -25.281 1 85.88 135 ALA B C 1
ATOM 3210 O O . ALA B 1 135 ? 10.625 -24.891 -25.578 1 85.88 135 ALA B O 1
ATOM 3211 N N . LYS B 1 136 ? 9.938 -22.859 -26.094 1 82.88 136 LYS B N 1
ATOM 3212 C CA . LYS B 1 136 ? 10.055 -23.109 -27.531 1 82.88 136 LYS B CA 1
ATOM 3213 C C . LYS B 1 136 ? 11.5 -23.422 -27.922 1 82.88 136 LYS B C 1
ATOM 3215 O O . LYS B 1 136 ? 11.758 -24.375 -28.656 1 82.88 136 LYS B O 1
ATOM 3220 N N . GLU B 1 137 ? 12.398 -22.688 -27.406 1 87.25 137 GLU B N 1
ATOM 3221 C CA . GLU B 1 137 ? 13.82 -22.844 -27.719 1 87.25 137 GLU B CA 1
ATOM 3222 C C . GLU B 1 137 ? 14.328 -24.219 -27.281 1 87.25 137 GLU B C 1
ATOM 3224 O O . GLU B 1 137 ? 15.227 -24.781 -27.906 1 87.25 137 GLU B O 1
ATOM 3229 N N . LEU B 1 138 ? 13.688 -24.75 -26.266 1 90.19 138 LEU B N 1
ATOM 3230 C CA . LEU B 1 138 ? 14.18 -26 -25.688 1 90.19 138 LEU B CA 1
ATOM 3231 C C . LEU B 1 138 ? 13.328 -27.172 -26.156 1 90.19 138 LEU B C 1
ATOM 3233 O O . LEU B 1 138 ? 13.508 -28.297 -25.672 1 90.19 138 LEU B O 1
ATOM 3237 N N . GLY B 1 139 ? 12.367 -26.906 -27 1 90.62 139 GLY B N 1
ATOM 3238 C CA . GLY B 1 139 ? 11.578 -27.969 -27.609 1 90.62 139 GLY B CA 1
ATOM 3239 C C . GLY B 1 139 ? 10.516 -28.516 -26.672 1 90.62 139 GLY B C 1
ATOM 3240 O O . GLY B 1 139 ? 10.156 -29.703 -26.75 1 90.62 139 GLY B O 1
ATOM 3241 N N . ILE B 1 140 ? 10.109 -27.719 -25.75 1 94 140 ILE B N 1
ATOM 3242 C CA . ILE B 1 140 ? 9.023 -28.109 -24.844 1 94 140 ILE B CA 1
ATOM 3243 C C . ILE B 1 140 ? 7.695 -28.078 -25.594 1 94 140 ILE B C 1
ATOM 3245 O O . ILE B 1 140 ? 7.426 -27.141 -26.344 1 94 140 ILE B O 1
ATOM 3249 N N . VAL B 1 141 ? 6.922 -29.094 -25.422 1 95.62 141 VAL B N 1
ATOM 3250 C CA . VAL B 1 141 ? 5.641 -29.203 -26.109 1 95.62 141 VAL B CA 1
ATOM 3251 C C . VAL B 1 141 ? 4.527 -28.672 -25.219 1 95.62 141 VAL B C 1
ATOM 3253 O O . VAL B 1 141 ? 4.512 -28.922 -24 1 95.62 141 VAL B O 1
ATOM 3256 N N . SER B 1 142 ? 3.611 -27.922 -25.828 1 95.94 142 SER B N 1
ATOM 3257 C CA . SER B 1 142 ? 2.461 -27.375 -25.125 1 95.94 142 SER B CA 1
ATOM 3258 C C . SER B 1 142 ? 1.152 -27.922 -25.688 1 95.94 142 SER B C 1
ATOM 3260 O O . SER B 1 142 ? 0.421 -27.219 -26.375 1 95.94 142 SER B O 1
ATOM 3262 N N . PRO B 1 143 ? 0.816 -29.062 -25.203 1 97.31 143 PRO B N 1
ATOM 3263 C CA . PRO B 1 143 ? -0.3 -29.75 -25.844 1 97.31 143 PRO B CA 1
ATOM 3264 C C . PRO B 1 143 ? -1.641 -29.062 -25.609 1 97.31 143 PRO B C 1
ATOM 3266 O O . PRO B 1 143 ? -2.521 -29.109 -26.469 1 97.31 143 PRO B O 1
ATOM 3269 N N . LEU B 1 144 ? -1.824 -28.422 -24.484 1 97.44 144 LEU B N 1
ATOM 3270 C CA . LEU B 1 144 ? -3.078 -27.719 -24.219 1 97.44 144 LEU B CA 1
ATOM 3271 C C . LEU B 1 144 ? -3.275 -26.562 -25.188 1 97.44 144 LEU B C 1
ATOM 3273 O O . LEU B 1 144 ? -4.383 -26.359 -25.703 1 97.44 144 LEU B O 1
ATOM 3277 N N . LYS B 1 145 ? -2.205 -25.859 -25.391 1 94.25 145 LYS B N 1
ATOM 3278 C CA . LYS B 1 145 ? -2.229 -24.766 -26.344 1 94.25 145 LYS B CA 1
ATOM 3279 C C . LYS B 1 145 ? -2.49 -25.266 -27.766 1 94.25 145 LYS B C 1
ATOM 3281 O O . LYS B 1 145 ? -3.289 -24.688 -28.5 1 94.25 145 LYS B O 1
ATOM 3286 N N . GLU B 1 146 ? -1.861 -26.359 -28.141 1 94.56 146 GLU B N 1
ATOM 3287 C CA . GLU B 1 146 ? -1.989 -26.953 -29.469 1 94.56 146 GLU B CA 1
ATOM 3288 C C . GLU B 1 146 ? -3.414 -27.438 -29.719 1 94.56 146 GLU B C 1
ATOM 3290 O O . GLU B 1 146 ? -3.904 -27.375 -30.844 1 94.56 146 GLU B O 1
ATOM 3295 N N . ALA B 1 147 ? -3.992 -27.859 -28.688 1 97.06 147 ALA B N 1
ATOM 3296 C CA . ALA B 1 147 ? -5.367 -28.344 -28.812 1 97.06 147 ALA B CA 1
ATOM 3297 C C . ALA B 1 147 ? -6.363 -27.203 -28.625 1 97.06 147 ALA B C 1
ATOM 3299 O O . ALA B 1 147 ? -7.574 -27.438 -28.562 1 97.06 147 ALA B O 1
ATOM 3300 N N . LYS B 1 148 ? -5.895 -25.953 -28.406 1 95.94 148 LYS B N 1
ATOM 3301 C CA . LYS B 1 148 ? -6.668 -24.719 -28.328 1 95.94 148 LYS B CA 1
ATOM 3302 C C . LYS B 1 148 ? -7.59 -24.719 -27.109 1 95.94 148 LYS B C 1
ATOM 3304 O O . LYS B 1 148 ? -8.727 -24.25 -27.188 1 95.94 148 LYS B O 1
ATOM 3309 N N . LEU B 1 149 ? -7.152 -25.375 -26.078 1 96.62 149 LEU B N 1
ATOM 3310 C CA . LEU B 1 149 ? -7.926 -25.391 -24.844 1 96.62 149 LEU B CA 1
ATOM 3311 C C . LEU B 1 149 ? -7.734 -24.078 -24.078 1 96.62 149 LEU B C 1
ATOM 3313 O O . LEU B 1 149 ? -6.605 -23.625 -23.875 1 96.62 149 LEU B O 1
ATOM 3317 N N . THR B 1 150 ? -8.852 -23.5 -23.672 1 94.81 150 THR B N 1
ATOM 3318 C CA . THR B 1 150 ? -8.828 -22.312 -22.812 1 94.81 150 THR B CA 1
ATOM 3319 C C . THR B 1 150 ? -8.859 -22.719 -21.344 1 94.81 150 THR B C 1
ATOM 3321 O O . THR B 1 150 ? -9.094 -23.875 -21.016 1 94.81 150 THR B O 1
ATOM 3324 N N . LYS B 1 151 ? -8.562 -21.75 -20.484 1 91.88 151 LYS B N 1
ATOM 3325 C CA . LYS B 1 151 ? -8.641 -22 -19.047 1 91.88 151 LYS B CA 1
ATOM 3326 C C . LYS B 1 151 ? -10.031 -22.484 -18.641 1 91.88 151 LYS B C 1
ATOM 3328 O O . LYS B 1 151 ? -10.164 -23.359 -17.797 1 91.88 151 LYS B O 1
ATOM 3333 N N . ASP B 1 152 ? -11.047 -21.922 -19.234 1 94.44 152 ASP B N 1
ATOM 3334 C CA . ASP B 1 152 ? -12.422 -22.312 -18.953 1 94.44 152 ASP B CA 1
ATOM 3335 C C . ASP B 1 152 ? -12.68 -23.75 -19.391 1 94.44 152 ASP B C 1
ATOM 3337 O O . ASP B 1 152 ? -13.367 -24.5 -18.703 1 94.44 152 ASP B O 1
ATOM 3341 N N . ASP B 1 153 ? -12.188 -24.109 -20.531 1 96.56 153 ASP B N 1
ATOM 3342 C CA . ASP B 1 153 ? -12.297 -25.484 -20.984 1 96.56 153 ASP B CA 1
ATOM 3343 C C . ASP B 1 153 ? -11.672 -26.453 -19.984 1 96.56 153 ASP B C 1
ATOM 3345 O O . ASP B 1 153 ? -12.281 -27.469 -19.641 1 96.56 153 ASP B O 1
ATOM 3349 N N . ILE B 1 154 ? -10.531 -26.078 -19.578 1 96.88 154 ILE B N 1
ATOM 3350 C CA . ILE B 1 154 ? -9.75 -26.922 -18.688 1 96.88 154 ILE B CA 1
ATOM 3351 C C . ILE B 1 154 ? -10.492 -27.094 -17.359 1 96.88 154 ILE B C 1
ATOM 3353 O O . ILE B 1 154 ? -10.578 -28.203 -16.828 1 96.88 154 ILE B O 1
ATOM 3357 N N . ARG B 1 155 ? -11.016 -26.078 -16.844 1 96.38 155 ARG B N 1
ATOM 3358 C CA . ARG B 1 155 ? -11.766 -26.156 -15.602 1 96.38 155 ARG B CA 1
ATOM 3359 C C . ARG B 1 155 ? -13.008 -27.016 -15.75 1 96.38 155 ARG B C 1
ATOM 3361 O O . ARG B 1 155 ? -13.344 -27.797 -14.852 1 96.38 155 ARG B O 1
ATOM 3368 N N . THR B 1 156 ? -13.695 -26.844 -16.844 1 96.81 156 THR B N 1
ATOM 3369 C CA . THR B 1 156 ? -14.891 -27.641 -17.109 1 96.81 156 THR B CA 1
ATOM 3370 C C . THR B 1 156 ? -14.547 -29.125 -17.172 1 96.81 156 THR B C 1
ATOM 3372 O O . THR B 1 156 ? -15.195 -29.938 -16.5 1 96.81 156 THR B O 1
ATOM 3375 N N . PHE B 1 157 ? -13.523 -29.453 -17.922 1 97.31 157 PHE B N 1
ATOM 3376 C CA . PHE B 1 157 ? -13.125 -30.859 -18.047 1 97.31 157 PHE B CA 1
ATOM 3377 C C . PHE B 1 157 ? -12.617 -31.391 -16.719 1 97.31 157 PHE B C 1
ATOM 3379 O O . PHE B 1 157 ? -12.867 -32.562 -16.375 1 97.31 157 PHE B O 1
ATOM 3386 N N . SER B 1 158 ? -11.875 -30.562 -16 1 97.38 158 SER B N 1
ATOM 3387 C CA . SER B 1 158 ? -11.375 -30.969 -14.695 1 97.38 158 SER B CA 1
ATOM 3388 C C . SER B 1 158 ? -12.516 -31.328 -13.75 1 97.38 158 SER B C 1
ATOM 3390 O O . SER B 1 158 ? -12.43 -32.312 -13.008 1 97.38 158 SER B O 1
ATOM 3392 N N . ARG B 1 159 ? -13.539 -30.5 -13.805 1 96.62 159 ARG B N 1
ATOM 3393 C CA . ARG B 1 159 ? -14.719 -30.766 -12.984 1 96.62 159 ARG B CA 1
ATOM 3394 C C . ARG B 1 159 ? -15.367 -32.094 -13.375 1 96.62 159 ARG B C 1
ATOM 3396 O O . ARG B 1 159 ? -15.727 -32.906 -12.516 1 96.62 159 ARG B O 1
ATOM 3403 N N . GLU B 1 160 ? -15.492 -32.344 -14.594 1 96.38 160 GLU B N 1
ATOM 3404 C CA . GLU B 1 160 ? -16.094 -33.562 -15.109 1 96.38 160 GLU B CA 1
ATOM 3405 C C . GLU B 1 160 ? -15.266 -34.781 -14.711 1 96.38 160 GLU B C 1
ATOM 3407 O O . GLU B 1 160 ? -15.812 -35.875 -14.477 1 96.38 160 GLU B O 1
ATOM 3412 N N . MET B 1 161 ? -13.977 -34.625 -14.656 1 96.06 161 MET B N 1
ATOM 3413 C CA . MET B 1 161 ? -13.062 -35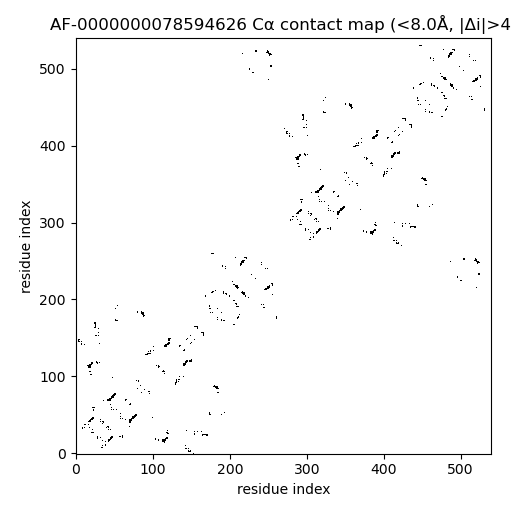.719 -14.32 1 96.06 161 MET B CA 1
ATOM 3414 C C . MET B 1 161 ? -12.867 -35.812 -12.812 1 96.06 161 MET B C 1
ATOM 3416 O O . MET B 1 161 ? -12.055 -36.625 -12.344 1 96.06 161 MET B O 1
ATOM 3420 N N . ASN B 1 162 ? -13.469 -34.938 -12.039 1 95.38 162 ASN B N 1
ATOM 3421 C CA . ASN B 1 162 ? -13.438 -34.906 -10.578 1 95.38 162 ASN B CA 1
ATOM 3422 C C . ASN B 1 162 ? -12.047 -34.594 -10.047 1 95.38 162 ASN B C 1
ATOM 3424 O O . ASN B 1 162 ? -11.586 -35.219 -9.094 1 95.38 162 ASN B O 1
ATOM 3428 N N . LEU B 1 163 ? -11.406 -33.781 -10.781 1 96.56 163 LEU B N 1
ATOM 3429 C CA . LEU B 1 163 ? -10.125 -33.312 -10.281 1 96.56 163 LEU B CA 1
ATOM 3430 C C . LEU B 1 163 ? -10.328 -32.219 -9.219 1 96.56 163 LEU B C 1
ATOM 3432 O O . LEU B 1 163 ? -11.164 -31.328 -9.383 1 96.56 163 LEU B O 1
ATOM 3436 N N . PRO B 1 164 ? -9.586 -32.312 -8.156 1 93.62 164 PRO B N 1
ATOM 3437 C CA . PRO B 1 164 ? -9.766 -31.344 -7.066 1 93.62 164 PRO B CA 1
ATOM 3438 C C . PRO B 1 164 ? -9.328 -29.938 -7.445 1 93.62 164 PRO B C 1
ATOM 3440 O O . PRO B 1 164 ? -9.695 -28.969 -6.77 1 93.62 164 PRO B O 1
ATOM 3443 N N . THR B 1 165 ? -8.602 -29.734 -8.492 1 95.12 165 THR B N 1
ATOM 3444 C CA . THR B 1 165 ? -8.023 -28.438 -8.852 1 95.12 165 THR B CA 1
ATOM 3445 C C . THR B 1 165 ? -8.969 -27.656 -9.758 1 95.12 165 THR B C 1
ATOM 3447 O O . THR B 1 165 ? -8.641 -26.547 -10.188 1 95.12 165 THR B O 1
ATOM 3450 N N . TRP B 1 166 ? -10.172 -28.156 -10.062 1 94.62 166 TRP B N 1
ATOM 3451 C CA . TRP B 1 166 ? -11.039 -27.562 -11.078 1 94.62 166 TRP B CA 1
ATOM 3452 C C . TRP B 1 166 ? -11.391 -26.125 -10.734 1 94.62 166 TRP B C 1
ATOM 3454 O O . TRP B 1 166 ? -11.594 -25.297 -11.625 1 94.62 166 TRP B O 1
ATOM 3464 N N . ASN B 1 167 ? -11.438 -25.828 -9.445 1 91.31 167 ASN B N 1
ATOM 3465 C CA . ASN B 1 167 ? -11.797 -24.484 -9.008 1 91.31 167 ASN B CA 1
ATOM 3466 C C . ASN B 1 167 ? -10.672 -23.844 -8.203 1 91.31 167 ASN B C 1
ATOM 3468 O O . ASN B 1 167 ? -10.906 -22.906 -7.434 1 91.31 167 ASN B O 1
ATOM 3472 N N . LYS B 1 168 ? -9.516 -24.422 -8.32 1 92.06 168 LYS B N 1
ATOM 3473 C CA . LYS B 1 168 ? -8.344 -23.891 -7.645 1 92.06 168 LYS B CA 1
ATOM 3474 C C . LYS B 1 168 ? -7.902 -22.562 -8.266 1 92.06 168 LYS B C 1
ATOM 3476 O O . LYS B 1 168 ? -7.891 -22.422 -9.492 1 92.06 168 LYS B O 1
ATOM 3481 N N . PRO B 1 169 ? -7.602 -21.578 -7.418 1 88.88 169 PRO B N 1
ATOM 3482 C CA . PRO B 1 169 ? -7.055 -20.344 -7.992 1 88.88 169 PRO B CA 1
ATOM 3483 C C . PRO B 1 169 ? -5.781 -20.578 -8.797 1 88.88 169 PRO B C 1
ATOM 3485 O O . PRO B 1 169 ? -5.016 -21.5 -8.484 1 88.88 169 PRO B O 1
ATOM 3488 N N . SER B 1 170 ? -5.598 -19.734 -9.773 1 83.56 170 SER B N 1
ATOM 3489 C CA . SER B 1 170 ? -4.43 -19.875 -10.641 1 83.56 170 SER B CA 1
ATOM 3490 C C . SER B 1 170 ? -3.137 -19.781 -9.836 1 83.56 170 SER B C 1
ATOM 3492 O O . SER B 1 170 ? -3.016 -18.953 -8.938 1 83.56 170 SER B O 1
ATOM 3494 N N . PHE B 1 171 ? -2.309 -20.656 -10.219 1 82.25 171 PHE B N 1
ATOM 3495 C CA . PHE B 1 171 ? -1.006 -20.672 -9.562 1 82.25 171 PHE B CA 1
ATOM 3496 C C . PHE B 1 171 ? -0.115 -19.562 -10.102 1 82.25 171 PHE B C 1
ATOM 3498 O O . PHE B 1 171 ? -0.132 -19.266 -11.297 1 82.25 171 PHE B O 1
ATOM 3505 N N . ALA B 1 172 ? 0.608 -18.922 -9.141 1 86.31 172 ALA B N 1
ATOM 3506 C CA . ALA B 1 172 ? 1.661 -17.969 -9.5 1 86.31 172 ALA B CA 1
ATOM 3507 C C . ALA B 1 172 ? 2.852 -18.094 -8.555 1 86.31 172 ALA B C 1
ATOM 3509 O O . ALA B 1 172 ? 2.68 -18.328 -7.355 1 86.31 172 ALA B O 1
ATOM 3510 N N . CYS B 1 173 ? 4.031 -17.969 -9.148 1 91.31 173 CYS B N 1
ATOM 3511 C CA . CYS B 1 173 ? 5.23 -18 -8.32 1 91.31 173 CYS B CA 1
ATOM 3512 C C . CYS B 1 173 ? 5.246 -16.844 -7.332 1 91.31 173 CYS B C 1
ATOM 3514 O O . CYS B 1 17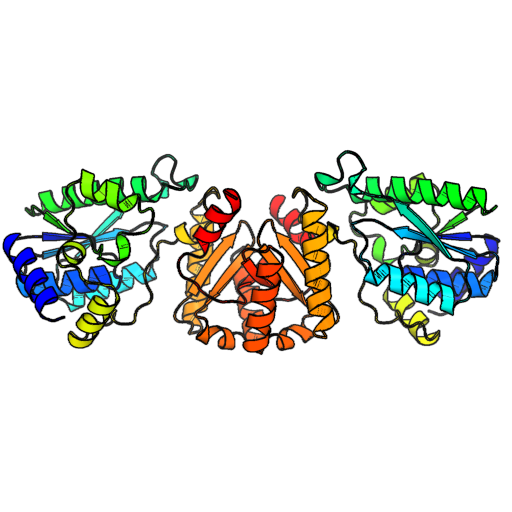3 ? 4.66 -15.797 -7.594 1 91.31 173 CYS B O 1
ATOM 3516 N N . LEU B 1 174 ? 5.957 -16.969 -6.246 1 95.06 174 LEU B N 1
ATOM 3517 C CA . LEU B 1 174 ? 5.984 -15.961 -5.195 1 95.06 174 LEU B CA 1
ATOM 3518 C C . LEU B 1 174 ? 6.66 -14.68 -5.688 1 95.06 174 LEU B C 1
ATOM 3520 O O . LEU B 1 174 ? 6.391 -13.594 -5.172 1 95.06 174 LEU B O 1
ATOM 3524 N N . SER B 1 175 ? 7.5 -14.789 -6.688 1 93.12 175 SER B N 1
ATOM 3525 C CA . SER B 1 175 ? 8.211 -13.625 -7.203 1 93.12 175 SER B CA 1
ATOM 3526 C C . SER B 1 175 ? 7.242 -12.625 -7.828 1 93.12 175 SER B C 1
ATOM 3528 O O . SER B 1 175 ? 7.559 -11.438 -7.949 1 93.12 175 SER B O 1
ATOM 3530 N N . SER B 1 176 ? 6.098 -13.164 -8.219 1 91.69 176 SER B N 1
ATOM 3531 C CA . SER B 1 176 ? 5.109 -12.289 -8.844 1 91.69 176 SER B CA 1
ATOM 3532 C C . SER B 1 176 ? 4.539 -11.297 -7.836 1 91.69 176 SER B C 1
ATOM 3534 O O . SER B 1 176 ? 3.809 -10.375 -8.211 1 91.69 176 SER B O 1
ATOM 3536 N N . ARG B 1 177 ? 4.816 -11.492 -6.543 1 95.19 177 ARG B N 1
ATOM 3537 C CA . ARG B 1 177 ? 4.328 -10.602 -5.496 1 95.19 177 ARG B CA 1
ATOM 3538 C C . ARG B 1 177 ? 5.195 -9.352 -5.395 1 95.19 177 ARG B C 1
ATOM 3540 O O . ARG B 1 177 ? 4.855 -8.414 -4.672 1 95.19 177 ARG B O 1
ATOM 3547 N N . PHE B 1 178 ? 6.316 -9.32 -6.082 1 94.25 178 PHE B N 1
ATOM 3548 C CA . PHE B 1 178 ? 7.254 -8.203 -6.027 1 94.25 178 PHE B CA 1
ATOM 3549 C C . PHE B 1 178 ? 7.242 -7.422 -7.336 1 94.25 178 PHE B C 1
ATOM 3551 O O . PHE B 1 178 ? 7.363 -8 -8.414 1 94.25 178 PHE B O 1
ATOM 3558 N N . PRO B 1 179 ? 7.047 -6.102 -7.234 1 91.38 179 PRO B N 1
ATOM 3559 C CA . PRO B 1 179 ? 7.176 -5.32 -8.469 1 91.38 179 PRO B CA 1
ATOM 3560 C C . PRO B 1 179 ? 8.531 -5.504 -9.141 1 91.38 179 PRO B C 1
ATOM 3562 O O . PRO B 1 179 ? 9.547 -5.652 -8.461 1 91.38 179 PRO B O 1
ATOM 3565 N N . TYR B 1 180 ? 8.508 -5.48 -10.453 1 89.06 180 TYR B N 1
ATOM 3566 C CA . TYR B 1 180 ? 9.758 -5.586 -11.203 1 89.06 180 TYR B CA 1
ATOM 3567 C C . TYR B 1 180 ? 10.773 -4.562 -10.711 1 89.06 180 TYR B C 1
ATOM 3569 O O . TYR B 1 180 ? 10.414 -3.441 -10.352 1 89.06 180 TYR B O 1
ATOM 3577 N N . GLY B 1 181 ? 12.016 -4.973 -10.695 1 89.94 181 GLY B N 1
ATOM 3578 C CA . GLY B 1 181 ? 13.078 -4.07 -10.273 1 89.94 181 GLY B CA 1
ATOM 3579 C C . GLY B 1 181 ? 13.336 -4.113 -8.773 1 89.94 181 GLY B C 1
ATOM 3580 O O . GLY B 1 181 ? 14.375 -3.658 -8.305 1 89.94 181 GLY B O 1
ATOM 3581 N N . ASN B 1 182 ? 12.375 -4.527 -8.016 1 91 182 ASN B N 1
ATOM 3582 C CA . ASN B 1 182 ? 12.594 -4.699 -6.578 1 91 182 ASN B CA 1
ATOM 3583 C C . ASN B 1 182 ? 13.359 -5.984 -6.277 1 91 182 ASN B C 1
ATOM 3585 O O . ASN B 1 182 ? 13.008 -7.051 -6.785 1 91 182 ASN B O 1
ATOM 3589 N N . LYS B 1 183 ? 14.297 -5.82 -5.512 1 93.44 183 LYS B N 1
ATOM 3590 C CA . LYS B 1 183 ? 15.164 -6.949 -5.207 1 93.44 183 LYS B CA 1
ATOM 3591 C C . LYS B 1 183 ? 14.391 -8.062 -4.5 1 93.44 183 LYS B C 1
ATOM 3593 O O . LYS B 1 183 ? 13.617 -7.797 -3.576 1 93.44 183 LYS B O 1
ATOM 3598 N N . ILE B 1 184 ? 14.609 -9.281 -4.926 1 94.62 184 ILE B N 1
ATOM 3599 C CA . ILE B 1 184 ? 14 -10.461 -4.324 1 94.62 184 ILE B CA 1
ATOM 3600 C C . ILE B 1 184 ? 15.016 -11.164 -3.428 1 94.62 184 ILE B C 1
ATOM 3602 O O . ILE B 1 184 ? 16.156 -11.422 -3.846 1 94.62 184 ILE B O 1
ATOM 3606 N N . THR B 1 185 ? 14.672 -11.406 -2.188 1 94.81 185 THR B N 1
ATOM 3607 C CA . THR B 1 185 ? 15.516 -12.133 -1.244 1 94.81 185 THR B CA 1
ATOM 3608 C C . THR B 1 185 ? 14.75 -13.297 -0.619 1 94.81 185 THR B C 1
ATOM 3610 O O . THR B 1 185 ? 13.523 -13.328 -0.654 1 94.81 185 THR B O 1
ATOM 3613 N N . SER B 1 186 ? 15.523 -14.25 -0.114 1 95 186 SER B N 1
ATOM 3614 C CA . SER B 1 186 ? 14.914 -15.391 0.561 1 95 186 SER B CA 1
ATOM 3615 C C . SER B 1 186 ? 14.039 -14.938 1.726 1 95 186 SER B C 1
ATOM 3617 O O . SER B 1 186 ? 12.961 -15.492 1.954 1 95 186 SER B O 1
ATOM 3619 N N . LYS B 1 187 ? 14.5 -13.953 2.422 1 94.94 187 LYS B N 1
ATOM 3620 C CA . LYS B 1 187 ? 13.758 -13.422 3.561 1 94.94 187 LYS B CA 1
ATOM 3621 C C . LYS B 1 187 ? 12.414 -12.859 3.123 1 94.94 187 LYS B C 1
ATOM 3623 O O . LYS B 1 187 ? 11.375 -13.172 3.713 1 94.94 187 LYS B O 1
ATOM 3628 N N . LYS B 1 188 ? 12.398 -12.055 2.1 1 96.06 188 LYS B N 1
ATOM 3629 C CA . LYS B 1 188 ? 11.172 -11.445 1.6 1 96.06 188 LYS B CA 1
ATOM 3630 C C . LYS B 1 188 ? 10.211 -12.508 1.071 1 96.06 188 LYS B C 1
ATOM 3632 O O . LYS B 1 188 ? 8.992 -12.406 1.269 1 96.06 188 LYS B O 1
ATOM 3637 N N . LEU B 1 189 ? 10.75 -13.484 0.407 1 96.5 189 LEU B N 1
ATOM 3638 C CA . LEU B 1 189 ? 9.93 -14.578 -0.103 1 96.5 189 LEU B CA 1
ATOM 3639 C C . LEU B 1 189 ? 9.234 -15.305 1.037 1 96.5 189 LEU B C 1
ATOM 3641 O O . LEU B 1 189 ? 8.039 -15.594 0.954 1 96.5 189 LEU B O 1
ATOM 3645 N N . LYS B 1 190 ? 9.992 -15.578 2.051 1 95.94 190 LYS B N 1
ATOM 3646 C CA . LYS B 1 190 ? 9.422 -16.266 3.207 1 95.94 190 LYS B CA 1
ATOM 3647 C C . LYS B 1 190 ? 8.344 -15.422 3.879 1 95.94 190 LYS B C 1
ATOM 3649 O O . LYS B 1 190 ? 7.309 -15.945 4.289 1 95.94 190 LYS B O 1
ATOM 3654 N N . MET B 1 191 ? 8.57 -14.109 3.992 1 96.94 191 MET B N 1
ATOM 3655 C CA . MET B 1 191 ? 7.598 -13.18 4.562 1 96.94 191 MET B CA 1
ATOM 3656 C C . MET B 1 191 ? 6.27 -13.266 3.814 1 96.94 191 MET B C 1
ATOM 3658 O O . MET B 1 191 ? 5.211 -13.398 4.43 1 96.94 191 MET B O 1
ATOM 3662 N N . VAL B 1 192 ? 6.336 -13.234 2.527 1 97.75 192 VAL B N 1
ATOM 3663 C CA . VAL B 1 192 ? 5.148 -13.25 1.679 1 97.75 192 VAL B CA 1
ATOM 3664 C C . VAL B 1 192 ? 4.449 -14.609 1.793 1 97.75 192 VAL B C 1
ATOM 3666 O O . VAL B 1 192 ? 3.227 -14.672 1.938 1 97.75 192 VAL B O 1
ATOM 3669 N N . GLU B 1 193 ? 5.234 -15.648 1.727 1 97.44 193 GLU B N 1
ATOM 3670 C CA . GLU B 1 193 ? 4.664 -16.984 1.828 1 97.44 193 GLU B CA 1
ATOM 3671 C C . GLU B 1 193 ? 3.914 -17.172 3.145 1 97.44 193 GLU B C 1
ATOM 3673 O O . GLU B 1 193 ? 2.779 -17.656 3.154 1 97.44 193 GLU B O 1
ATOM 3678 N N . ASP B 1 194 ? 4.566 -16.812 4.23 1 97.88 194 ASP B N 1
ATOM 3679 C CA . ASP B 1 194 ? 3.961 -16.953 5.551 1 97.88 194 ASP B CA 1
ATOM 3680 C C . ASP B 1 194 ? 2.705 -16.094 5.676 1 97.88 194 ASP B C 1
ATOM 3682 O O . ASP B 1 194 ? 1.712 -16.516 6.27 1 97.88 194 ASP B O 1
ATOM 3686 N N . ALA B 1 195 ? 2.758 -14.914 5.145 1 98.38 195 ALA B N 1
ATOM 3687 C CA . ALA B 1 195 ? 1.614 -14.008 5.172 1 98.38 195 ALA B CA 1
ATOM 3688 C C . ALA B 1 195 ? 0.428 -14.602 4.414 1 98.38 195 ALA B C 1
ATOM 3690 O O . ALA B 1 195 ? -0.697 -14.609 4.918 1 98.38 195 ALA B O 1
ATOM 3691 N N . GLU B 1 196 ? 0.718 -15.078 3.186 1 97.69 196 GLU B N 1
ATOM 3692 C CA . GLU B 1 196 ? -0.354 -15.672 2.395 1 97.69 196 GLU B CA 1
ATOM 3693 C C . GLU B 1 196 ? -0.924 -16.906 3.076 1 97.69 196 GLU B C 1
ATOM 3695 O O . GLU B 1 196 ? -2.141 -17.109 3.102 1 97.69 196 GLU B O 1
ATOM 3700 N N . GLN B 1 197 ? -0.048 -17.703 3.615 1 96.75 197 GLN B N 1
ATOM 3701 C CA . GLN B 1 197 ? -0.511 -18.906 4.316 1 96.75 197 GLN B CA 1
ATOM 3702 C C . GLN B 1 197 ? -1.409 -18.531 5.496 1 96.75 197 GLN B C 1
ATOM 3704 O O . GLN B 1 197 ? -2.42 -19.188 5.742 1 96.75 197 GLN B O 1
ATOM 3709 N N . PHE B 1 198 ? -1.012 -17.516 6.234 1 98.25 198 PHE B N 1
ATOM 3710 C CA . PHE B 1 198 ? -1.806 -17.047 7.363 1 98.25 198 PHE B CA 1
ATOM 3711 C C . PHE B 1 198 ? -3.221 -16.688 6.922 1 98.25 198 PHE B C 1
ATOM 3713 O O . PHE B 1 198 ? -4.191 -17.062 7.578 1 98.25 198 PHE B O 1
ATOM 3720 N N . LEU B 1 199 ? -3.363 -15.977 5.801 1 98.12 199 LEU B N 1
ATOM 3721 C CA . LEU B 1 199 ? -4.668 -15.594 5.277 1 98.12 199 LEU B CA 1
ATOM 3722 C C . LEU B 1 199 ? -5.453 -16.812 4.812 1 98.12 199 LEU B C 1
ATOM 3724 O O . LEU B 1 199 ? -6.664 -16.906 5.031 1 98.12 199 LEU B O 1
ATOM 3728 N N . LEU B 1 200 ? -4.773 -17.719 4.145 1 96.19 200 LEU B N 1
ATOM 3729 C CA . LEU B 1 200 ? -5.422 -18.953 3.727 1 96.19 200 LEU B CA 1
ATOM 3730 C C . LEU B 1 200 ? -5.965 -19.719 4.93 1 96.19 200 LEU B C 1
ATOM 3732 O O . LEU B 1 200 ? -7.078 -20.25 4.887 1 96.19 200 LEU B O 1
ATOM 3736 N N . ASP B 1 201 ? -5.164 -19.75 5.992 1 97.12 201 ASP B N 1
ATOM 3737 C CA . ASP B 1 201 ? -5.57 -20.438 7.215 1 97.12 201 ASP B CA 1
ATOM 3738 C C . ASP B 1 201 ? -6.801 -19.766 7.832 1 97.12 201 ASP B C 1
ATOM 3740 O O . ASP B 1 201 ? -7.555 -20.406 8.57 1 97.12 201 ASP B O 1
ATOM 3744 N N . LEU B 1 202 ? -6.988 -18.531 7.566 1 97.12 202 LEU B N 1
ATOM 3745 C CA . LEU B 1 202 ? -8.141 -17.797 8.07 1 97.12 202 LEU B CA 1
ATOM 3746 C C . LEU B 1 202 ? -9.367 -18.047 7.207 1 97.12 202 LEU B C 1
ATOM 3748 O O . LEU B 1 202 ? -10.461 -17.562 7.527 1 97.12 202 LEU B O 1
ATOM 3752 N N . GLY B 1 203 ? -9.195 -18.734 6.09 1 95.56 203 GLY B N 1
ATOM 3753 C CA . GLY B 1 203 ? -10.344 -19.141 5.305 1 95.56 203 GLY B CA 1
ATOM 3754 C C . GLY B 1 203 ? -10.453 -18.422 3.977 1 95.56 203 GLY B C 1
ATOM 3755 O O . GLY B 1 203 ? -11.414 -18.609 3.229 1 95.56 203 GLY B O 1
ATOM 3756 N N . PHE B 1 204 ? -9.516 -17.531 3.65 1 95.69 204 PHE B N 1
ATOM 3757 C CA . PHE B 1 204 ? -9.523 -16.891 2.338 1 95.69 204 PHE B CA 1
ATOM 3758 C C . PHE B 1 204 ? -9.148 -17.891 1.252 1 95.69 204 PHE B C 1
ATOM 3760 O O . PHE B 1 204 ? -8.336 -18.797 1.483 1 95.69 204 PHE B O 1
ATOM 3767 N N . ARG B 1 205 ? -9.672 -17.75 0.078 1 91.25 205 ARG B N 1
ATOM 3768 C CA . ARG B 1 205 ? -9.461 -18.719 -0.997 1 91.25 205 ARG B CA 1
ATOM 3769 C C . ARG B 1 205 ? -8.438 -18.203 -2 1 91.25 205 ARG B C 1
ATOM 3771 O O . ARG B 1 205 ? -7.52 -18.922 -2.395 1 91.25 205 ARG B O 1
ATOM 3778 N N . GLN B 1 206 ? -8.672 -17.016 -2.465 1 91 206 GLN B N 1
ATOM 3779 C CA . GLN B 1 206 ? -7.758 -16.375 -3.402 1 91 206 GLN B CA 1
ATOM 3780 C C . GLN B 1 206 ? -7.078 -15.164 -2.768 1 91 206 GLN B C 1
ATOM 3782 O O . GLN B 1 206 ? -7.723 -14.141 -2.516 1 91 206 GLN B O 1
ATOM 3787 N N . VAL B 1 207 ? -5.773 -15.305 -2.514 1 94.81 207 VAL B N 1
ATOM 3788 C CA . VAL B 1 207 ? -5.047 -14.242 -1.834 1 94.81 207 VAL B CA 1
ATOM 3789 C C . VAL B 1 207 ? -3.707 -14.008 -2.521 1 94.81 207 VAL B C 1
ATOM 3791 O O . VAL B 1 207 ? -3.078 -14.945 -3.01 1 94.81 207 VAL B O 1
ATOM 3794 N N . ARG B 1 208 ? -3.365 -12.828 -2.697 1 95.88 208 ARG B N 1
ATOM 3795 C CA . ARG B 1 208 ? -2.008 -12.414 -3.035 1 95.88 208 ARG B CA 1
ATOM 3796 C C . ARG B 1 208 ? -1.527 -11.297 -2.105 1 95.88 208 ARG B C 1
ATOM 3798 O O . ARG B 1 208 ? -2.262 -10.344 -1.84 1 95.88 208 ARG B O 1
ATOM 3805 N N . VAL B 1 209 ? -0.387 -11.5 -1.538 1 97.69 209 VAL B N 1
ATOM 3806 C CA . VAL B 1 209 ? 0.221 -10.438 -0.738 1 97.69 209 VAL B CA 1
ATOM 3807 C C . VAL B 1 209 ? 1.366 -9.797 -1.517 1 97.69 209 VAL B C 1
ATOM 3809 O O . VAL B 1 209 ? 2.471 -10.336 -1.571 1 97.69 209 VAL B O 1
ATOM 3812 N N . ARG B 1 210 ? 1.046 -8.695 -2.094 1 96.62 210 ARG B N 1
ATOM 3813 C CA . ARG B 1 210 ? 2.057 -7.961 -2.848 1 96.62 210 ARG B CA 1
ATOM 3814 C C . ARG B 1 210 ? 3.004 -7.215 -1.915 1 96.62 210 ARG B C 1
ATOM 3816 O O . ARG B 1 210 ? 2.566 -6.578 -0.957 1 96.62 210 ARG B O 1
ATOM 3823 N N . CYS B 1 211 ? 4.211 -7.34 -2.227 1 95.38 211 CYS B N 1
ATOM 3824 C CA . CYS B 1 211 ? 5.227 -6.727 -1.377 1 95.38 211 CYS B CA 1
ATOM 3825 C C . CYS B 1 211 ? 5.867 -5.531 -2.07 1 95.38 211 CYS B C 1
ATOM 3827 O O . CYS B 1 211 ? 6.621 -5.695 -3.031 1 95.38 211 CYS B O 1
ATOM 3829 N N . HIS B 1 212 ? 5.551 -4.391 -1.624 1 92.75 212 HIS B N 1
ATOM 3830 C CA . HIS B 1 212 ? 6.176 -3.145 -2.061 1 92.75 212 HIS B CA 1
ATOM 3831 C C . HIS B 1 212 ? 7.176 -2.639 -1.025 1 92.75 212 HIS B C 1
ATOM 3833 O O . HIS B 1 212 ? 6.832 -1.812 -0.176 1 92.75 212 HIS B O 1
ATOM 3839 N N . ASP B 1 213 ? 8.383 -3.152 -1.088 1 87.94 213 ASP B N 1
ATOM 3840 C CA . ASP B 1 213 ? 9.406 -2.869 -0.088 1 87.94 213 ASP B CA 1
ATOM 3841 C C . ASP B 1 213 ? 8.914 -3.219 1.315 1 87.94 213 ASP B C 1
ATOM 3843 O O . ASP B 1 213 ? 8.891 -4.391 1.696 1 87.94 213 ASP B O 1
ATOM 3847 N N . THR B 1 214 ? 8.344 -2.193 2.002 1 88.06 214 THR B N 1
ATOM 3848 C CA . THR B 1 214 ? 7.965 -2.48 3.381 1 88.06 214 THR B CA 1
ATOM 3849 C C . THR B 1 214 ? 6.445 -2.543 3.521 1 88.06 214 THR B C 1
ATOM 3851 O O . THR B 1 214 ? 5.93 -2.752 4.621 1 88.06 214 THR B O 1
ATOM 3854 N N . ILE B 1 215 ? 5.746 -2.449 2.467 1 94.25 215 ILE B N 1
ATOM 3855 C CA . ILE B 1 215 ? 4.289 -2.42 2.475 1 94.25 215 ILE B CA 1
ATOM 3856 C C . ILE B 1 215 ? 3.742 -3.756 1.978 1 94.25 215 ILE B C 1
ATOM 3858 O O . ILE B 1 215 ? 4.141 -4.242 0.916 1 94.25 215 ILE B O 1
ATOM 3862 N N . ALA B 1 216 ? 2.896 -4.34 2.756 1 97.69 216 ALA B N 1
ATOM 3863 C CA . ALA B 1 216 ? 2.111 -5.477 2.277 1 97.69 216 ALA B CA 1
ATOM 3864 C C . ALA B 1 216 ? 0.769 -5.016 1.716 1 97.69 216 ALA B C 1
ATOM 3866 O O . ALA B 1 216 ? -0.024 -4.387 2.422 1 97.69 216 ALA B O 1
ATOM 3867 N N . ARG B 1 217 ? 0.522 -5.258 0.494 1 97.56 217 ARG B N 1
ATOM 3868 C CA . ARG B 1 217 ? -0.776 -5.004 -0.122 1 97.56 217 ARG B CA 1
ATOM 3869 C C . ARG B 1 217 ? -1.541 -6.305 -0.343 1 97.56 217 ARG B C 1
ATOM 3871 O O . ARG B 1 217 ? -1.198 -7.09 -1.229 1 97.56 217 ARG B O 1
ATOM 3878 N N . ILE B 1 218 ? -2.525 -6.488 0.431 1 98.19 218 ILE B N 1
ATOM 3879 C CA . ILE B 1 218 ? -3.305 -7.723 0.406 1 98.19 218 ILE B CA 1
ATOM 3880 C C . ILE B 1 218 ? -4.371 -7.637 -0.685 1 98.19 218 ILE B C 1
ATOM 3882 O O . ILE B 1 218 ? -5.18 -6.707 -0.698 1 98.19 218 ILE B O 1
ATOM 3886 N N . GLU B 1 219 ? -4.355 -8.539 -1.569 1 97.06 219 GLU B N 1
ATOM 3887 C CA . GLU B 1 219 ? -5.402 -8.711 -2.57 1 97.06 219 GLU B CA 1
ATOM 3888 C C . GLU B 1 219 ? -6.207 -9.984 -2.311 1 97.06 219 GLU B C 1
ATOM 3890 O O . GLU B 1 219 ? -5.641 -11.07 -2.195 1 97.06 219 GLU B O 1
ATOM 3895 N N . VAL B 1 220 ? -7.473 -9.836 -2.201 1 96.25 220 VAL B N 1
ATOM 3896 C CA . VAL B 1 220 ? -8.375 -10.977 -2.096 1 96.25 220 VAL B CA 1
ATOM 3897 C C . VAL B 1 220 ? -9.406 -10.93 -3.213 1 96.25 220 VAL B C 1
ATOM 3899 O O . VAL B 1 220 ? -9.547 -9.906 -3.893 1 96.25 220 VAL B O 1
ATOM 3902 N N . ALA B 1 221 ? -10.031 -12.031 -3.412 1 92.5 221 ALA B N 1
ATOM 3903 C CA . ALA B 1 221 ? -11.117 -12.023 -4.387 1 92.5 221 ALA B CA 1
ATOM 3904 C C . ALA B 1 221 ? -12.125 -10.922 -4.074 1 92.5 221 ALA B C 1
ATOM 3906 O O . ALA B 1 221 ? -12.438 -10.672 -2.906 1 92.5 221 ALA B O 1
ATOM 3907 N N . PRO B 1 222 ? -12.664 -10.281 -5.102 1 90.69 222 PRO B N 1
ATOM 3908 C CA . PRO B 1 222 ? -13.602 -9.18 -4.867 1 90.69 222 PRO B CA 1
ATOM 3909 C C . PRO B 1 222 ? -14.734 -9.562 -3.92 1 90.69 222 PRO B C 1
ATOM 3911 O O . PRO B 1 222 ? -15.117 -8.766 -3.057 1 90.69 222 PRO B O 1
ATOM 3914 N N . GLU B 1 223 ? -15.164 -10.781 -4.059 1 90.94 223 GLU B N 1
ATOM 3915 C CA . GLU B 1 223 ? -16.297 -11.242 -3.254 1 90.94 223 GLU B CA 1
ATOM 3916 C C . GLU B 1 223 ? -15.852 -11.562 -1.828 1 90.94 223 GLU B C 1
ATOM 3918 O O . GLU B 1 223 ? -16.688 -11.719 -0.936 1 90.94 223 GLU B O 1
ATOM 3923 N N . GLU B 1 224 ? -14.547 -11.664 -1.617 1 95 224 GLU B N 1
ATOM 3924 C CA . GLU B 1 224 ? -14.055 -12.016 -0.288 1 95 224 GLU B CA 1
ATOM 3925 C C . GLU B 1 224 ? -13.609 -10.773 0.48 1 95 224 GLU B C 1
ATOM 3927 O O . GLU B 1 224 ? -13.234 -10.867 1.649 1 95 224 GLU B O 1
ATOM 3932 N N . ARG B 1 225 ? -13.711 -9.609 -0.066 1 95.69 225 ARG B N 1
ATOM 3933 C CA . ARG B 1 225 ? -13.367 -8.359 0.599 1 95.69 225 ARG B CA 1
ATOM 3934 C C . ARG B 1 225 ? -14.172 -8.172 1.88 1 95.69 225 ARG B C 1
ATOM 3936 O O . ARG B 1 225 ? -13.656 -7.664 2.877 1 95.69 225 ARG B O 1
ATOM 3943 N N . SER B 1 226 ? -15.352 -8.672 1.818 1 96.44 226 SER B N 1
ATOM 3944 C CA . SER B 1 226 ? -16.266 -8.469 2.936 1 96.44 226 SER B CA 1
ATOM 3945 C C . SER B 1 226 ? -15.82 -9.25 4.168 1 96.44 226 SER B C 1
ATOM 3947 O O . SER B 1 226 ? -16.281 -8.977 5.281 1 96.44 226 SER B O 1
ATOM 3949 N N . LYS B 1 227 ? -14.945 -10.219 3.973 1 95.94 227 LYS B N 1
ATOM 3950 C CA . LYS B 1 227 ? -14.414 -10.945 5.125 1 95.94 227 LYS B CA 1
ATOM 3951 C C . LYS B 1 227 ? -13.602 -10.023 6.031 1 95.94 227 LYS B C 1
ATOM 3953 O O . LYS B 1 227 ? -13.469 -10.289 7.227 1 95.94 227 LYS B O 1
ATOM 3958 N N . PHE B 1 228 ? -13.148 -8.922 5.492 1 96.19 228 PHE B N 1
ATOM 3959 C CA . PHE B 1 228 ? -12.383 -7.953 6.262 1 96.19 228 PHE B CA 1
ATOM 3960 C C . PHE B 1 228 ? -13.305 -6.969 6.973 1 96.19 228 PHE B C 1
ATOM 3962 O O . PHE B 1 228 ? -12.836 -6.051 7.648 1 96.19 228 PHE B O 1
ATOM 3969 N N . PHE B 1 229 ? -14.664 -7.172 6.77 1 96.56 229 PHE B N 1
ATOM 3970 C CA . PHE B 1 229 ? -15.609 -6.324 7.492 1 96.56 229 PHE B CA 1
ATOM 3971 C C . PHE B 1 229 ? -15.719 -6.762 8.945 1 96.56 229 PHE B C 1
ATOM 3973 O O . PHE B 1 229 ? -16.812 -7.109 9.414 1 96.56 229 PHE B O 1
ATOM 3980 N N . ASP B 1 230 ? -14.625 -6.859 9.594 1 96.69 230 ASP B N 1
ATOM 3981 C CA . ASP B 1 230 ? -14.406 -7.297 10.969 1 96.69 230 ASP B CA 1
ATOM 3982 C C . ASP B 1 230 ? -13.141 -6.672 11.555 1 96.69 230 ASP B C 1
ATOM 3984 O O . ASP B 1 230 ? -12.031 -7.082 11.211 1 96.69 230 ASP B O 1
ATOM 3988 N N . LEU B 1 231 ? -13.344 -5.73 12.5 1 96.19 231 LEU B N 1
ATOM 3989 C CA . LEU B 1 231 ? -12.219 -4.984 13.047 1 96.19 231 LEU B CA 1
ATOM 3990 C C . LEU B 1 231 ? -11.25 -5.918 13.766 1 96.19 231 LEU B C 1
ATOM 3992 O O . LEU B 1 231 ? -10.039 -5.695 13.742 1 96.19 231 LEU B O 1
ATOM 3996 N N . SER B 1 232 ? -11.781 -6.887 14.398 1 96.75 232 SER B N 1
ATOM 3997 C CA . SER B 1 232 ? -10.93 -7.844 15.102 1 96.75 232 SER B CA 1
ATOM 3998 C C . SER B 1 232 ? -10.039 -8.602 14.125 1 96.75 232 SER B C 1
ATOM 4000 O O . SER B 1 232 ? -8.859 -8.82 14.398 1 96.75 232 SER B O 1
ATOM 4002 N N . LEU B 1 233 ? -10.633 -9.047 13.031 1 97.25 233 LEU B N 1
ATOM 4003 C CA . LEU B 1 233 ? -9.844 -9.719 12.008 1 97.25 233 LEU B CA 1
ATOM 4004 C C . LEU B 1 233 ? -8.781 -8.789 11.438 1 97.25 233 LEU B C 1
ATOM 4006 O O . LEU B 1 233 ? -7.641 -9.195 11.227 1 97.25 233 LEU B O 1
ATOM 4010 N N . MET B 1 234 ? -9.156 -7.539 11.195 1 97.19 234 MET B N 1
ATOM 4011 C CA . MET B 1 234 ? -8.219 -6.551 10.68 1 97.19 234 MET B CA 1
ATOM 4012 C C . MET B 1 234 ? -7.023 -6.387 11.617 1 97.19 234 MET B C 1
ATOM 4014 O O . MET B 1 234 ? -5.875 -6.402 11.172 1 97.19 234 MET B O 1
ATOM 4018 N N . ASP B 1 235 ? -7.32 -6.238 12.867 1 97.31 235 ASP B N 1
ATOM 4019 C CA . ASP B 1 235 ? -6.254 -6.086 13.852 1 97.31 235 ASP B CA 1
ATOM 4020 C C . ASP B 1 235 ? -5.375 -7.336 13.906 1 97.31 235 ASP B C 1
ATOM 4022 O O . ASP B 1 235 ? -4.148 -7.234 13.984 1 97.31 235 ASP B O 1
ATOM 4026 N N . LYS B 1 236 ? -6.004 -8.508 13.875 1 98 236 LYS B N 1
ATOM 4027 C CA . LYS B 1 236 ? -5.285 -9.781 13.906 1 98 236 LYS B CA 1
ATOM 4028 C C . LYS B 1 236 ? -4.328 -9.898 12.727 1 98 236 LYS B C 1
ATOM 4030 O O . LYS B 1 236 ? -3.154 -10.227 12.906 1 98 236 LYS B O 1
ATOM 4035 N N . VAL B 1 237 ? -4.82 -9.609 11.531 1 98.44 237 VAL B N 1
ATOM 4036 C CA . VAL B 1 237 ? -4.02 -9.695 10.312 1 98.44 237 VAL B CA 1
ATOM 4037 C C . VAL B 1 237 ? -2.908 -8.648 10.352 1 98.44 237 VAL B C 1
ATOM 4039 O O . VAL B 1 237 ? -1.744 -8.961 10.086 1 98.44 237 VAL B O 1
ATOM 4042 N N . GLY B 1 238 ? -3.264 -7.426 10.703 1 97.81 238 GLY B N 1
ATOM 4043 C CA . GLY B 1 238 ? -2.281 -6.355 10.773 1 97.81 238 GLY B CA 1
ATOM 4044 C C . GLY B 1 238 ? -1.127 -6.668 11.711 1 97.81 238 GLY B C 1
ATOM 4045 O O . GLY B 1 238 ? 0.038 -6.512 11.336 1 97.81 238 GLY B O 1
ATOM 4046 N N . ASN B 1 239 ? -1.452 -7.082 12.844 1 97.69 239 ASN B N 1
ATOM 4047 C CA . ASN B 1 239 ? -0.434 -7.371 13.844 1 97.69 239 ASN B CA 1
ATOM 4048 C C . ASN B 1 239 ? 0.437 -8.555 13.438 1 97.69 239 ASN B C 1
ATOM 4050 O O . ASN B 1 239 ? 1.658 -8.516 13.594 1 97.69 239 ASN B O 1
ATOM 4054 N N . LYS B 1 240 ? -0.193 -9.609 12.953 1 98.44 240 LYS B N 1
ATOM 4055 C CA . LYS B 1 240 ? 0.567 -10.766 12.5 1 98.44 240 LYS B CA 1
ATOM 4056 C C . LYS B 1 240 ? 1.549 -10.391 11.391 1 98.44 240 LYS B C 1
ATOM 4058 O O . LYS B 1 240 ? 2.699 -10.828 11.398 1 98.44 240 LYS B O 1
ATOM 4063 N N . PHE B 1 241 ? 1.087 -9.602 10.414 1 98.5 241 PHE B N 1
ATOM 4064 C CA . PHE B 1 241 ? 1.94 -9.203 9.305 1 98.5 241 PHE B CA 1
ATOM 4065 C C . PHE B 1 241 ? 3.092 -8.328 9.797 1 98.5 241 PHE B C 1
ATOM 4067 O O . PHE B 1 241 ? 4.207 -8.414 9.273 1 98.5 241 PHE B O 1
ATOM 4074 N N . ARG B 1 242 ? 2.85 -7.5 10.797 1 96.88 242 ARG B N 1
ATOM 4075 C CA . ARG B 1 242 ? 3.932 -6.727 11.398 1 96.88 242 ARG B CA 1
ATOM 4076 C C . ARG B 1 242 ? 4.973 -7.645 12.031 1 96.88 242 ARG B C 1
ATOM 4078 O O . ARG B 1 242 ? 6.176 -7.406 11.898 1 96.88 242 ARG B O 1
ATOM 4085 N N . GLU B 1 243 ? 4.52 -8.617 12.688 1 97.56 243 GLU B N 1
ATOM 4086 C CA . GLU B 1 243 ? 5.418 -9.602 13.281 1 97.56 243 GLU B CA 1
ATOM 4087 C C . GLU B 1 243 ? 6.277 -10.273 12.219 1 97.56 243 GLU B C 1
ATOM 4089 O O . GLU B 1 243 ? 7.426 -10.641 12.477 1 97.56 243 GLU B O 1
ATOM 4094 N N . LEU B 1 244 ? 5.676 -10.438 11.055 1 97.5 244 LEU B N 1
ATOM 4095 C CA . LEU B 1 244 ? 6.379 -11.102 9.961 1 97.5 244 LEU B CA 1
ATOM 4096 C C . LEU B 1 244 ? 7.426 -10.18 9.344 1 97.5 244 LEU B C 1
ATOM 4098 O O . LEU B 1 244 ? 8.297 -10.633 8.594 1 97.5 244 LEU B O 1
ATOM 4102 N N . GLY B 1 245 ? 7.312 -8.844 9.625 1 95.69 245 GLY B N 1
ATOM 4103 C CA . GLY B 1 245 ? 8.375 -7.953 9.188 1 95.69 245 GLY B CA 1
ATOM 4104 C C . GLY B 1 245 ? 7.863 -6.801 8.336 1 95.69 245 GLY B C 1
ATOM 4105 O O . GLY B 1 245 ? 8.641 -5.926 7.941 1 95.69 245 GLY B O 1
ATOM 4106 N N . PHE B 1 246 ? 6.547 -6.754 8.016 1 95.94 246 PHE B N 1
ATOM 4107 C CA . PHE B 1 246 ? 5.992 -5.656 7.234 1 95.94 246 PHE B CA 1
ATOM 4108 C C . PHE B 1 246 ? 5.793 -4.418 8.102 1 95.94 246 PHE B C 1
ATOM 4110 O O . PHE B 1 246 ? 5.391 -4.523 9.258 1 95.94 246 PHE B O 1
ATOM 4117 N N . THR B 1 247 ? 6.074 -3.242 7.547 1 93.69 247 THR B N 1
ATOM 4118 C CA . THR B 1 247 ? 5.867 -1.984 8.258 1 93.69 247 THR B CA 1
ATOM 4119 C C . THR B 1 247 ? 4.414 -1.535 8.148 1 93.69 247 THR B C 1
ATOM 4121 O O . THR B 1 247 ? 3.807 -1.133 9.141 1 93.69 247 THR B O 1
ATOM 4124 N N . TYR B 1 248 ? 3.945 -1.541 6.895 1 95.06 248 TYR B N 1
ATOM 4125 C CA . TYR B 1 248 ? 2.557 -1.178 6.629 1 95.06 248 TYR B CA 1
ATOM 4126 C C . TYR B 1 248 ? 1.789 -2.355 6.039 1 95.06 248 TYR B C 1
ATOM 4128 O O . TYR B 1 248 ? 2.297 -3.061 5.164 1 95.06 248 TYR B O 1
ATOM 4136 N N . VAL B 1 249 ? 0.659 -2.633 6.602 1 97.81 249 VAL B N 1
ATOM 4137 C CA . VAL B 1 249 ? -0.208 -3.705 6.125 1 97.81 249 VAL B CA 1
ATOM 4138 C C . VAL B 1 249 ? -1.503 -3.115 5.57 1 97.81 249 VAL B C 1
ATOM 4140 O O . VAL B 1 249 ? -2.229 -2.418 6.281 1 97.81 249 VAL B O 1
ATOM 4143 N N . THR B 1 250 ? -1.758 -3.379 4.266 1 98.06 250 THR B N 1
ATOM 4144 C CA . THR B 1 250 ? -2.861 -2.697 3.6 1 98.06 250 THR B CA 1
ATOM 4145 C C . THR B 1 250 ? -3.738 -3.695 2.85 1 98.06 250 THR B C 1
ATOM 4147 O O . THR B 1 250 ? -3.275 -4.77 2.465 1 98.06 250 THR B O 1
ATOM 4150 N N . LEU B 1 251 ? -4.98 -3.412 2.762 1 98.06 251 LEU B N 1
ATOM 4151 C CA . LEU B 1 251 ? -5.934 -4.148 1.938 1 98.06 251 LEU B CA 1
ATOM 4152 C C . LEU B 1 251 ? -6.207 -3.408 0.632 1 98.06 251 LEU B C 1
ATOM 4154 O O . LEU B 1 251 ? -6.578 -2.232 0.646 1 98.06 251 LEU B O 1
ATOM 4158 N N . ASP B 1 252 ? -5.938 -4.008 -0.479 1 97.5 252 ASP B N 1
ATOM 4159 C CA . ASP B 1 252 ? -6.348 -3.428 -1.754 1 97.5 252 ASP B CA 1
ATOM 4160 C C . ASP B 1 252 ? -7.867 -3.27 -1.821 1 97.5 252 ASP B C 1
ATOM 4162 O O . ASP B 1 252 ? -8.602 -4.262 -1.804 1 97.5 252 ASP B O 1
ATOM 4166 N N . ILE B 1 253 ? -8.336 -2.111 -1.953 1 96.19 253 ILE B N 1
ATOM 4167 C CA . ILE B 1 253 ? -9.758 -1.854 -1.756 1 96.19 253 ILE B CA 1
ATOM 4168 C C . ILE B 1 253 ? -10.555 -2.414 -2.934 1 96.19 253 ILE B C 1
ATOM 4170 O O . ILE B 1 253 ? -11.75 -2.689 -2.811 1 96.19 253 ILE B O 1
ATOM 4174 N N . LEU B 1 254 ? -9.906 -2.584 -4.074 1 94.19 254 LEU B N 1
ATOM 4175 C CA . LEU B 1 254 ? -10.617 -3.084 -5.25 1 94.19 254 LEU B CA 1
ATOM 4176 C C . LEU B 1 254 ? -10.469 -4.598 -5.371 1 94.19 254 LEU B C 1
ATOM 4178 O O . LEU B 1 254 ? -11.148 -5.227 -6.184 1 94.19 254 LEU B O 1
ATOM 4182 N N . GLY B 1 255 ? -9.586 -5.137 -4.598 1 91.5 255 GLY B N 1
ATOM 4183 C CA . GLY B 1 255 ? -9.422 -6.582 -4.602 1 91.5 255 GLY B CA 1
ATOM 4184 C C . GLY B 1 255 ? -8.5 -7.074 -5.699 1 91.5 255 GLY B C 1
ATOM 4185 O O . GLY B 1 255 ? -7.805 -6.281 -6.336 1 91.5 255 GLY B O 1
ATOM 4186 N N . TYR B 1 256 ? -8.523 -8.328 -5.789 1 87.69 256 TYR B N 1
ATOM 4187 C CA . TYR B 1 256 ? -7.637 -9.031 -6.715 1 87.69 256 TYR B CA 1
ATOM 4188 C C . TYR B 1 256 ? -8.078 -8.812 -8.156 1 87.69 256 TYR B C 1
ATOM 4190 O O . TYR B 1 256 ? -9.273 -8.867 -8.461 1 87.69 256 TYR B O 1
ATOM 4198 N N . LYS B 1 257 ? -7.102 -8.461 -8.961 1 74.69 257 LYS B N 1
ATOM 4199 C CA . LYS B 1 257 ? -7.258 -8.422 -10.406 1 74.69 257 LYS B CA 1
ATOM 4200 C C . LYS B 1 257 ? -6.07 -9.078 -11.109 1 74.69 257 LYS B C 1
ATOM 4202 O O . LYS B 1 257 ? -4.918 -8.859 -10.727 1 74.69 257 LYS B O 1
ATOM 4207 N N . THR B 1 258 ? -6.438 -9.883 -12.047 1 64.88 258 THR B N 1
ATOM 4208 C CA . THR B 1 258 ? -5.379 -10.539 -12.805 1 64.88 258 THR B CA 1
ATOM 4209 C C . THR B 1 258 ? -4.43 -9.516 -13.414 1 64.88 258 THR B C 1
ATOM 4211 O O . THR B 1 258 ? -4.871 -8.492 -13.938 1 64.88 258 THR B O 1
ATOM 4214 N N . GLY B 1 259 ? -3.141 -9.688 -13.266 1 61.84 259 GLY B N 1
ATOM 4215 C CA . GLY B 1 259 ? -2.137 -8.828 -13.875 1 61.84 259 GLY B CA 1
ATOM 4216 C C . GLY B 1 259 ? -1.92 -7.535 -13.109 1 61.84 259 GLY B C 1
ATOM 4217 O O . GLY B 1 259 ? -1.419 -6.559 -13.664 1 61.84 259 GLY B O 1
ATOM 4218 N N . SER B 1 260 ? -2.293 -7.535 -11.961 1 69.88 260 SER B N 1
ATOM 4219 C CA . SER B 1 260 ? -2.25 -6.324 -11.148 1 69.88 260 SER B CA 1
ATOM 4220 C C . SER B 1 260 ? -0.849 -5.727 -11.117 1 69.88 260 SER B C 1
ATOM 4222 O O . SER B 1 260 ? -0.69 -4.504 -11.109 1 69.88 260 SER B O 1
ATOM 4224 N N . MET B 1 261 ? 0.188 -6.504 -11.219 1 67.38 261 MET B N 1
ATOM 4225 C CA . MET B 1 261 ? 1.554 -5.996 -11.125 1 67.38 261 MET B CA 1
ATOM 4226 C C . MET B 1 261 ? 2.008 -5.398 -12.453 1 67.38 261 MET B C 1
ATOM 4228 O O . MET B 1 261 ? 3 -4.668 -12.5 1 67.38 261 MET B O 1
ATOM 4232 N N . ASN B 1 262 ? 1.225 -5.77 -13.469 1 61.91 262 ASN B N 1
ATOM 4233 C CA . ASN B 1 262 ? 1.564 -5.234 -14.781 1 61.91 262 ASN B CA 1
ATOM 4234 C C . ASN B 1 262 ? 1.087 -3.793 -14.938 1 61.91 262 ASN B C 1
ATOM 4236 O O . ASN B 1 262 ? 1.492 -3.1 -15.875 1 61.91 262 ASN B O 1
ATOM 4240 N N . ALA B 1 263 ? 0.307 -3.471 -14.117 1 64.62 263 ALA B N 1
ATOM 4241 C CA . ALA B 1 263 ? -0.273 -2.133 -14.195 1 64.62 263 ALA B CA 1
ATOM 4242 C C . ALA B 1 263 ? 0.807 -1.061 -14.094 1 64.62 263 ALA B C 1
ATOM 4244 O O . ALA B 1 263 ? 0.72 -0.018 -14.75 1 64.62 263 ALA B O 1
ATOM 4245 N N . VAL B 1 264 ? 1.868 -1.358 -13.367 1 58.34 264 VAL B N 1
ATOM 4246 C CA . VAL B 1 264 ? 2.936 -0.383 -13.172 1 58.34 264 VAL B CA 1
ATOM 4247 C C . VAL B 1 264 ? 3.75 -0.246 -14.461 1 58.34 264 VAL B C 1
ATOM 4249 O O . VAL B 1 264 ? 4.281 0.827 -14.758 1 58.34 264 VAL B O 1
ATOM 4252 N N . LEU B 1 265 ? 3.828 -1.364 -15.164 1 58.03 265 LEU B N 1
ATOM 4253 C CA . LEU B 1 265 ? 4.578 -1.298 -16.406 1 58.03 265 LEU B CA 1
ATOM 4254 C C . LEU B 1 265 ? 3.922 -0.323 -17.391 1 58.03 265 LEU B C 1
ATOM 4256 O O . LEU B 1 265 ? 4.613 0.389 -18.109 1 58.03 265 LEU B O 1
ATOM 4260 N N . LYS B 1 266 ? 2.73 -0.379 -17.297 1 53.09 266 LYS B N 1
ATOM 4261 C CA . LYS B 1 266 ? 1.995 0.517 -18.172 1 53.09 266 LYS B CA 1
ATOM 4262 C C . LYS B 1 266 ? 2.131 1.969 -17.734 1 53.09 266 LYS B C 1
ATOM 4264 O O . LYS B 1 266 ? 2.215 2.875 -18.562 1 53.09 266 LYS B O 1
ATOM 4269 N N . SER B 1 267 ? 2.207 2.268 -16.469 1 50.5 267 SER B N 1
ATOM 4270 C CA . SER B 1 267 ? 2.295 3.627 -15.945 1 50.5 267 SER B CA 1
ATOM 4271 C C . SER B 1 267 ? 3.697 4.199 -16.125 1 50.5 267 SER B C 1
ATOM 4273 O O . SER B 1 267 ? 3.869 5.414 -16.219 1 50.5 267 SER B O 1
ATOM 4275 N N . MET B 1 268 ? 4.668 3.412 -16.031 1 48.09 268 MET B N 1
ATOM 4276 C CA . MET B 1 268 ? 6.043 3.846 -16.266 1 48.09 268 MET B CA 1
ATOM 4277 C C . MET B 1 268 ? 6.246 4.25 -17.719 1 48.09 268 MET B C 1
ATOM 4279 O O . MET B 1 268 ? 7.125 5.055 -18.031 1 48.09 268 MET B O 1
ATOM 4283 N N . HIS B 1 269 ? 5.492 3.678 -18.594 1 42.03 269 HIS B N 1
ATOM 4284 C CA . HIS B 1 269 ? 5.664 3.979 -20.016 1 42.03 269 HIS B CA 1
ATOM 4285 C C . HIS B 1 269 ? 4.789 5.156 -20.438 1 42.03 269 HIS B C 1
ATOM 4287 O O . HIS B 1 269 ? 4.93 5.672 -21.547 1 42.03 269 HIS B O 1
ATOM 4293 N N . ASN B 1 270 ? 3.883 5.492 -19.719 1 36.25 270 ASN B N 1
ATOM 4294 C CA . ASN B 1 270 ? 3.184 6.703 -20.141 1 36.25 270 ASN B CA 1
ATOM 4295 C C . ASN B 1 270 ? 3.738 7.941 -19.438 1 36.25 270 ASN B C 1
ATOM 4297 O O . ASN B 1 270 ? 3.984 7.922 -18.234 1 36.25 270 ASN B O 1
#

Radius of gyration: 30.54 Å; Cα contacts (8 Å, |Δi|>4): 920; chains: 2; bounding box: 43×93×67 Å

Solvent-accessible surface area (backbone atoms only — not comparable to full-atom values): 28539 Å² total; per-residue (Å²): 113,68,64,37,56,51,47,36,52,52,57,54,53,73,56,62,31,37,27,33,53,36,65,50,30,43,49,24,44,46,50,50,52,54,44,32,74,66,44,46,84,39,32,36,36,38,30,72,43,32,82,44,44,58,67,70,42,51,54,47,30,51,50,53,34,55,75,71,68,41,53,70,47,77,46,81,53,56,53,78,73,40,87,65,39,33,48,23,48,92,56,36,49,22,58,48,37,38,53,49,53,52,52,50,49,53,53,27,49,77,68,76,24,85,39,44,32,42,46,50,33,43,73,61,71,78,57,96,48,47,35,57,56,31,34,56,75,70,64,46,40,39,55,42,31,75,32,61,34,37,70,66,53,50,28,52,52,23,49,75,70,67,42,88,41,35,82,48,65,80,72,73,55,54,63,71,30,40,50,71,61,43,70,59,47,74,67,58,42,49,38,39,51,54,49,40,49,53,45,41,74,73,66,52,81,48,72,46,46,29,41,60,90,48,32,34,39,33,22,31,38,60,86,51,53,62,73,58,59,32,73,68,56,26,45,51,52,34,52,52,41,39,73,61,65,35,77,40,44,25,36,34,50,63,31,52,53,91,62,60,69,52,53,55,59,55,54,74,70,98,114,69,64,38,54,52,48,34,51,52,57,53,53,73,57,60,29,38,26,33,54,36,67,53,30,43,51,24,43,47,51,50,53,53,45,32,74,67,44,47,84,40,31,36,36,37,29,73,42,32,81,45,44,58,67,68,44,51,53,48,29,52,51,53,34,55,75,71,68,42,53,70,45,79,44,80,52,55,54,77,72,40,87,68,38,34,48,23,49,93,56,37,49,22,58,47,37,38,55,50,51,53,53,49,48,53,53,27,50,77,67,77,25,85,39,44,32,42,49,50,34,44,74,61,69,78,56,96,50,48,34,57,55,30,33,54,77,71,63,45,40,40,52,41,31,75,32,61,34,37,68,66,53,50,28,53,52,23,49,76,70,67,42,88,41,37,80,48,66,80,71,74,57,54,64,71,30,40,50,72,61,45,72,59,48,73,66,57,42,49,38,39,50,52,49,42,49,52,46,42,73,73,66,53,81,47,74,46,47,29,40,58,90,48,32,34,39,34,24,30,40,60,86,51,54,63,72,59,59,32,72,66,56,27,44,53,52,33,51,52,41,40,73,60,64,36,79,41,45,25,37,34,48,64,31,51,54,92,64,61,69,52,53,54,60,55,54,73,70,98

Foldseek 3Di:
DVQLLVQLLVVLLVQLAEEEAAQQALQSLLNQLSSCVRNPASYEYEYEDELQRFPVSVVNSVVSCVVSPYHYHYHYDYLVPDPPLQQQAPLSLLSSLLSVVVVSCVVCVVVVHHAYEYRDACVNPPDPDNNVVSCVVSRHHYSRNVSRHDLLNSLVVCVVVVNPNSPAPGDDTLSLLEAGRHGDDSLVSVLQSVLVVVVVVVPARDWGFRDDPQETEIAGDQVCLCVPVDVVVVVVSQVVSVVSPHPHYYYDNRHDDPCPSCVVVVVVVD/DVQLLVQLLVVLLVQLAEEEAAQQALQSLLNQLSSCVNNPARYEYEYEDELQRFPVRVVNSVVSCVVSPYHYHYHYDYLVPDPPLQQQAPLSLLSSLLSVVVVSCVVCVVVVHHAYEYRDACVNPPDPDNNVVSCVVSRHHYSRNVSRHDLLNSLVVCVVVVNPNSPAPGDDTLSLLEAGRHGDDSLVSVLQSVLVVVVVVVPARDWGFRDDPQETEIAGDQVCLCVPVDVVVVVVSQVVSVVSPHPHYHYDNRHDDPCVSCVVVVVVVD

InterPro domains:
  IPR005232 Pyridinium-3,5-bisthiocarboxylic acid mononucleotide synthase LarE-like [PIRSF006661] (2-268)
  IPR005232 Pyridinium-3,5-bisthiocarboxylic acid mononucleotide synthase LarE-like [TIGR00268] (4-259)
  IPR005232 Pyridinium-3,5-bisthiocarboxylic acid mononucleotide synthase LarE-like [cd01990] (17-231)
  IPR014729 Rossmann-like alpha/beta/alpha sandwich fold [G3DSA:3.40.50.620] (1-166)
  IPR048267 Arginosuccinate synthase-like, N-terminal domain [PF00764] (18-163)
  IPR052188 Pyridinium-3,5-bisthiocarboxylic acid mononucleotide synthase-like [PTHR43169] (1-264)

pLDDT: mean 91.77, std 10.21, range [36.25, 98.5]

Nearest PDB structures (foldseek):
  6b2m-assembly1_C  TM=8.734E-01  e=5.279E-27  Lactiplantibacillus plantarum
  5udr-assembly1_F  TM=8.709E-01  e=5.279E-27  Lactiplantibacillus plantarum
  5udt-assembly1_C  TM=8.729E-01  e=3.738E-27  Lactiplantibacillus plantarum WCFS1
  6utr-assembly1_A  TM=8.313E-01  e=3.141E-26  Lactiplantibacillus plantarum
  5udx-assembly1_A  TM=8.425E-01  e=9.372E-26  Lactiplantibacillus plantarum WCFS1

Sequence (540 aa):
MHKKLDTLKENIKKLQSVAIAFSGGVDSTFLLKVAHDVLGDNVIAITATSSTYPKRELDEARKYAKSMGVKHIIIESEELDIEGYAKNPVNRCYYCKKELFSKLRNIAKENDINYVLDGSNLDDTGDYRPGMEAAKELGIVSPLKEAKLTKDDIRTFSREMNLPTWNKPSFACLSSRFPYGNKITSKKLKMVEDAEQFLLDLGFRQVRVRCHDTIARIEVAPEERSKFFDLSLMDKVGNKFRELGFTYVTLDILGYKTGSMNAVLKSMHNMHKKLDTLKENIKKLQSVAIAFSGGVDSTFLLKVAHDVLGDNVIAITATSSTYPKRELDEARKYAKSMGVKHIIIESEELDIEGYAKNPVNRCYYCKKELFSKLRNIAKENDINYVLDGSNLDDTGDYRPGMEAAKELGIVSPLKEAKLTKDDIRTFSREMNLPTWNKPSFACLSSRFPYGNKITSKKLKMVEDAEQFLLDLGFRQVRVRCHDTIARIEVAPEERSKFFDLSLMDKVGNKFRELGFTYVTLDILGYKTGSMNAVLKSMHN

Secondary structure (DSSP, 8-state):
-HHHHHHHHHHHHHHSSEEEE--SSHHHHHHHHHHHHHHTTSEEEEEEE-TTS-HHHHHHHHHHHHHHT-EEEEEE--GGGSTTGGG--TTHHHHHHHHHHHHHHHHHHHTT--EEE----GGGGSS--HHHHHHHHTT-B-HHHHTT--HHHHHHHHHHTT-GGGGPPPP--GGGGS-TTSPP-HHHHHHHHHHHHHHHHTT-SSEEEEEETTEEEEEE-GGGGGGG--HHHHHHHHHHHHHHT-SEEEEETT---TTGGGHHHHHHH-/-HHHHHHHHHHHHHHSSEEEE--SSHHHHHHHHHHHHHHTTSEEEEEEE-TTS-HHHHHHHHHHHHHHT-EEEEEE--GGGSTTGGG--TTHHHHHHHHHHHHHHHHHHHTT--EEE----GGGGSS--HHHHHHHHTT-B-HHHHTT--HHHHHHHHHHTT-GGGGPPPP--GGGGS-TTSPP-HHHHHHHHHHHHHHHHTT-SSEEEEEETTEEEEEE-GGGGGGG--HHHHHHHHHHHHHHT-SEEEEETT---TTGGGHHHHHHH-